Protein AF-0000000087010748 (afdb_homodimer)

Nearest PDB structures (foldseek):
  6ho6-assembly1_A  TM=6.153E-01  e=4.635E-04  Mycobacterium tuberculosis CDC1551
  5f27-assembly1_A-2  TM=6.009E-01  e=4.026E-04  Mycobacterium tuberculosis CDC1551
  6ho0-assembly1_A-2  TM=6.373E-01  e=7.412E-04  Mycobacterium tuberculosis H37Rv
  2w53-assembly1_A  TM=6.566E-01  e=8.141E-04  Stenotrophomonas maltophilia
  2qib-assembly1_A  TM=5.479E-01  e=9.823E-04  Streptomyces coelicolor A3(2)

Structure (mmCIF, N/CA/C/O backbone):
data_AF-0000000087010748-model_v1
#
loop_
_entity.id
_entity.type
_entity.pdbx_description
1 polymer 'TetR/AcrR family transcriptional regulator'
#
loop_
_atom_site.group_PDB
_atom_site.id
_atom_site.type_symbol
_atom_site.label_atom_id
_atom_site.label_alt_id
_atom_site.label_comp_id
_atom_site.label_asym_id
_atom_site.label_entity_id
_atom_site.label_seq_id
_atom_site.pdbx_PDB_ins_code
_atom_site.Cartn_x
_atom_site.Cartn_y
_atom_site.Cartn_z
_atom_site.occupancy
_atom_site.B_iso_or_equiv
_atom_site.auth_seq_id
_atom_site.auth_comp_id
_atom_site.auth_asym_id
_atom_site.auth_atom_id
_atom_site.pdbx_PDB_model_num
ATOM 1 N N . MET A 1 1 ? -28.859 -29 12.57 1 36.16 1 MET A N 1
ATOM 2 C CA . MET A 1 1 ? -28.5 -29.297 11.188 1 36.16 1 MET A CA 1
ATOM 3 C C . MET A 1 1 ? -27.062 -28.922 10.898 1 36.16 1 MET A C 1
ATOM 5 O O . MET A 1 1 ? -26.656 -27.781 11.102 1 36.16 1 MET A O 1
ATOM 9 N N . THR A 1 2 ? -26.094 -29.75 10.945 1 41.53 2 THR A N 1
ATOM 10 C CA . THR A 1 2 ? -24.672 -29.547 10.719 1 41.53 2 THR A CA 1
ATOM 11 C C . THR A 1 2 ? -24.438 -28.781 9.414 1 41.53 2 THR A C 1
ATOM 13 O O . THR A 1 2 ? -25.062 -29.078 8.391 1 41.53 2 THR A O 1
ATOM 16 N N . PRO A 1 3 ? -24.031 -27.594 9.461 1 47.75 3 PRO A N 1
ATOM 17 C CA . PRO A 1 3 ? -23.828 -27 8.141 1 47.75 3 PRO A CA 1
ATOM 18 C C . PRO A 1 3 ? -23.297 -27.984 7.105 1 47.75 3 PRO A C 1
ATOM 20 O O . PRO A 1 3 ? -22.344 -28.719 7.371 1 47.75 3 PRO A O 1
ATOM 23 N N . GLN A 1 4 ? -24.047 -28.766 6.461 1 50.59 4 GLN A N 1
ATOM 24 C CA . GLN A 1 4 ? -23.719 -29.844 5.531 1 50.59 4 GLN A CA 1
ATOM 25 C C . GLN A 1 4 ? -22.5 -29.469 4.68 1 50.59 4 GLN A C 1
ATOM 27 O O . GLN A 1 4 ? -22.453 -28.391 4.09 1 50.59 4 GLN A O 1
ATOM 32 N N . SER A 1 5 ? -21.344 -29.969 4.938 1 60.59 5 SER A N 1
ATOM 33 C CA . SER A 1 5 ? -20.109 -29.891 4.18 1 60.59 5 SER A CA 1
ATOM 34 C C . SER A 1 5 ? -20.375 -29.953 2.678 1 60.59 5 SER A C 1
ATOM 36 O O . SER A 1 5 ? -20.953 -30.922 2.188 1 60.59 5 SER A O 1
ATOM 38 N N . THR A 1 6 ? -20.562 -28.828 2.059 1 71.81 6 THR A N 1
ATOM 39 C CA . THR A 1 6 ? -20.75 -28.781 0.615 1 71.81 6 THR A CA 1
ATOM 40 C C . THR A 1 6 ? -19.719 -29.625 -0.101 1 71.81 6 THR A C 1
ATOM 42 O O . THR A 1 6 ? -18.516 -29.453 0.097 1 71.81 6 THR A O 1
ATOM 45 N N . ASN A 1 7 ? -20.141 -30.797 -0.652 1 77.31 7 ASN A N 1
ATOM 46 C CA . ASN A 1 7 ? -19.281 -31.625 -1.486 1 77.31 7 ASN A CA 1
ATOM 47 C C . ASN A 1 7 ? -18.812 -30.891 -2.732 1 77.31 7 ASN A C 1
ATOM 49 O O . ASN A 1 7 ? -19.547 -30.797 -3.721 1 77.31 7 ASN A O 1
ATOM 53 N N . THR A 1 8 ? -17.594 -30.312 -2.83 1 83.81 8 THR A N 1
ATOM 54 C CA . THR A 1 8 ? -17.062 -29.453 -3.883 1 83.81 8 THR A CA 1
ATOM 55 C C . THR A 1 8 ? -16.75 -30.266 -5.141 1 83.81 8 THR A C 1
ATOM 57 O O . THR A 1 8 ? -16.422 -29.688 -6.184 1 83.81 8 THR A O 1
ATOM 60 N N . GLN A 1 9 ? -17.031 -31.609 -5.078 1 85.19 9 GLN A N 1
ATOM 61 C CA . GLN A 1 9 ? -16.812 -32.469 -6.25 1 85.19 9 GLN A CA 1
ATOM 62 C C . GLN A 1 9 ? -18.141 -32.844 -6.887 1 85.19 9 GLN A C 1
ATOM 64 O O . GLN A 1 9 ? -18.172 -33.469 -7.957 1 85.19 9 GLN A O 1
ATOM 69 N N . ASP A 1 10 ? -19.172 -32.469 -6.285 1 89.12 10 ASP A N 1
ATOM 70 C CA . ASP A 1 10 ? -20.5 -32.719 -6.836 1 89.12 10 ASP A CA 1
ATOM 71 C C . ASP A 1 10 ? -20.672 -32 -8.18 1 89.12 10 ASP A C 1
ATOM 73 O O . ASP A 1 10 ? -20.375 -30.812 -8.297 1 89.12 10 ASP A O 1
ATOM 77 N N . PRO A 1 11 ? -21 -32.781 -9.219 1 90.12 11 PRO A N 1
ATOM 78 C CA . PRO A 1 11 ? -21.188 -32.156 -10.547 1 90.12 11 PRO A CA 1
ATOM 79 C C . PRO A 1 11 ? -22.078 -30.922 -10.508 1 90.12 11 PRO A C 1
ATOM 81 O O . PRO A 1 11 ? -21.875 -29.984 -11.281 1 90.12 11 PRO A O 1
ATOM 84 N N . ARG A 1 12 ? -23.141 -30.906 -9.742 1 89.69 12 ARG A N 1
ATOM 85 C CA . ARG A 1 12 ? -24.016 -29.75 -9.617 1 89.69 12 ARG A CA 1
ATOM 86 C C . ARG A 1 12 ? -23.266 -28.547 -9.062 1 89.69 12 ARG A C 1
ATOM 88 O O . ARG A 1 12 ? -23.484 -27.406 -9.492 1 89.69 12 ARG A O 1
ATOM 95 N N . TYR A 1 13 ? -22.406 -28.844 -8.078 1 92.5 13 TYR A N 1
ATOM 96 C CA . TYR A 1 13 ? -21.578 -27.781 -7.496 1 92.5 13 TYR A CA 1
ATOM 97 C C . TYR A 1 13 ? -20.641 -27.188 -8.539 1 92.5 13 TYR A C 1
ATOM 99 O O . TYR A 1 13 ? -20.531 -25.969 -8.648 1 92.5 13 TYR A O 1
ATOM 107 N N . LEU A 1 14 ? -20.047 -28.047 -9.305 1 93.69 14 LEU A N 1
ATOM 108 C CA . LEU A 1 14 ? -19.094 -27.609 -10.312 1 93.69 14 LEU A CA 1
ATOM 109 C C . LEU A 1 14 ? -19.797 -26.797 -11.406 1 93.69 14 LEU A C 1
ATOM 111 O O . LEU A 1 14 ? -19.25 -25.812 -11.898 1 93.69 14 LEU A O 1
ATOM 115 N N . ARG A 1 15 ? -20.953 -27.219 -11.773 1 94.75 15 ARG A N 1
ATOM 116 C CA . ARG A 1 15 ? -21.719 -26.5 -12.781 1 94.75 15 ARG A CA 1
ATOM 117 C C . ARG A 1 15 ? -22.094 -25.109 -12.289 1 94.75 15 ARG A C 1
ATOM 119 O O . ARG A 1 15 ? -21.953 -24.125 -13.016 1 94.75 15 ARG A O 1
ATOM 126 N N . SER A 1 16 ? -22.594 -25.062 -11.07 1 96.38 16 SER A N 1
ATOM 127 C CA . SER A 1 16 ? -22.984 -23.766 -10.508 1 96.38 16 SER A CA 1
ATOM 128 C C . SER A 1 16 ? -21.766 -22.844 -10.344 1 96.38 16 SER A C 1
ATOM 130 O O . SER A 1 16 ? -21.875 -21.625 -10.523 1 96.38 16 SER A O 1
ATOM 132 N N . ARG A 1 17 ? -20.641 -23.453 -10.023 1 96.19 17 ARG A N 1
ATOM 133 C CA . ARG A 1 17 ? -19.406 -22.672 -9.883 1 96.19 17 ARG A CA 1
ATOM 134 C C . ARG A 1 17 ? -19.047 -22 -11.203 1 96.19 17 ARG A C 1
ATOM 136 O O . ARG A 1 17 ? -18.641 -20.828 -11.211 1 96.19 17 ARG A O 1
ATOM 143 N N . ILE A 1 18 ? -19.188 -22.734 -12.297 1 97.56 18 ILE A N 1
ATOM 144 C CA . ILE A 1 18 ? -18.859 -22.219 -13.617 1 97.56 18 ILE A CA 1
ATOM 145 C C . ILE A 1 18 ? -19.812 -21.078 -13.969 1 97.56 18 ILE A C 1
ATOM 147 O O . ILE A 1 18 ? -19.375 -20.031 -14.469 1 97.56 18 ILE A O 1
ATOM 151 N N . LEU A 1 19 ? -21.078 -21.219 -13.664 1 98.19 19 LEU A N 1
ATOM 152 C CA . LEU A 1 19 ? -22.094 -20.219 -13.961 1 98.19 19 LEU A CA 1
ATOM 153 C C . LEU A 1 19 ? -21.859 -18.953 -13.133 1 98.19 19 LEU A C 1
ATOM 155 O O . LEU A 1 19 ? -21.922 -17.844 -13.664 1 98.19 19 LEU A O 1
ATOM 159 N N . LEU A 1 20 ? -21.562 -19.156 -11.875 1 98.5 20 LEU A N 1
ATOM 160 C CA . LEU A 1 20 ? -21.297 -18.031 -10.977 1 98.5 20 LEU A CA 1
ATOM 161 C C . LEU A 1 20 ? -20.031 -17.281 -11.391 1 98.5 20 LEU A C 1
ATOM 163 O O . LEU A 1 20 ? -20 -16.047 -11.344 1 98.5 20 LEU A O 1
ATOM 167 N N . ARG A 1 21 ? -19.062 -18.078 -11.789 1 98.44 21 ARG A N 1
ATOM 168 C CA . ARG A 1 21 ? -17.797 -17.5 -12.25 1 98.44 21 ARG A CA 1
ATOM 169 C C . ARG A 1 21 ? -18.031 -16.609 -13.469 1 98.44 21 ARG A C 1
ATOM 171 O O . ARG A 1 21 ? -17.625 -15.445 -13.484 1 98.44 21 ARG A O 1
ATOM 178 N N . GLU A 1 22 ? -18.719 -17.094 -14.43 1 98.5 22 GLU A N 1
ATOM 179 C CA . GLU A 1 22 ? -18.969 -16.344 -15.648 1 98.5 22 GLU A CA 1
ATOM 180 C C . GLU A 1 22 ? -19.781 -15.086 -15.359 1 98.5 22 GLU A C 1
ATOM 182 O O . GLU A 1 22 ? -19.484 -14.008 -15.883 1 98.5 22 GLU A O 1
ATOM 187 N N . ALA A 1 23 ? -20.75 -15.227 -14.508 1 98.75 23 ALA A N 1
ATOM 188 C CA . ALA A 1 23 ? -21.641 -14.117 -14.18 1 98.75 23 ALA A CA 1
ATOM 189 C C . ALA A 1 23 ? -20.891 -13.008 -13.445 1 98.75 23 ALA A C 1
ATOM 191 O O . ALA A 1 23 ? -21.016 -11.828 -13.797 1 98.75 23 ALA A O 1
ATOM 192 N N . ILE A 1 24 ? -20.094 -13.359 -12.422 1 98.81 24 ILE A N 1
ATOM 193 C CA . ILE A 1 24 ? -19.438 -12.352 -11.602 1 98.81 24 ILE A CA 1
ATOM 194 C C . ILE A 1 24 ? -18.359 -11.648 -12.422 1 98.81 24 ILE A C 1
ATOM 196 O O . ILE A 1 24 ? -18.156 -10.438 -12.289 1 98.81 24 ILE A O 1
ATOM 200 N N . LEU A 1 25 ? -17.641 -12.391 -13.273 1 98.75 25 LEU A N 1
ATOM 201 C CA . LEU A 1 25 ? -16.641 -11.789 -14.141 1 98.75 25 LEU A CA 1
ATOM 202 C C . LEU A 1 25 ? -17.266 -10.805 -15.117 1 98.75 25 LEU A C 1
ATOM 204 O O . LEU A 1 25 ? -16.766 -9.695 -15.305 1 98.75 25 LEU A O 1
ATOM 208 N N . ASN A 1 26 ? -18.359 -11.188 -15.672 1 98.62 26 ASN A N 1
ATOM 209 C CA . ASN A 1 26 ? -19.062 -10.32 -16.609 1 98.62 26 ASN A CA 1
ATOM 210 C C . ASN A 1 26 ? -19.594 -9.07 -15.922 1 98.62 26 ASN A C 1
ATOM 212 O O . ASN A 1 26 ? -19.438 -7.961 -16.422 1 98.62 26 ASN A O 1
ATOM 216 N N . LEU A 1 27 ? -20.219 -9.234 -14.805 1 98.69 27 LEU A N 1
ATOM 217 C CA . LEU A 1 27 ? -20.828 -8.109 -14.094 1 98.69 27 LEU A CA 1
ATOM 218 C C . LEU A 1 27 ? -19.766 -7.113 -13.648 1 98.69 27 LEU A C 1
ATOM 220 O O . LEU A 1 27 ? -19.984 -5.902 -13.688 1 98.69 27 LEU A O 1
ATOM 224 N N . THR A 1 28 ? -18.578 -7.609 -13.258 1 98.56 28 THR A N 1
ATOM 225 C CA . THR A 1 28 ? -17.547 -6.754 -12.672 1 98.56 28 THR A CA 1
ATOM 226 C C . THR A 1 28 ? -16.797 -5.992 -13.758 1 98.56 28 THR A C 1
ATOM 228 O O . THR A 1 28 ? -15.984 -5.117 -13.461 1 98.56 28 THR A O 1
ATOM 231 N N . THR A 1 29 ? -17.094 -6.277 -14.977 1 97.88 29 THR A N 1
ATOM 232 C CA . THR A 1 29 ? -16.469 -5.504 -16.047 1 97.88 29 THR A CA 1
ATOM 233 C C . THR A 1 29 ? -16.984 -4.066 -16.047 1 97.88 29 THR A C 1
ATOM 235 O O . THR A 1 29 ? -16.297 -3.154 -16.516 1 97.88 29 THR A O 1
ATOM 238 N N . HIS A 1 30 ? -18.188 -3.814 -15.391 1 95.38 30 HIS A N 1
ATOM 239 C CA . HIS A 1 30 ? -18.766 -2.482 -15.484 1 95.38 30 HIS A CA 1
ATOM 240 C C . HIS A 1 30 ? -19.234 -1.988 -14.117 1 95.38 30 HIS A C 1
ATOM 242 O O . HIS A 1 30 ? -19.766 -0.882 -14 1 95.38 30 HIS A O 1
ATOM 248 N N . LYS A 1 31 ? -19.016 -2.883 -13.203 1 96.25 31 LYS A N 1
ATOM 249 C CA . LYS A 1 31 ? -19.484 -2.564 -11.859 1 96.25 31 LYS A CA 1
ATOM 250 C C . LYS A 1 31 ? -18.469 -2.982 -10.805 1 96.25 31 LYS A C 1
ATOM 252 O O . LYS A 1 31 ? -17.859 -4.047 -10.906 1 96.25 31 LYS A O 1
ATOM 257 N N . ARG A 1 32 ? -18.406 -2.188 -9.742 1 97.38 32 ARG A N 1
ATOM 258 C CA . ARG A 1 32 ? -17.578 -2.621 -8.609 1 97.38 32 ARG A CA 1
ATOM 259 C C . ARG A 1 32 ? -18.141 -3.895 -7.988 1 97.38 32 ARG A C 1
ATOM 261 O O . ARG A 1 32 ? -19.359 -4.047 -7.867 1 97.38 32 ARG A O 1
ATOM 268 N N . PRO A 1 33 ? -17.25 -4.73 -7.562 1 98.06 33 PRO A N 1
ATOM 269 C CA . PRO A 1 33 ? -17.75 -5.984 -6.996 1 98.06 33 PRO A CA 1
ATOM 270 C C . PRO A 1 33 ? -18.609 -5.773 -5.754 1 98.06 33 PRO A C 1
ATOM 272 O O . PRO A 1 33 ? -19.547 -6.543 -5.504 1 98.06 33 PRO A O 1
ATOM 275 N N . ASP A 1 34 ? -18.344 -4.715 -5.016 1 96.94 34 ASP A N 1
ATOM 276 C CA . ASP A 1 34 ? -19.078 -4.441 -3.779 1 96.94 34 ASP A CA 1
ATOM 277 C C . ASP A 1 34 ? -20.469 -3.906 -4.074 1 96.94 34 ASP A C 1
ATOM 279 O O . ASP A 1 34 ? -21.328 -3.863 -3.184 1 96.94 34 ASP A O 1
ATOM 283 N N . ASP A 1 35 ? -20.719 -3.531 -5.281 1 97.69 35 ASP A N 1
ATOM 284 C CA . ASP A 1 35 ? -22.016 -2.977 -5.664 1 97.69 35 ASP A CA 1
ATOM 285 C C . ASP A 1 35 ? -22.891 -4.031 -6.344 1 97.69 35 ASP A C 1
ATOM 287 O O . ASP A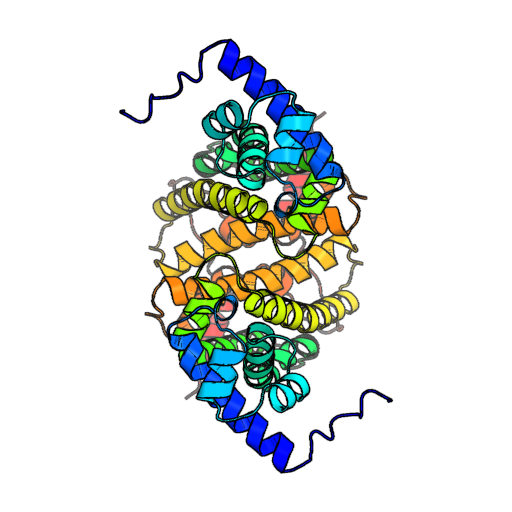 1 35 ? -24.047 -3.758 -6.699 1 97.69 35 ASP A O 1
ATOM 291 N N . ILE A 1 36 ? -22.391 -5.168 -6.539 1 98.38 36 ILE A N 1
ATOM 292 C CA . ILE A 1 36 ? -23.156 -6.27 -7.121 1 98.38 36 ILE A CA 1
ATOM 293 C C . ILE A 1 36 ? -23.922 -7 -6.023 1 98.38 36 ILE A C 1
ATOM 295 O O . ILE A 1 36 ? -23.328 -7.5 -5.066 1 98.38 36 ILE A O 1
ATOM 299 N N . THR A 1 37 ? -25.203 -7.066 -6.191 1 98.19 37 THR A N 1
ATOM 300 C CA . THR A 1 37 ? -26.031 -7.75 -5.195 1 98.19 37 THR A CA 1
ATOM 301 C C . THR A 1 37 ? -26.094 -9.242 -5.488 1 98.19 37 THR A C 1
ATOM 303 O O . THR A 1 37 ? -25.875 -9.672 -6.621 1 98.19 37 THR A O 1
ATOM 306 N N . ILE A 1 38 ? -26.422 -9.977 -4.461 1 98.44 38 ILE A N 1
ATOM 307 C CA . ILE A 1 38 ? -26.594 -11.422 -4.613 1 98.44 38 ILE A CA 1
ATOM 308 C C . ILE A 1 38 ? -27.734 -11.703 -5.582 1 98.44 38 ILE A C 1
ATOM 310 O O . ILE A 1 38 ? -27.641 -12.602 -6.422 1 98.44 38 ILE A O 1
ATOM 314 N N . ALA A 1 39 ? -28.766 -10.883 -5.508 1 98.31 39 ALA A N 1
ATOM 315 C CA . ALA A 1 39 ? -29.906 -11.031 -6.398 1 98.31 39 ALA A CA 1
ATOM 316 C C . ALA A 1 39 ? -29.5 -10.844 -7.855 1 98.31 39 ALA A C 1
ATOM 318 O O . ALA A 1 39 ? -29.859 -11.648 -8.719 1 98.31 39 ALA A O 1
ATOM 319 N N . GLU A 1 40 ? -28.781 -9.805 -8.125 1 98.44 40 GLU A N 1
ATOM 320 C CA . GLU A 1 40 ? -28.297 -9.516 -9.477 1 98.44 40 GLU A CA 1
ATOM 321 C C . GLU A 1 40 ? -27.406 -10.641 -10 1 98.44 40 GLU A C 1
ATOM 323 O O . GLU A 1 40 ? -27.547 -11.07 -11.148 1 98.44 40 GLU A O 1
ATOM 328 N N . LEU A 1 41 ? -26.5 -11.141 -9.141 1 98.75 41 LEU A N 1
ATOM 329 C CA . LEU A 1 41 ? -25.547 -12.172 -9.523 1 98.75 41 LEU A CA 1
ATOM 330 C C . LEU A 1 41 ? -26.234 -13.5 -9.789 1 98.75 41 LEU A C 1
ATOM 332 O O . LEU A 1 41 ? -25.969 -14.156 -10.797 1 98.75 41 LEU A O 1
ATOM 336 N N . THR A 1 42 ? -27.141 -13.914 -8.891 1 98.56 42 THR A N 1
ATOM 337 C CA . THR A 1 42 ? -27.828 -15.195 -9.031 1 98.56 42 THR A CA 1
ATOM 338 C C . THR A 1 42 ? -28.75 -15.18 -10.25 1 98.56 42 THR A C 1
ATOM 340 O O . THR A 1 42 ? -28.875 -16.188 -10.945 1 98.56 42 THR A O 1
ATOM 343 N N . LYS A 1 43 ? -29.375 -14.039 -10.508 1 98.62 43 LYS A N 1
ATOM 344 C CA . LYS A 1 43 ? -30.203 -13.898 -11.703 1 98.62 43 LYS A CA 1
ATOM 345 C C . LYS A 1 43 ? -29.359 -14.062 -12.969 1 98.62 43 LYS A C 1
ATOM 347 O O . LYS A 1 43 ? -29.734 -14.805 -13.875 1 98.62 43 LYS A O 1
ATOM 352 N N . ALA A 1 44 ? -28.25 -13.43 -13.023 1 98.38 44 ALA A N 1
ATOM 353 C CA . ALA A 1 44 ? -27.359 -13.5 -14.18 1 98.38 44 ALA A CA 1
ATOM 354 C C . ALA A 1 44 ? -26.812 -14.906 -14.383 1 98.38 44 ALA A C 1
ATOM 356 O O . ALA A 1 44 ? -26.641 -15.359 -15.516 1 98.38 44 ALA A O 1
ATOM 357 N N . ALA A 1 45 ? -26.531 -15.586 -13.273 1 98.44 45 ALA A N 1
ATOM 358 C CA . ALA A 1 45 ? -25.922 -16.906 -13.312 1 98.44 45 ALA A CA 1
ATOM 359 C C . ALA A 1 45 ? -26.984 -18 -13.531 1 98.44 45 ALA A C 1
ATOM 361 O O . ALA A 1 45 ? -26.641 -19.125 -13.875 1 98.44 45 ALA A O 1
ATOM 362 N N . GLY A 1 46 ? -28.234 -17.656 -13.227 1 98.25 46 GLY A N 1
ATOM 363 C CA . GLY A 1 46 ? -29.297 -18.641 -13.344 1 98.25 46 GLY A CA 1
ATOM 364 C C . GLY A 1 46 ? -29.281 -19.688 -12.234 1 98.25 46 GLY A C 1
ATOM 365 O O . GLY A 1 46 ? -29.5 -20.859 -12.484 1 98.25 46 GLY A O 1
ATOM 366 N N . VAL A 1 47 ? -28.906 -19.25 -11.039 1 98 47 VAL A N 1
ATOM 367 C CA . VAL A 1 47 ? -28.891 -20.156 -9.891 1 98 47 VAL A CA 1
ATOM 368 C C . VAL A 1 47 ? -29.672 -19.531 -8.734 1 98 47 VAL A C 1
ATOM 370 O O . VAL A 1 47 ? -30 -18.344 -8.758 1 98 47 VAL A O 1
ATOM 373 N N . SER A 1 48 ? -30 -20.312 -7.773 1 97.19 48 SER A N 1
ATOM 374 C CA . SER A 1 48 ? -30.719 -19.828 -6.602 1 97.19 48 SER A CA 1
ATOM 375 C C . SER A 1 48 ? -29.781 -19.172 -5.602 1 97.19 48 SER A C 1
ATOM 377 O O . SER A 1 48 ? -28.562 -19.375 -5.656 1 97.19 48 SER A O 1
ATOM 379 N N . ARG A 1 49 ? -30.344 -18.359 -4.688 1 96.88 49 ARG A N 1
ATOM 380 C CA . ARG A 1 49 ? -29.562 -17.781 -3.6 1 96.88 49 ARG A CA 1
ATOM 381 C C . ARG A 1 49 ? -28.938 -18.859 -2.729 1 96.88 49 ARG A C 1
ATOM 383 O O . ARG A 1 49 ? -27.812 -18.703 -2.254 1 96.88 49 ARG A O 1
ATOM 390 N N . GLY A 1 50 ? -29.656 -19.906 -2.471 1 96.56 50 GLY A N 1
ATOM 391 C CA . GLY A 1 50 ? -29.125 -21.016 -1.711 1 96.56 50 GLY A CA 1
ATOM 392 C C . GLY A 1 50 ? -27.875 -21.625 -2.334 1 96.56 50 GLY A C 1
ATOM 393 O O . GLY A 1 50 ? -26.906 -21.922 -1.636 1 96.56 50 GLY A O 1
ATOM 394 N N . THR A 1 51 ? -27.984 -21.828 -3.631 1 96.12 51 THR A N 1
ATOM 395 C CA . THR A 1 51 ? -26.828 -22.328 -4.371 1 96.12 51 THR A CA 1
ATOM 396 C C . THR A 1 51 ? -25.641 -21.391 -4.234 1 96.12 51 THR A C 1
ATOM 398 O O . THR A 1 51 ? -24.516 -21.828 -4.062 1 96.12 51 THR A O 1
ATOM 401 N N . PHE A 1 52 ? -25.891 -20.078 -4.32 1 98.06 52 PHE A N 1
ATOM 402 C CA . PHE A 1 52 ? -24.828 -19.078 -4.184 1 98.06 52 PHE A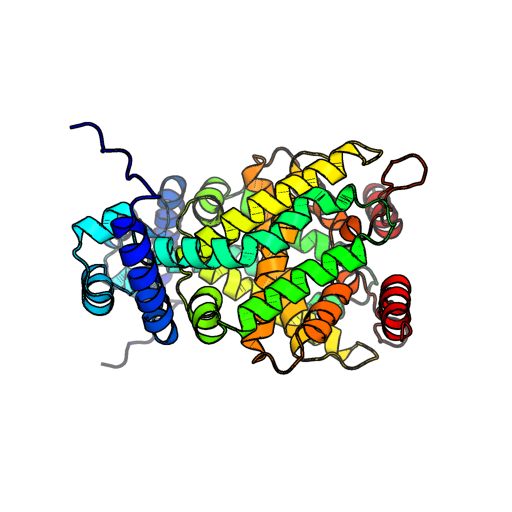 CA 1
ATOM 403 C C . PHE A 1 52 ? -24.109 -19.25 -2.85 1 98.06 52 PHE A C 1
ATOM 405 O O . PHE A 1 52 ? -22.875 -19.219 -2.799 1 98.06 52 PHE A O 1
ATOM 412 N N . TYR A 1 53 ? -24.797 -19.438 -1.771 1 97.12 53 TYR A N 1
ATOM 413 C CA . TYR A 1 53 ? -24.234 -19.469 -0.424 1 97.12 53 TYR A CA 1
ATOM 414 C C . TYR A 1 53 ? -23.344 -20.688 -0.219 1 97.12 53 TYR A C 1
ATOM 416 O O . TYR A 1 53 ? -22.547 -20.719 0.712 1 97.12 53 TYR A O 1
ATOM 424 N N . ALA A 1 54 ? -23.469 -21.656 -1.034 1 95.88 54 ALA A N 1
ATOM 425 C CA . ALA A 1 54 ? -22.562 -22.812 -1.009 1 95.88 54 ALA A CA 1
ATOM 426 C C . ALA A 1 54 ? -21.188 -22.438 -1.525 1 95.88 54 ALA A C 1
ATOM 428 O O . ALA A 1 54 ? -20.203 -23.156 -1.281 1 95.88 54 ALA A O 1
ATOM 429 N N . HIS A 1 55 ? -21.125 -21.281 -2.203 1 96.81 55 HIS A N 1
ATOM 430 C CA . HIS A 1 55 ? -19.875 -20.938 -2.891 1 96.81 55 HIS A CA 1
ATOM 431 C C . HIS A 1 55 ? -19.203 -19.719 -2.244 1 96.81 55 HIS A C 1
ATOM 433 O O . HIS A 1 55 ? -17.984 -19.625 -2.244 1 96.81 55 HIS A O 1
ATOM 439 N N . ALA A 1 56 ? -20 -18.781 -1.742 1 97.62 56 ALA A N 1
ATOM 440 C CA . ALA A 1 56 ? -19.469 -17.547 -1.168 1 97.62 56 ALA A CA 1
ATOM 441 C C . ALA A 1 56 ? -20.5 -16.875 -0.281 1 97.62 56 ALA A C 1
ATOM 443 O O . ALA A 1 56 ? -21.688 -17.188 -0.339 1 97.62 56 ALA A O 1
ATOM 444 N N . THR A 1 57 ? -20.016 -15.875 0.467 1 97.5 57 THR A N 1
ATOM 445 C CA . THR A 1 57 ? -20.906 -15.125 1.343 1 97.5 57 THR A CA 1
ATOM 446 C C . THR A 1 57 ? -21.297 -13.789 0.71 1 97.5 57 THR A C 1
ATOM 448 O O . THR A 1 57 ? -22.344 -13.227 1.019 1 97.5 57 THR A O 1
ATOM 451 N N . THR A 1 58 ? -20.406 -13.227 -0.198 1 98.06 58 THR A N 1
ATOM 452 C CA . THR A 1 58 ? -20.672 -11.984 -0.925 1 98.06 58 THR A CA 1
ATOM 453 C C . THR A 1 58 ? -20.141 -12.078 -2.354 1 98.06 58 THR A C 1
ATOM 455 O O . THR A 1 58 ? -19.219 -12.859 -2.635 1 98.06 58 THR A O 1
ATOM 458 N N . PRO A 1 59 ? -20.641 -11.328 -3.217 1 98.5 59 PRO A N 1
ATOM 459 C CA . PRO A 1 59 ? -20.109 -11.297 -4.582 1 98.5 59 PRO A CA 1
ATOM 460 C C . PRO A 1 59 ? -18.641 -10.906 -4.637 1 98.5 59 PRO A C 1
ATOM 462 O O . PRO A 1 59 ? -17.875 -11.469 -5.418 1 98.5 59 PRO A O 1
ATOM 465 N N . ALA A 1 60 ? -18.203 -9.984 -3.799 1 98.25 60 ALA A N 1
ATOM 466 C CA . ALA A 1 60 ? -16.797 -9.562 -3.746 1 98.25 60 ALA A CA 1
ATOM 467 C C . ALA A 1 60 ? -15.891 -10.727 -3.355 1 98.25 60 ALA A C 1
ATOM 469 O O . ALA A 1 60 ? -14.805 -10.891 -3.912 1 98.25 60 ALA A O 1
ATOM 470 N N . GLU A 1 61 ? -16.328 -11.469 -2.389 1 98.38 61 GLU A N 1
ATOM 471 C CA . GLU A 1 61 ? -15.562 -12.641 -1.971 1 98.38 61 GLU A CA 1
ATOM 472 C C . GLU A 1 61 ? -15.477 -13.672 -3.092 1 98.38 61 GLU A C 1
ATOM 474 O O . GLU A 1 61 ? -14.43 -14.281 -3.307 1 98.38 61 GLU A O 1
ATOM 479 N N . LEU A 1 62 ? -16.625 -13.898 -3.752 1 98.69 62 LEU A N 1
ATOM 480 C CA . LEU A 1 62 ? -16.641 -14.844 -4.863 1 98.69 62 LEU A CA 1
ATOM 481 C C . LEU A 1 62 ? -15.641 -14.445 -5.938 1 98.69 62 LEU A C 1
ATOM 483 O O . LEU A 1 62 ? -14.859 -15.273 -6.406 1 98.69 62 LEU A O 1
ATOM 487 N N . LEU A 1 63 ? -15.648 -13.172 -6.324 1 98.81 63 LEU A N 1
ATOM 488 C CA . LEU A 1 63 ? -14.727 -12.672 -7.336 1 98.81 63 LEU A CA 1
ATOM 489 C C . LEU A 1 63 ? -13.281 -12.906 -6.91 1 98.81 63 LEU A C 1
ATOM 491 O O . LEU A 1 63 ? -12.469 -13.391 -7.703 1 98.81 63 LEU A O 1
ATOM 495 N N . ALA A 1 64 ? -12.984 -12.602 -5.672 1 98.69 64 ALA A N 1
ATOM 496 C CA . ALA A 1 64 ? -11.625 -12.773 -5.164 1 98.69 64 ALA A CA 1
ATOM 497 C C . ALA A 1 64 ? -11.195 -14.234 -5.254 1 98.69 64 ALA A C 1
ATOM 499 O O . ALA A 1 64 ? -10.07 -14.531 -5.664 1 98.69 64 ALA A O 1
ATOM 500 N N . THR A 1 65 ? -12.117 -15.109 -4.836 1 98.25 65 THR A N 1
ATOM 501 C CA . THR A 1 65 ? -11.812 -16.531 -4.852 1 98.25 65 THR A CA 1
ATOM 502 C C . THR A 1 65 ? -11.477 -17 -6.27 1 98.25 65 THR A C 1
ATOM 504 O O . THR A 1 65 ? -10.531 -17.766 -6.469 1 98.25 65 THR A O 1
ATOM 507 N N . ILE A 1 66 ? -12.172 -16.531 -7.18 1 98.38 66 ILE A N 1
ATOM 508 C CA . ILE A 1 66 ? -11.992 -16.906 -8.578 1 98.38 66 ILE A CA 1
ATOM 509 C C . ILE A 1 66 ? -10.664 -16.359 -9.094 1 98.38 66 ILE A C 1
ATOM 511 O O . ILE A 1 66 ? -9.883 -17.078 -9.703 1 98.38 66 ILE A O 1
ATOM 515 N N . LEU A 1 67 ? -10.367 -15.086 -8.891 1 98.75 67 LEU A N 1
ATOM 516 C CA . LEU A 1 67 ? -9.125 -14.469 -9.352 1 98.75 67 LEU A CA 1
ATOM 517 C C . LEU A 1 67 ? -7.914 -15.109 -8.688 1 98.75 67 LEU A C 1
ATOM 519 O O . LEU A 1 67 ? -6.906 -15.367 -9.344 1 98.75 67 LEU A O 1
ATOM 523 N N . ILE A 1 68 ? -8.008 -15.375 -7.391 1 98.69 68 ILE A N 1
ATOM 524 C CA . ILE A 1 68 ? -6.914 -15.984 -6.645 1 98.69 68 ILE A CA 1
ATOM 525 C C . ILE A 1 68 ? -6.625 -17.375 -7.195 1 98.69 68 ILE A C 1
ATOM 527 O O . ILE A 1 68 ? -5.465 -17.766 -7.355 1 98.69 68 ILE A O 1
ATOM 531 N N . ALA A 1 69 ? -7.699 -18.109 -7.512 1 98 69 ALA A N 1
ATOM 532 C CA . ALA A 1 69 ? -7.52 -19.438 -8.086 1 98 69 ALA A CA 1
ATOM 533 C C . ALA A 1 69 ? -6.742 -19.375 -9.398 1 98 69 ALA A C 1
ATOM 535 O O . ALA A 1 69 ? -5.969 -20.281 -9.711 1 98 69 ALA A O 1
ATOM 536 N N . GLU A 1 70 ? -6.91 -18.312 -10.148 1 98.31 70 GLU A N 1
ATOM 537 C CA . GLU A 1 70 ? -6.246 -18.156 -11.445 1 98.31 70 GLU A CA 1
ATOM 538 C C . GLU A 1 70 ? -4.789 -17.75 -11.266 1 98.31 70 GLU A C 1
ATOM 540 O O . GLU A 1 70 ? -3.922 -18.172 -12.039 1 98.31 70 GLU A O 1
ATOM 545 N N . ILE A 1 71 ? -4.48 -16.938 -10.258 1 98.31 71 ILE A N 1
ATOM 546 C CA . ILE A 1 71 ? -3.133 -16.391 -10.148 1 98.31 71 ILE A CA 1
ATOM 547 C C . ILE A 1 71 ? -2.27 -17.297 -9.281 1 98.31 71 ILE A C 1
ATOM 549 O O . ILE A 1 71 ? -1.044 -17.312 -9.414 1 98.31 71 ILE A O 1
ATOM 553 N N . SER A 1 72 ? -2.842 -18.141 -8.414 1 98.06 72 SER A N 1
ATOM 554 C CA . SER A 1 72 ? -2.166 -18.875 -7.348 1 98.06 72 SER A CA 1
ATOM 555 C C . SER A 1 72 ? -1.151 -19.859 -7.914 1 98.06 72 SER A C 1
ATOM 557 O O . SER A 1 72 ? -0.04 -19.984 -7.395 1 98.06 72 SER A O 1
ATOM 559 N N . PRO A 1 73 ? -1.454 -20.578 -9.039 1 97.38 73 PRO A N 1
ATOM 560 C CA . PRO A 1 73 ? -0.51 -21.578 -9.539 1 97.38 73 PRO A CA 1
ATOM 561 C C . PRO A 1 73 ? 0.866 -20.984 -9.844 1 97.38 73 PRO A C 1
ATOM 563 O O . PRO A 1 73 ? 1.884 -21.656 -9.641 1 97.38 73 PRO A O 1
ATOM 566 N N . ASN A 1 74 ? 0.902 -19.75 -10.281 1 97.31 74 ASN A N 1
ATOM 567 C CA . ASN A 1 74 ? 2.178 -19.125 -10.609 1 97.31 74 ASN A CA 1
ATOM 568 C C . ASN A 1 74 ? 2.682 -18.25 -9.461 1 97.31 74 ASN A C 1
ATOM 570 O O . ASN A 1 74 ? 3.854 -18.328 -9.086 1 97.31 74 ASN A O 1
ATOM 574 N N . PHE A 1 75 ? 1.842 -17.5 -8.781 1 97.81 75 PHE A N 1
ATOM 575 C CA . PHE A 1 75 ? 2.275 -16.516 -7.793 1 97.81 75 PHE A CA 1
ATOM 576 C C . PHE A 1 75 ? 2.787 -17.219 -6.535 1 97.81 75 PHE A C 1
ATOM 578 O O . PHE A 1 75 ? 3.697 -16.703 -5.871 1 97.81 75 PHE A O 1
ATOM 585 N N . SER A 1 76 ? 2.229 -18.406 -6.234 1 95.88 76 SER A N 1
ATOM 586 C CA . SER A 1 76 ? 2.605 -19.109 -5.016 1 95.88 76 SER A CA 1
ATOM 587 C C . SER A 1 76 ? 4.062 -19.562 -5.07 1 95.88 76 SER A C 1
ATOM 589 O O . SER A 1 76 ? 4.656 -19.875 -4.035 1 95.88 76 SER A O 1
ATOM 591 N N . ARG A 1 77 ? 4.648 -19.531 -6.262 1 94 77 ARG A N 1
ATOM 592 C CA . ARG A 1 77 ? 6.051 -19.891 -6.426 1 94 77 ARG A CA 1
ATOM 593 C C . ARG A 1 77 ? 6.961 -18.906 -5.711 1 94 77 ARG A C 1
ATOM 595 O O . ARG A 1 77 ? 8.133 -19.203 -5.461 1 94 77 ARG A O 1
ATOM 602 N N . ILE A 1 78 ? 6.434 -17.766 -5.387 1 93.56 78 ILE A N 1
ATOM 603 C CA . ILE A 1 78 ? 7.227 -16.734 -4.727 1 93.56 78 ILE A CA 1
ATOM 604 C C . ILE A 1 78 ? 7.699 -17.25 -3.365 1 93.56 78 ILE A C 1
ATOM 606 O O . ILE A 1 78 ? 8.781 -16.875 -2.902 1 93.56 78 ILE A O 1
ATOM 610 N N . SER A 1 79 ? 6.965 -18.125 -2.748 1 90.19 79 SER A N 1
ATOM 611 C CA . SER A 1 79 ? 7.25 -18.625 -1.407 1 90.19 79 SER A CA 1
ATOM 612 C C . SER A 1 79 ? 8.492 -19.516 -1.399 1 90.19 79 SER A C 1
ATOM 614 O O . SER A 1 79 ? 9.125 -19.703 -0.355 1 90.19 79 SER A O 1
ATOM 616 N N . THR A 1 80 ? 8.93 -19.984 -2.598 1 85.38 80 THR A N 1
ATOM 617 C CA . THR A 1 80 ? 10.047 -20.922 -2.639 1 85.38 80 THR A CA 1
ATOM 618 C C . THR A 1 80 ? 11.234 -20.312 -3.371 1 85.38 80 THR A C 1
ATOM 620 O O . THR A 1 80 ? 12.219 -21.016 -3.654 1 85.38 80 THR A O 1
ATOM 623 N N . LEU A 1 81 ? 11.141 -19.062 -3.668 1 83.94 81 LEU A N 1
ATOM 624 C CA . LEU A 1 81 ? 12.164 -18.391 -4.473 1 83.94 81 LEU A CA 1
ATOM 625 C C . LEU A 1 81 ? 13.531 -18.484 -3.811 1 83.94 81 LEU A C 1
ATOM 627 O O . LEU A 1 81 ? 14.547 -18.656 -4.492 1 83.94 81 LEU A O 1
ATOM 631 N N . ILE A 1 82 ? 13.586 -18.406 -2.555 1 76.31 82 ILE A N 1
ATOM 632 C CA . ILE A 1 82 ? 14.852 -18.344 -1.828 1 76.31 82 ILE A CA 1
ATOM 633 C C . ILE A 1 82 ? 15.609 -19.672 -2.002 1 76.31 82 ILE A C 1
ATOM 635 O O . ILE A 1 82 ? 16.828 -19.703 -1.879 1 76.31 82 ILE A O 1
ATOM 639 N N . HIS A 1 83 ? 14.898 -20.672 -2.283 1 74.69 83 HIS A N 1
ATOM 640 C CA . HIS A 1 83 ? 15.508 -21.984 -2.391 1 74.69 83 HIS A CA 1
ATOM 641 C C . HIS A 1 83 ? 16 -22.25 -3.811 1 74.69 83 HIS A C 1
ATOM 643 O O . HIS A 1 83 ? 16.562 -23.312 -4.09 1 74.69 83 HIS A O 1
ATOM 649 N N . ASP A 1 84 ? 15.703 -21.234 -4.59 1 70.69 84 ASP A N 1
ATOM 650 C CA . ASP A 1 84 ? 16.156 -21.406 -5.965 1 70.69 84 ASP A CA 1
ATOM 651 C C . ASP A 1 84 ? 17.672 -21.406 -6.047 1 70.69 84 ASP A C 1
ATOM 653 O O . ASP A 1 84 ? 18.328 -20.453 -5.625 1 70.69 84 ASP A O 1
ATOM 657 N N . GLU A 1 85 ? 18.156 -22.531 -6.367 1 60.72 85 GLU A N 1
ATOM 658 C CA . GLU A 1 85 ? 19.594 -22.797 -6.355 1 60.72 85 GLU A CA 1
ATOM 659 C C . GLU A 1 85 ? 20.281 -22.125 -7.543 1 60.72 85 GLU A C 1
ATOM 661 O O . GLU A 1 85 ? 21.5 -21.984 -7.555 1 60.72 85 GLU A O 1
ATOM 666 N N . SER A 1 86 ? 19.578 -21.797 -8.523 1 57.66 86 SER A N 1
ATOM 667 C CA . SER A 1 86 ? 20.188 -21.438 -9.805 1 57.66 86 SER A CA 1
ATOM 668 C C . SER A 1 86 ? 20.703 -20 -9.789 1 57.66 86 SER A C 1
ATOM 670 O O . SER A 1 86 ? 21.406 -19.594 -10.711 1 57.66 86 SER A O 1
ATOM 672 N N . ASN A 1 87 ? 20.812 -19.406 -8.625 1 59.91 87 ASN A N 1
ATOM 673 C CA . ASN A 1 87 ? 21.25 -18.016 -8.578 1 59.91 87 ASN A CA 1
ATOM 674 C C . ASN A 1 87 ? 20.422 -17.125 -9.5 1 59.91 87 ASN A C 1
ATOM 676 O O . ASN A 1 87 ? 20.859 -16.062 -9.922 1 59.91 87 ASN A O 1
ATOM 680 N N . GLN A 1 88 ? 19.328 -17.625 -9.93 1 75.38 88 GLN A N 1
ATOM 681 C CA . GLN A 1 88 ? 18.484 -16.844 -10.828 1 75.38 88 GLN A CA 1
ATOM 682 C C . GLN A 1 88 ? 17.203 -16.391 -10.125 1 75.38 88 GLN A C 1
ATOM 684 O O . GLN A 1 88 ? 16.141 -16.312 -10.742 1 75.38 88 GLN A O 1
ATOM 689 N N . TYR A 1 89 ? 17.297 -16.141 -8.859 1 77.06 89 TYR A N 1
ATOM 690 C CA . TYR A 1 89 ? 16.094 -15.852 -8.078 1 77.06 89 TYR A CA 1
ATOM 691 C C . TYR A 1 89 ? 15.445 -14.562 -8.547 1 77.06 89 TYR A C 1
ATOM 693 O O . TYR A 1 89 ? 14.211 -14.469 -8.609 1 77.06 89 TYR A O 1
ATOM 701 N N . LEU A 1 90 ? 16.156 -13.602 -8.938 1 80.56 90 LEU A N 1
ATOM 702 C CA . LEU A 1 90 ? 15.602 -12.32 -9.375 1 80.56 90 LEU A CA 1
ATOM 703 C C . LEU A 1 90 ? 14.82 -12.484 -10.68 1 80.56 90 LEU A C 1
ATOM 705 O O . LEU A 1 90 ? 13.773 -11.859 -10.867 1 80.56 90 LEU A O 1
ATOM 709 N N . LEU A 1 91 ? 15.414 -13.273 -11.562 1 84.56 91 LEU A N 1
ATOM 710 C CA . LEU A 1 91 ? 14.734 -13.523 -12.828 1 84.56 91 LEU A CA 1
ATOM 711 C C . LEU A 1 91 ? 13.43 -14.273 -12.602 1 84.56 91 LEU A C 1
ATOM 713 O O . LEU A 1 91 ? 12.43 -14.008 -13.273 1 84.56 91 LEU A O 1
ATOM 717 N N . ARG A 1 92 ? 13.484 -15.188 -11.688 1 89.19 92 ARG A N 1
ATOM 718 C CA . ARG A 1 92 ? 12.266 -15.938 -11.367 1 89.19 92 ARG A CA 1
ATOM 719 C C . ARG A 1 92 ? 11.227 -15.039 -10.719 1 89.19 92 ARG A C 1
ATOM 721 O O . ARG A 1 92 ? 10.031 -15.148 -11.008 1 89.19 92 ARG A O 1
ATOM 728 N N . TRP A 1 93 ? 11.695 -14.211 -9.766 1 90.62 93 TRP A N 1
ATOM 729 C CA . TRP A 1 93 ? 10.812 -13.211 -9.164 1 90.62 93 TRP A CA 1
ATOM 730 C C . TRP A 1 93 ? 10.148 -12.352 -10.234 1 90.62 93 TRP A C 1
ATOM 732 O O . TRP A 1 93 ? 8.93 -12.172 -10.227 1 90.62 93 TRP A O 1
ATOM 742 N N . ARG A 1 94 ? 10.961 -11.867 -11.164 1 91.94 94 ARG A N 1
ATOM 743 C CA . ARG A 1 94 ? 10.477 -11.078 -12.289 1 91.94 94 ARG A CA 1
ATOM 744 C C . ARG A 1 94 ? 9.422 -11.836 -13.086 1 91.94 94 ARG A C 1
ATOM 746 O O . ARG A 1 94 ? 8.367 -11.289 -13.414 1 91.94 94 ARG A O 1
ATOM 753 N N . ASP A 1 95 ? 9.68 -13.086 -13.375 1 94 95 ASP A N 1
ATOM 754 C CA . ASP A 1 95 ? 8.789 -13.898 -14.203 1 94 95 ASP A CA 1
ATOM 755 C C . ASP A 1 95 ? 7.445 -14.109 -13.516 1 94 95 ASP A C 1
ATOM 757 O O . ASP A 1 95 ? 6.406 -14.156 -14.172 1 94 95 ASP A O 1
ATOM 761 N N . ILE A 1 96 ? 7.5 -14.289 -12.234 1 96.62 96 ILE A N 1
ATOM 762 C CA . ILE A 1 96 ? 6.273 -14.453 -11.461 1 96.62 96 ILE A CA 1
ATOM 763 C C . ILE A 1 96 ? 5.387 -13.227 -11.633 1 96.62 96 ILE A C 1
ATOM 765 O O . ILE A 1 96 ? 4.188 -13.352 -11.891 1 96.62 96 ILE A O 1
ATOM 769 N N . TYR A 1 97 ? 5.926 -12.055 -11.578 1 97.75 97 TYR A N 1
ATOM 770 C CA . TYR A 1 97 ? 5.145 -10.828 -11.68 1 97.75 97 TYR A CA 1
ATOM 771 C C . TYR A 1 97 ? 4.734 -10.57 -13.125 1 97.75 97 TYR A C 1
ATOM 773 O O . TYR A 1 97 ? 3.672 -10 -13.383 1 97.75 97 TYR A O 1
ATOM 781 N N . ILE A 1 98 ? 5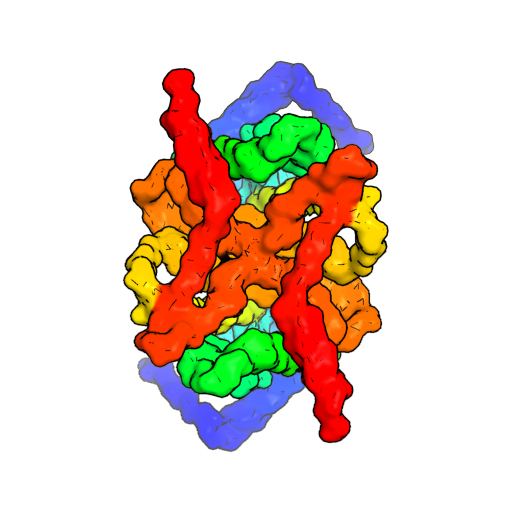.574 -10.969 -14.078 1 97.88 98 ILE A N 1
ATOM 782 C CA . ILE A 1 98 ? 5.172 -10.859 -15.477 1 97.88 98 ILE A CA 1
ATOM 783 C C . ILE A 1 98 ? 3.924 -11.703 -15.719 1 97.88 98 ILE A C 1
ATOM 785 O O . ILE A 1 98 ? 2.973 -11.242 -16.359 1 97.88 98 ILE A O 1
ATOM 789 N N . ASP A 1 99 ? 3.92 -12.883 -15.172 1 98.5 99 ASP A N 1
ATOM 790 C CA . ASP A 1 99 ? 2.75 -13.75 -15.305 1 98.5 99 ASP A CA 1
ATOM 791 C C . ASP A 1 99 ? 1.526 -13.125 -14.641 1 98.5 99 ASP A C 1
ATOM 793 O O . ASP A 1 99 ? 0.409 -13.234 -15.148 1 98.5 99 ASP A O 1
ATOM 797 N N . LEU A 1 100 ? 1.771 -12.5 -13.484 1 98.75 100 LEU A N 1
ATOM 798 C CA . LEU A 1 100 ? 0.692 -11.797 -12.805 1 98.75 100 LEU A CA 1
ATOM 799 C C . LEU A 1 100 ? 0.135 -10.68 -13.68 1 98.75 100 LEU A C 1
ATOM 801 O O . LEU A 1 100 ? -1.082 -10.555 -13.836 1 98.75 100 LEU A O 1
ATOM 805 N N . LEU A 1 101 ? 0.98 -9.906 -14.336 1 98.81 101 LEU A N 1
ATOM 806 C CA . LEU A 1 101 ? 0.546 -8.789 -15.172 1 98.81 101 LEU A CA 1
ATOM 807 C C . LEU A 1 101 ? -0.159 -9.297 -16.422 1 98.81 101 LEU A C 1
ATOM 809 O O . LEU A 1 101 ? -1.096 -8.656 -16.922 1 98.81 101 LEU A O 1
ATOM 813 N N . LYS A 1 102 ? 0.288 -10.438 -16.969 1 98.75 102 LYS A N 1
ATOM 814 C CA . LYS A 1 102 ? -0.425 -11.055 -18.078 1 98.75 102 LYS A CA 1
ATOM 815 C C . LYS A 1 102 ? -1.854 -11.422 -17.688 1 98.75 102 LYS A C 1
ATOM 817 O O . LYS A 1 102 ? -2.791 -11.195 -18.453 1 98.75 102 LYS A O 1
ATOM 822 N N . HIS A 1 103 ? -1.965 -11.953 -16.547 1 98.75 103 HIS A N 1
ATOM 823 C CA . HIS A 1 103 ? -3.291 -12.258 -16.016 1 98.75 103 HIS A CA 1
ATOM 824 C C . HIS A 1 103 ? -4.129 -10.992 -15.859 1 98.75 103 HIS A C 1
ATOM 826 O O . HIS A 1 103 ? -5.301 -10.969 -16.234 1 98.75 103 HIS A O 1
ATOM 832 N N . VAL A 1 104 ? -3.57 -9.953 -15.281 1 98.75 104 VAL A N 1
ATOM 833 C CA . VAL A 1 104 ? -4.242 -8.672 -15.086 1 98.75 104 VAL A CA 1
ATOM 834 C C . VAL A 1 104 ? -4.711 -8.125 -16.438 1 98.75 104 VAL A C 1
ATOM 836 O O . VAL A 1 104 ? -5.824 -7.605 -16.547 1 98.75 104 VAL A O 1
ATOM 839 N N . ARG A 1 105 ? -3.859 -8.258 -17.438 1 98.44 105 ARG A N 1
ATOM 840 C CA . ARG A 1 105 ? -4.219 -7.797 -18.766 1 98.44 105 ARG A CA 1
ATOM 841 C C . ARG A 1 105 ? -5.445 -8.531 -19.297 1 98.44 105 ARG A C 1
ATOM 843 O O . ARG A 1 105 ? -6.324 -7.926 -19.906 1 98.44 105 ARG A O 1
ATOM 850 N N . THR A 1 106 ? -5.508 -9.844 -19.078 1 97.81 106 THR A N 1
ATOM 851 C CA . THR A 1 106 ? -6.617 -10.672 -19.547 1 97.81 106 THR A CA 1
ATOM 852 C C . THR A 1 106 ? -7.93 -10.219 -18.906 1 97.81 106 THR A C 1
ATOM 854 O O . THR A 1 106 ? -8.984 -10.281 -19.547 1 97.81 106 THR A O 1
ATOM 857 N N . HIS A 1 107 ? -7.848 -9.688 -17.656 1 98.19 107 HIS A N 1
ATOM 858 C CA . HIS A 1 107 ? -9.023 -9.25 -16.906 1 98.19 107 HIS A CA 1
ATOM 859 C C . HIS A 1 107 ? -8.953 -7.758 -16.594 1 98.19 107 HIS A C 1
ATOM 861 O O . HIS A 1 107 ? -9.336 -7.328 -15.5 1 98.19 107 HIS A O 1
ATOM 867 N N . ASN A 1 108 ? -8.445 -6.992 -17.516 1 98 108 ASN A N 1
ATOM 868 C CA . ASN A 1 108 ? -8.094 -5.613 -17.203 1 98 108 ASN A CA 1
ATOM 869 C C . ASN A 1 108 ? -9.305 -4.812 -16.734 1 98 108 ASN A C 1
ATOM 871 O O . ASN A 1 108 ? -9.211 -4.012 -15.812 1 98 108 ASN A O 1
ATOM 875 N N . ALA A 1 109 ? -10.477 -5.012 -17.344 1 98.25 109 ALA A N 1
ATOM 876 C CA . ALA A 1 109 ? -11.68 -4.285 -16.969 1 98.25 109 ALA A CA 1
ATOM 877 C C . ALA A 1 109 ? -12.055 -4.57 -15.508 1 98.25 109 ALA A C 1
ATOM 879 O 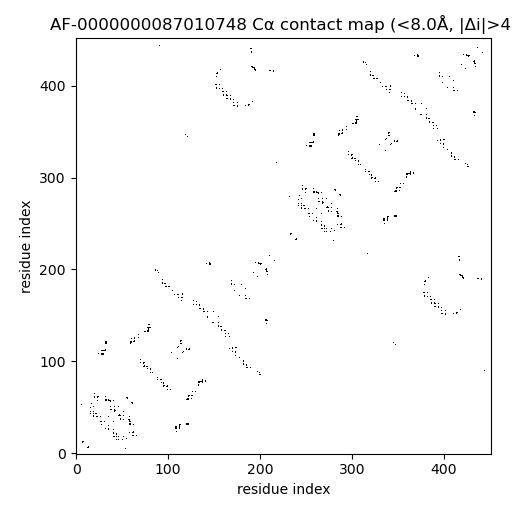O . ALA A 1 109 ? -12.461 -3.668 -14.773 1 98.25 109 ALA A O 1
ATOM 880 N N . ILE A 1 110 ? -11.875 -5.809 -15.117 1 98.69 110 ILE A N 1
ATOM 881 C CA . ILE A 1 110 ? -12.203 -6.242 -13.758 1 98.69 110 ILE A CA 1
ATOM 882 C C . ILE A 1 110 ? -11.211 -5.641 -12.773 1 98.69 110 ILE A C 1
ATOM 884 O O . ILE A 1 110 ? -11.602 -5.078 -11.75 1 98.69 110 ILE A O 1
ATOM 888 N N . TYR A 1 111 ? -9.938 -5.688 -13.086 1 98.62 111 TYR A N 1
ATOM 889 C CA . TYR A 1 111 ? -8.906 -5.195 -12.18 1 98.62 111 TYR A CA 1
ATOM 890 C C . TYR A 1 111 ? -8.969 -3.678 -12.062 1 98.62 111 TYR A C 1
ATOM 892 O O . TYR A 1 111 ? -8.617 -3.117 -11.016 1 98.62 111 TYR A O 1
ATOM 900 N N . ARG A 1 112 ? -9.477 -2.98 -13.055 1 98.38 112 ARG A N 1
ATOM 901 C CA . ARG A 1 112 ? -9.703 -1.544 -12.945 1 98.38 112 ARG A CA 1
ATOM 902 C C . ARG A 1 112 ? -10.773 -1.24 -11.898 1 98.38 112 ARG A C 1
ATOM 904 O O . ARG A 1 112 ? -10.617 -0.319 -11.094 1 98.38 112 ARG A O 1
ATOM 911 N N . GLN A 1 113 ? -11.836 -2.041 -11.891 1 98.06 113 GLN A N 1
ATOM 912 C CA . GLN A 1 113 ? -12.898 -1.872 -10.898 1 98.06 113 GLN A CA 1
ATOM 913 C C . GLN A 1 113 ? -12.383 -2.158 -9.492 1 98.06 113 GLN A C 1
ATOM 915 O O . GLN A 1 113 ? -12.773 -1.49 -8.531 1 98.06 113 GLN A O 1
ATOM 920 N N . VAL A 1 114 ? -11.484 -3.113 -9.383 1 98.06 114 VAL A N 1
ATOM 921 C CA . VAL A 1 114 ? -11.031 -3.604 -8.086 1 98.06 114 VAL A CA 1
ATOM 922 C C . VAL A 1 114 ? -9.938 -2.689 -7.543 1 98.06 114 VAL A C 1
ATOM 924 O O . VAL A 1 114 ? -9.922 -2.365 -6.352 1 98.06 114 VAL A O 1
ATOM 927 N N . PHE A 1 115 ? -9.055 -2.195 -8.445 1 97.56 115 PHE A N 1
ATOM 928 C CA . PHE A 1 115 ? -7.836 -1.55 -7.973 1 97.56 115 PHE A CA 1
ATOM 929 C C . PHE A 1 115 ? -7.938 -0.035 -8.109 1 97.56 115 PHE A C 1
ATOM 931 O O . PHE A 1 115 ? -7.262 0.705 -7.391 1 97.56 115 PHE A O 1
ATOM 938 N N . LEU A 1 116 ? -8.82 0.522 -9.031 1 96.25 116 LEU A N 1
ATOM 939 C CA . LEU A 1 116 ? -8.789 1.952 -9.32 1 96.25 116 LEU A CA 1
ATOM 940 C C . LEU A 1 116 ? -10.039 2.641 -8.789 1 96.25 116 LEU A C 1
ATOM 942 O O . LEU A 1 116 ? -9.992 3.811 -8.406 1 96.25 116 LEU A O 1
ATOM 946 N N . GLU A 1 117 ? -11.125 1.892 -8.719 1 93.94 117 GLU A N 1
ATOM 947 C CA . GLU A 1 117 ? -12.367 2.516 -8.281 1 93.94 117 GLU A CA 1
ATOM 948 C C . GLU A 1 117 ? -12.438 2.611 -6.762 1 93.94 117 GLU A C 1
ATOM 950 O O . GLU A 1 117 ? -11.961 1.716 -6.059 1 93.94 117 GLU A O 1
ATOM 955 N N . LYS A 1 118 ? -13.039 3.674 -6.293 1 87.44 118 LYS A N 1
ATOM 956 C CA . LYS A 1 118 ? -13.211 3.928 -4.863 1 87.44 118 LYS A CA 1
ATOM 957 C C . LYS A 1 118 ? -14.688 3.881 -4.477 1 87.44 118 LYS A C 1
ATOM 959 O O . LYS A 1 118 ? -15.562 4.148 -5.305 1 87.44 118 LYS A O 1
ATOM 964 N N . PRO A 1 119 ? -15.008 3.572 -3.201 1 87 119 PRO A N 1
ATOM 965 C CA . PRO A 1 119 ? -14.062 3.154 -2.158 1 87 119 PRO A CA 1
ATOM 966 C C . PRO A 1 119 ? -13.438 1.789 -2.439 1 87 119 PRO A C 1
ATOM 968 O O . PRO A 1 119 ? -13.938 1.039 -3.281 1 87 119 PRO A O 1
ATOM 971 N N . GLU A 1 120 ? -12.352 1.474 -1.758 1 88.81 120 GLU A N 1
ATOM 972 C CA . GLU A 1 120 ? -11.648 0.21 -1.96 1 88.81 120 GLU A CA 1
ATOM 973 C C . GLU A 1 120 ? -12.602 -0.978 -1.804 1 88.81 120 GLU A C 1
ATOM 975 O O . GLU A 1 120 ? -13.422 -1.006 -0.887 1 88.81 120 GLU A O 1
ATOM 980 N N . SER A 1 121 ? -12.484 -1.893 -2.66 1 92.19 121 SER A N 1
ATOM 981 C CA . SER A 1 121 ? -13.352 -3.07 -2.658 1 92.19 121 SER A CA 1
ATOM 982 C C . SER A 1 121 ? -12.875 -4.105 -1.645 1 92.19 121 SER A C 1
ATOM 984 O O . SER A 1 121 ? -11.68 -4.168 -1.328 1 92.19 121 SER A O 1
ATOM 986 N N . ALA A 1 122 ? -13.859 -4.855 -1.182 1 95.25 122 ALA A N 1
ATOM 987 C CA . ALA A 1 122 ? -13.523 -6.008 -0.35 1 95.25 122 ALA A CA 1
ATOM 988 C C . ALA A 1 122 ? -12.672 -7.012 -1.123 1 95.25 122 ALA A C 1
ATOM 990 O O . ALA A 1 122 ? -11.836 -7.707 -0.541 1 95.25 122 ALA A O 1
ATOM 991 N N . THR A 1 123 ? -12.859 -7.086 -2.455 1 98.06 123 THR A N 1
ATOM 992 C CA . THR A 1 123 ? -12.078 -7.977 -3.309 1 98.06 123 THR A CA 1
ATOM 993 C C . THR A 1 123 ? -10.586 -7.668 -3.189 1 98.06 123 THR A C 1
ATOM 995 O O . THR A 1 123 ? -9.766 -8.578 -3.074 1 98.06 123 THR A O 1
ATOM 998 N N . LEU A 1 124 ? -10.258 -6.387 -3.162 1 97.44 124 LEU A N 1
ATOM 999 C CA . LEU A 1 124 ? -8.859 -5.984 -3.004 1 97.44 124 LEU A CA 1
ATOM 1000 C C . LEU A 1 124 ? -8.305 -6.477 -1.671 1 97.44 124 LEU A C 1
ATOM 1002 O O . LEU A 1 124 ? -7.16 -6.93 -1.602 1 97.44 124 LEU A O 1
ATOM 1006 N N . GLY A 1 125 ? -9.148 -6.387 -0.637 1 96.31 125 GLY A N 1
ATOM 1007 C CA . GLY A 1 125 ? -8.75 -6.895 0.664 1 96.31 125 GLY A CA 1
ATOM 1008 C C . GLY A 1 125 ? -8.406 -8.375 0.645 1 96.31 125 GLY A C 1
ATOM 1009 O O . GLY A 1 125 ? -7.391 -8.789 1.211 1 96.31 125 GLY A O 1
ATOM 1010 N N . TYR A 1 126 ? -9.211 -9.156 -0.018 1 97.38 126 TYR A N 1
ATOM 1011 C CA . TYR A 1 126 ? -8.969 -10.594 -0.138 1 97.38 126 TYR A CA 1
ATOM 1012 C C . TYR A 1 126 ? -7.699 -10.867 -0.931 1 97.38 126 TYR A C 1
ATOM 1014 O O . TYR A 1 126 ? -6.895 -11.719 -0.553 1 97.38 126 TYR A O 1
ATOM 1022 N N . LEU A 1 127 ? -7.523 -10.133 -2.004 1 98.25 127 LEU A N 1
ATOM 1023 C CA . LEU A 1 127 ? -6.324 -10.297 -2.82 1 98.25 127 LEU A CA 1
ATOM 1024 C C . LEU A 1 127 ? -5.07 -9.961 -2.023 1 98.25 127 LEU A C 1
ATOM 1026 O O . LEU A 1 127 ? -4.086 -10.703 -2.061 1 98.25 127 LEU A O 1
ATOM 1030 N N . THR A 1 128 ? -5.121 -8.875 -1.303 1 97.69 128 THR A N 1
ATOM 1031 C CA . THR A 1 128 ? -3.977 -8.438 -0.511 1 97.69 128 THR A CA 1
ATOM 1032 C C . THR A 1 128 ? -3.664 -9.438 0.593 1 97.69 128 THR A C 1
ATOM 1034 O O . THR A 1 128 ? -2.496 -9.703 0.889 1 97.69 128 THR A O 1
ATOM 1037 N N . THR A 1 129 ? -4.703 -9.992 1.219 1 97.31 129 THR A N 1
ATOM 1038 C CA . THR A 1 129 ? -4.512 -11.039 2.221 1 97.31 129 THR A CA 1
ATOM 1039 C C . THR A 1 129 ? -3.805 -12.25 1.614 1 97.31 129 THR A C 1
ATOM 1041 O O . THR A 1 129 ? -2.895 -12.812 2.225 1 97.31 129 THR A O 1
ATOM 1044 N N . TYR A 1 130 ? -4.18 -12.633 0.437 1 98.25 130 TYR A N 1
ATOM 1045 C CA . TYR A 1 130 ? -3.529 -13.734 -0.268 1 98.25 130 TYR A CA 1
ATOM 1046 C C . TYR A 1 130 ? -2.068 -13.406 -0.553 1 98.25 130 TYR A C 1
ATOM 1048 O O . TYR A 1 130 ? -1.184 -14.227 -0.295 1 98.25 130 TYR A O 1
ATOM 1056 N N . PHE A 1 131 ? -1.768 -12.172 -1.132 1 98.44 131 PHE A N 1
ATOM 1057 C CA . PHE A 1 131 ? -0.393 -11.758 -1.388 1 98.44 131 PHE A CA 1
ATOM 1058 C C . PHE A 1 131 ? 0.431 -11.797 -0.106 1 98.44 131 PHE A C 1
ATOM 1060 O O . PHE A 1 131 ? 1.57 -12.266 -0.109 1 98.44 131 PHE A O 1
ATOM 1067 N N . ARG A 1 132 ? -0.152 -11.328 0.938 1 98.12 132 ARG A N 1
ATOM 1068 C CA . ARG A 1 1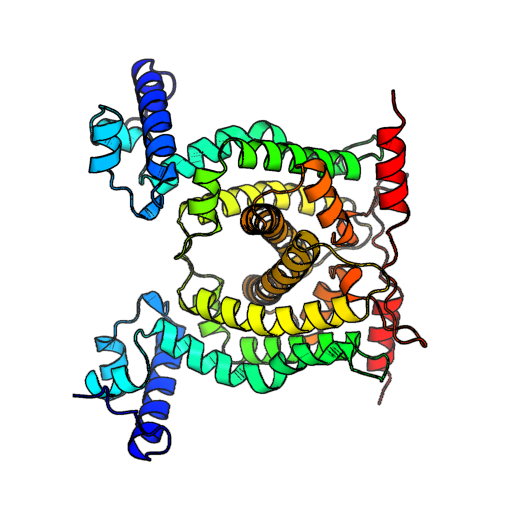32 ? 0.541 -11.266 2.221 1 98.12 132 ARG A CA 1
ATOM 1069 C C . ARG A 1 132 ? 0.951 -12.656 2.689 1 98.12 132 ARG A C 1
ATOM 1071 O O . ARG A 1 132 ? 2.074 -12.852 3.162 1 98.12 132 ARG A O 1
ATOM 1078 N N . GLN A 1 133 ? 0.088 -13.609 2.574 1 97.44 133 GLN A N 1
ATOM 1079 C CA . GLN A 1 133 ? 0.386 -14.977 2.986 1 97.44 133 GLN A CA 1
ATOM 1080 C C . GLN A 1 133 ? 1.549 -15.547 2.182 1 97.44 133 GLN A C 1
ATOM 1082 O O . GLN A 1 133 ? 2.486 -16.109 2.752 1 97.44 133 GLN A O 1
ATOM 1087 N N . ALA A 1 134 ? 1.496 -15.422 0.88 1 96.75 134 ALA A N 1
ATOM 1088 C CA . ALA A 1 134 ? 2.543 -15.945 0.01 1 96.75 134 ALA A CA 1
ATOM 1089 C C . ALA A 1 134 ? 3.871 -15.234 0.254 1 96.75 134 ALA A C 1
ATOM 1091 O O . ALA A 1 134 ? 4.918 -15.875 0.369 1 96.75 134 ALA A O 1
ATOM 1092 N N . ILE A 1 135 ? 3.844 -13.93 0.416 1 96.81 135 ILE A N 1
ATOM 1093 C CA . ILE A 1 135 ? 5.035 -13.102 0.552 1 96.81 135 ILE A CA 1
ATOM 1094 C C . ILE A 1 135 ? 5.652 -13.305 1.935 1 96.81 135 ILE A C 1
ATOM 1096 O O . ILE A 1 135 ? 6.875 -13.312 2.082 1 96.81 135 ILE A O 1
ATOM 1100 N N . SER A 1 136 ? 4.77 -13.469 2.936 1 96.75 136 SER A N 1
ATOM 1101 C CA . SER A 1 136 ? 5.266 -13.734 4.281 1 96.75 136 SER A CA 1
ATOM 1102 C C . SER A 1 136 ? 6.125 -14.992 4.312 1 96.75 136 SER A C 1
ATOM 1104 O O . SER A 1 136 ? 7.16 -15.023 4.984 1 96.75 136 SER A O 1
ATOM 1106 N N . SER A 1 137 ? 5.727 -15.992 3.598 1 92.81 137 SER A N 1
ATOM 1107 C CA . SER A 1 137 ? 6.504 -17.219 3.514 1 92.81 137 SER A CA 1
ATOM 1108 C C . SER A 1 137 ? 7.863 -16.969 2.871 1 92.81 137 SER A C 1
ATOM 1110 O O . SER A 1 137 ? 8.883 -17.5 3.328 1 92.81 137 SER A O 1
ATOM 1112 N N . TYR A 1 138 ? 7.891 -16.172 1.868 1 90.25 138 TYR A N 1
ATOM 1113 C CA . TYR A 1 138 ? 9.125 -15.781 1.2 1 90.25 138 TYR A CA 1
ATOM 1114 C C . TYR A 1 138 ? 10.047 -15.023 2.15 1 90.25 138 TYR A C 1
ATOM 1116 O O . TYR A 1 138 ? 11.234 -15.344 2.27 1 90.25 138 TYR A O 1
ATOM 1124 N N . VAL A 1 139 ? 9.523 -14.07 2.869 1 93 139 VAL A N 1
ATOM 1125 C CA . VAL A 1 139 ? 10.305 -13.219 3.764 1 93 139 VAL A CA 1
ATOM 1126 C C . VAL A 1 139 ? 10.844 -14.055 4.926 1 93 139 VAL A C 1
ATOM 1128 O O . VAL A 1 139 ? 12 -13.891 5.336 1 93 139 VAL A O 1
ATOM 1131 N N . LEU A 1 140 ? 10.062 -14.938 5.434 1 91.06 140 LEU A N 1
ATOM 1132 C CA . LEU A 1 140 ? 10.5 -15.789 6.539 1 91.06 140 LEU A CA 1
ATOM 1133 C C . LEU A 1 140 ? 11.609 -16.734 6.09 1 91.06 140 LEU A C 1
ATOM 1135 O O . LEU A 1 140 ? 12.531 -17.016 6.859 1 91.06 140 LEU A O 1
ATOM 1139 N N . GLY A 1 141 ? 11.516 -17.234 4.832 1 85.44 141 GLY A N 1
ATOM 1140 C CA . GLY A 1 141 ? 12.633 -17.984 4.273 1 85.44 141 GLY A CA 1
ATOM 1141 C C . GLY A 1 141 ? 13.914 -17.172 4.211 1 85.44 141 GLY A C 1
ATOM 1142 O O . GLY A 1 141 ? 14.992 -17.688 4.543 1 85.44 141 GLY A O 1
ATOM 1143 N N . PHE A 1 142 ? 13.766 -15.945 3.797 1 84.12 142 PHE A N 1
ATOM 1144 C CA . PHE A 1 142 ? 14.891 -15.023 3.75 1 84.12 142 PHE A CA 1
ATOM 1145 C C . PHE A 1 142 ? 15.5 -14.844 5.133 1 84.12 142 PHE A C 1
ATOM 1147 O O . PHE A 1 142 ? 16.719 -14.906 5.293 1 84.12 142 PHE A O 1
ATOM 1154 N N . VAL A 1 143 ? 14.727 -14.664 6.125 1 87.06 143 VAL A N 1
ATOM 1155 C CA . VAL A 1 143 ? 15.141 -14.422 7.504 1 87.06 143 VAL A CA 1
ATOM 1156 C C . VAL A 1 143 ? 15.945 -15.609 8.023 1 87.06 143 VAL A C 1
ATOM 1158 O O . VAL A 1 143 ? 16.953 -15.43 8.711 1 87.06 143 VAL A O 1
ATOM 1161 N N . THR A 1 144 ? 15.547 -16.766 7.668 1 86.88 144 THR A N 1
ATOM 1162 C CA . THR A 1 144 ? 16.203 -17.969 8.141 1 86.88 144 THR A CA 1
ATOM 1163 C C . THR A 1 144 ? 17.625 -18.078 7.59 1 86.88 144 THR A C 1
ATOM 1165 O O . THR A 1 144 ? 18.5 -18.641 8.234 1 86.88 144 THR A O 1
ATOM 1168 N N . HIS A 1 145 ? 17.875 -17.438 6.461 1 83.12 145 HIS A N 1
ATOM 1169 C CA . HIS A 1 145 ? 19.172 -17.562 5.801 1 83.12 145 HIS A CA 1
ATOM 1170 C C . HIS A 1 145 ? 20.031 -16.328 6.039 1 83.12 145 HIS A C 1
ATOM 1172 O O . HIS A 1 145 ? 21.234 -16.328 5.723 1 83.12 145 HIS A O 1
ATOM 1178 N N . ASN A 1 146 ? 19.391 -15.352 6.645 1 84.94 146 ASN A N 1
ATOM 1179 C CA . ASN A 1 146 ? 20.156 -14.133 6.879 1 84.94 146 ASN A CA 1
ATOM 1180 C C . ASN A 1 146 ? 21.172 -14.32 7.996 1 84.94 146 ASN A C 1
ATOM 1182 O O . ASN A 1 146 ? 20.875 -14.945 9.016 1 84.94 146 ASN A O 1
ATOM 1186 N N . GLU A 1 147 ? 22.297 -13.781 7.785 1 80.38 147 GLU A N 1
ATOM 1187 C CA . GLU A 1 147 ? 23.391 -13.945 8.727 1 80.38 147 GLU A CA 1
ATOM 1188 C C . GLU A 1 147 ? 23.031 -13.383 10.102 1 80.38 147 GLU A C 1
ATOM 1190 O O . GLU A 1 147 ? 23.234 -14.047 11.125 1 80.38 147 GLU A O 1
ATOM 1195 N N . GLU A 1 148 ? 22.5 -12.211 10.094 1 83.44 148 GLU A N 1
ATOM 1196 C CA . GLU A 1 148 ? 22.141 -11.547 11.344 1 83.44 148 GLU A CA 1
ATOM 1197 C C . GLU A 1 148 ? 20.641 -11.656 11.609 1 83.44 148 GLU A C 1
ATOM 1199 O O . GLU A 1 148 ? 19.828 -11.656 10.68 1 83.44 148 GLU A O 1
ATOM 1204 N N . PRO A 1 149 ? 20.359 -11.781 12.852 1 87.5 149 PRO A N 1
ATOM 1205 C CA . PRO A 1 149 ? 18.938 -11.797 13.172 1 87.5 149 PRO A CA 1
ATOM 1206 C C . PRO A 1 149 ? 18.219 -10.5 12.773 1 87.5 149 PRO A C 1
ATOM 1208 O O . PRO A 1 149 ? 18.797 -9.414 12.891 1 87.5 149 PRO A O 1
ATOM 1211 N N . LEU A 1 150 ? 17.062 -10.695 12.242 1 91.56 150 LEU A N 1
ATOM 1212 C CA . LEU A 1 150 ? 16.203 -9.562 11.883 1 91.56 150 LEU A CA 1
ATOM 1213 C C . LEU A 1 150 ? 15.062 -9.398 12.883 1 91.56 150 LEU A C 1
ATOM 1215 O O . LEU A 1 150 ? 14.531 -10.391 13.391 1 91.56 150 LEU A O 1
ATOM 1219 N N . THR A 1 151 ? 14.734 -8.203 13.203 1 94.25 151 THR A N 1
ATOM 1220 C CA . THR A 1 151 ? 13.727 -7.906 14.227 1 94.25 151 THR A CA 1
ATOM 1221 C C . THR A 1 151 ? 12.32 -8.172 13.695 1 94.25 151 THR A C 1
ATOM 1223 O O . THR A 1 151 ? 12.102 -8.188 12.477 1 94.25 151 THR A O 1
ATOM 1226 N N . PRO A 1 152 ? 11.359 -8.336 14.617 1 96.56 152 PRO A N 1
ATOM 1227 C CA . PRO A 1 152 ? 9.961 -8.461 14.188 1 96.56 152 PRO A CA 1
ATOM 1228 C C . PRO A 1 152 ? 9.492 -7.266 13.367 1 96.56 152 PRO A C 1
ATOM 1230 O O . PRO A 1 152 ? 8.734 -7.434 12.406 1 96.56 152 PRO A O 1
ATOM 1233 N N . LEU A 1 153 ? 9.961 -6.074 13.688 1 97.62 153 LEU A N 1
ATOM 1234 C CA . LEU A 1 153 ? 9.586 -4.875 12.945 1 97.62 153 LEU A CA 1
ATOM 1235 C C . LEU A 1 153 ? 10.117 -4.934 11.516 1 97.62 153 LEU A C 1
ATOM 1237 O O . LEU A 1 153 ? 9.391 -4.645 10.562 1 97.62 153 LEU A O 1
ATOM 1241 N N . TRP A 1 154 ? 11.359 -5.355 11.359 1 96 154 TRP A N 1
ATOM 1242 C CA . TRP A 1 154 ? 11.945 -5.488 10.023 1 96 154 TRP A CA 1
ATOM 1243 C C . TRP A 1 154 ? 11.148 -6.477 9.18 1 96 154 TRP A C 1
ATOM 1245 O O . TRP A 1 154 ? 10.82 -6.191 8.023 1 96 154 TRP A O 1
ATOM 1255 N N . ILE A 1 155 ? 10.836 -7.609 9.773 1 96.88 155 ILE A N 1
ATOM 1256 C CA . ILE A 1 155 ? 10.133 -8.68 9.078 1 96.88 155 ILE A CA 1
ATOM 1257 C C . ILE A 1 155 ? 8.75 -8.188 8.633 1 96.88 155 ILE A C 1
ATOM 1259 O O . ILE A 1 155 ? 8.352 -8.398 7.484 1 96.88 155 ILE A O 1
ATOM 1263 N N . THR A 1 156 ? 8.094 -7.496 9.555 1 98.12 156 THR A N 1
ATOM 1264 C CA . THR A 1 156 ? 6.773 -6.953 9.25 1 98.12 156 THR A CA 1
ATOM 1265 C C . THR A 1 156 ? 6.863 -5.891 8.164 1 98.12 156 THR A C 1
ATOM 1267 O O . THR A 1 156 ? 6.082 -5.906 7.207 1 98.12 156 THR A O 1
ATOM 1270 N N . MET A 1 157 ? 7.832 -4.98 8.211 1 98.06 157 MET A N 1
ATOM 1271 C CA . MET A 1 157 ? 8.016 -3.922 7.219 1 98.06 157 MET A CA 1
ATOM 1272 C C . MET A 1 157 ? 8.352 -4.508 5.852 1 98.06 157 MET A C 1
ATOM 1274 O O . MET A 1 157 ? 7.781 -4.098 4.84 1 98.06 157 MET A O 1
ATOM 1278 N N . ALA A 1 158 ? 9.25 -5.488 5.816 1 96.81 158 ALA A N 1
ATOM 1279 C CA . ALA A 1 158 ? 9.656 -6.098 4.551 1 96.81 158 ALA A CA 1
ATOM 1280 C C . ALA A 1 158 ? 8.484 -6.809 3.883 1 96.81 158 ALA A C 1
ATOM 1282 O O . ALA A 1 158 ? 8.281 -6.684 2.672 1 96.81 158 ALA A O 1
ATOM 1283 N N . THR A 1 159 ? 7.715 -7.527 4.695 1 97.94 159 THR A N 1
ATOM 1284 C CA . THR A 1 159 ? 6.555 -8.242 4.18 1 97.94 159 THR A CA 1
ATOM 1285 C C . THR A 1 159 ? 5.523 -7.273 3.613 1 97.94 159 THR A C 1
ATOM 1287 O O . THR A 1 159 ? 5.117 -7.398 2.457 1 97.94 159 THR A O 1
ATOM 1290 N N . GLU A 1 160 ? 5.156 -6.281 4.395 1 98.19 160 GLU A N 1
ATOM 1291 C CA . GLU A 1 160 ? 4.129 -5.332 3.973 1 98.19 160 GLU A CA 1
ATOM 1292 C C . GLU A 1 160 ? 4.617 -4.48 2.801 1 98.19 160 GLU A C 1
ATOM 1294 O O . GLU A 1 160 ? 3.834 -4.133 1.914 1 98.19 160 GLU A O 1
ATOM 1299 N N . GLN A 1 161 ? 5.895 -4.105 2.814 1 97.88 161 GLN A N 1
ATOM 1300 C CA . GLN A 1 161 ? 6.441 -3.377 1.675 1 97.88 161 GLN A CA 1
ATOM 1301 C C . GLN A 1 161 ? 6.25 -4.16 0.379 1 97.88 161 GLN A C 1
ATOM 1303 O O . GLN A 1 161 ? 5.801 -3.604 -0.626 1 97.88 161 GLN A O 1
ATOM 1308 N N . GLN A 1 162 ? 6.578 -5.445 0.391 1 96.94 162 GLN A N 1
ATOM 1309 C CA . GLN A 1 162 ? 6.445 -6.238 -0.826 1 96.94 162 GLN A CA 1
ATOM 1310 C C . GLN A 1 162 ? 4.98 -6.43 -1.201 1 96.94 162 GLN A C 1
ATOM 1312 O O . GLN A 1 162 ? 4.633 -6.445 -2.385 1 96.94 162 GLN A O 1
ATOM 1317 N N . VAL A 1 163 ? 4.094 -6.609 -0.21 1 98.25 163 VAL A N 1
ATOM 1318 C CA . VAL A 1 163 ? 2.664 -6.711 -0.473 1 98.25 163 VAL A CA 1
ATOM 1319 C C . VAL A 1 163 ? 2.168 -5.426 -1.135 1 98.25 163 VAL A C 1
ATOM 1321 O O . VAL A 1 163 ? 1.51 -5.473 -2.176 1 98.25 163 VAL A O 1
ATOM 1324 N N . HIS A 1 164 ? 2.508 -4.277 -0.587 1 97.94 164 HIS A N 1
ATOM 1325 C CA . HIS A 1 164 ? 2.088 -2.99 -1.126 1 97.94 164 HIS A CA 1
ATOM 1326 C C . HIS A 1 164 ? 2.709 -2.738 -2.496 1 97.94 164 HIS A C 1
ATOM 1328 O O . HIS A 1 164 ? 2.066 -2.156 -3.375 1 97.94 164 HIS A O 1
ATOM 1334 N N . ASN A 1 165 ? 3.934 -3.184 -2.674 1 97.94 165 ASN A N 1
ATOM 1335 C CA . ASN A 1 165 ? 4.559 -3.045 -3.984 1 97.94 165 ASN A CA 1
ATOM 1336 C C . ASN A 1 165 ? 3.814 -3.848 -5.047 1 97.94 165 ASN A C 1
ATOM 1338 O O . ASN A 1 165 ? 3.746 -3.436 -6.207 1 97.94 165 ASN A O 1
ATOM 1342 N N . THR A 1 166 ? 3.291 -4.988 -4.664 1 98.31 166 THR A N 1
ATOM 1343 C CA . THR A 1 166 ? 2.479 -5.762 -5.594 1 98.31 166 THR A CA 1
ATOM 1344 C C . THR A 1 166 ? 1.263 -4.957 -6.047 1 98.31 166 THR A C 1
ATOM 1346 O O . THR A 1 166 ? 0.969 -4.887 -7.242 1 98.31 166 THR A O 1
ATOM 1349 N N . VAL A 1 167 ? 0.613 -4.301 -5.152 1 98.44 167 VAL A N 1
ATOM 1350 C CA . VAL A 1 167 ? -0.529 -3.445 -5.461 1 98.44 167 VAL A CA 1
ATOM 1351 C C . VAL A 1 167 ? -0.083 -2.287 -6.352 1 98.44 167 VAL A C 1
ATOM 1353 O O . VAL A 1 167 ? -0.758 -1.95 -7.328 1 98.44 167 VAL A O 1
ATOM 1356 N N . VAL A 1 168 ? 1.055 -1.723 -6.043 1 98.56 168 VAL A N 1
ATOM 1357 C CA . VAL A 1 168 ? 1.595 -0.595 -6.797 1 98.56 168 VAL A CA 1
ATOM 1358 C C . VAL A 1 168 ? 1.869 -1.019 -8.234 1 98.56 168 VAL A C 1
ATOM 1360 O O . VAL A 1 168 ? 1.525 -0.299 -9.18 1 98.56 168 VAL A O 1
ATOM 1363 N N . ILE A 1 169 ? 2.467 -2.186 -8.398 1 98.69 169 ILE A N 1
ATOM 1364 C CA . ILE A 1 169 ? 2.787 -2.697 -9.727 1 98.69 169 ILE A CA 1
ATOM 1365 C C . ILE A 1 169 ? 1.509 -2.812 -10.555 1 98.69 169 ILE A C 1
ATOM 1367 O O . ILE A 1 169 ? 1.433 -2.283 -11.672 1 98.69 169 ILE A O 1
ATOM 1371 N N . ILE A 1 170 ? 0.506 -3.373 -10.016 1 98.81 170 ILE A N 1
ATOM 1372 C CA . ILE A 1 170 ? -0.745 -3.617 -10.719 1 98.81 170 ILE A CA 1
ATOM 1373 C C . ILE A 1 170 ? -1.46 -2.293 -10.977 1 98.81 170 ILE A C 1
ATOM 1375 O O . ILE A 1 170 ? -1.805 -1.979 -12.117 1 98.81 170 ILE A O 1
ATOM 1379 N N . SER A 1 171 ? -1.656 -1.473 -9.984 1 98.44 171 SER A N 1
ATOM 1380 C CA . SER A 1 171 ? -2.477 -0.27 -10.086 1 98.44 171 SER A CA 1
ATOM 1381 C C . SER A 1 171 ? -1.812 0.778 -10.977 1 98.44 171 SER A C 1
ATOM 1383 O O . SER A 1 171 ? -2.488 1.464 -11.742 1 98.44 171 SER A O 1
ATOM 1385 N N . SER A 1 172 ? -0.441 0.885 -10.867 1 98.62 172 SER A N 1
ATOM 1386 C CA . SER A 1 172 ? 0.25 1.877 -11.688 1 98.62 172 SER A CA 1
ATOM 1387 C C . SER A 1 172 ? 0.187 1.513 -13.164 1 98.62 172 SER A C 1
ATOM 1389 O O . SER A 1 172 ? 0.054 2.391 -14.023 1 98.62 172 SER A O 1
ATOM 1391 N N . TRP A 1 173 ? 0.312 0.2 -13.398 1 98.81 173 TRP A N 1
ATOM 1392 C CA . TRP A 1 173 ? 0.214 -0.262 -14.781 1 98.81 173 TRP A CA 1
ATOM 1393 C C . TRP A 1 173 ? -1.182 -0.01 -15.344 1 98.81 173 TRP A C 1
ATOM 1395 O O . TRP A 1 173 ? -1.328 0.478 -16.469 1 98.81 173 TRP A O 1
ATOM 1405 N N . LEU A 1 174 ? -2.199 -0.239 -14.594 1 98.69 174 LEU A N 1
ATOM 1406 C CA . LEU A 1 174 ? -3.578 0.026 -14.984 1 98.69 174 LEU A CA 1
ATOM 1407 C C . LEU A 1 174 ? -3.811 1.521 -15.18 1 98.69 174 LEU A C 1
ATOM 1409 O O . LEU A 1 174 ? -4.441 1.932 -16.156 1 98.69 174 LEU A O 1
ATOM 1413 N N . GLU A 1 175 ? -3.268 2.322 -14.273 1 97.88 175 GLU A N 1
ATOM 1414 C CA . GLU A 1 175 ? -3.482 3.766 -14.281 1 97.88 175 GLU A CA 1
ATOM 1415 C C . GLU A 1 175 ? -2.842 4.414 -15.508 1 97.88 175 GLU A C 1
ATOM 1417 O O . GLU A 1 175 ? -3.299 5.457 -15.977 1 97.88 175 GLU A O 1
ATOM 1422 N N . THR A 1 176 ? -1.758 3.801 -15.969 1 97.75 176 THR A N 1
ATOM 1423 C CA . THR A 1 176 ? -1.09 4.324 -17.156 1 97.75 176 THR A CA 1
ATOM 1424 C C . THR A 1 176 ? -1.563 3.592 -18.406 1 97.75 176 THR A C 1
ATOM 1426 O O . THR A 1 176 ? -0.835 3.51 -19.406 1 97.75 176 THR A O 1
ATOM 1429 N N . ASP A 1 177 ? -2.688 2.951 -18.344 1 97.12 177 ASP A N 1
ATOM 1430 C CA . ASP A 1 177 ? -3.475 2.367 -19.438 1 97.12 177 ASP A CA 1
ATOM 1431 C C . ASP A 1 177 ? -2.75 1.178 -20.062 1 97.12 177 ASP A C 1
ATOM 1433 O O . ASP A 1 177 ? -2.938 0.883 -21.234 1 97.12 177 ASP A O 1
ATOM 1437 N N . MET A 1 178 ? -1.806 0.618 -19.359 1 97.81 178 MET A N 1
ATOM 1438 C CA . MET A 1 178 ? -1.117 -0.594 -19.797 1 97.81 178 MET A CA 1
ATOM 1439 C C . MET A 1 178 ? -0.516 -0.411 -21.188 1 97.81 178 MET A C 1
ATOM 1441 O O . MET A 1 178 ? -0.643 -1.288 -22.047 1 97.81 178 MET A O 1
ATOM 1445 N N . THR A 1 179 ? 0.079 0.768 -21.406 1 97.06 179 THR A N 1
ATOM 1446 C CA . THR A 1 179 ? 0.687 1.088 -22.688 1 97.06 179 THR A CA 1
ATOM 1447 C C . THR A 1 179 ? 1.97 0.288 -22.906 1 97.06 179 THR A C 1
ATOM 1449 O O . THR A 1 179 ? 2.439 0.138 -24.031 1 97.06 179 THR A O 1
ATOM 1452 N N . THR A 1 180 ? 2.568 -0.244 -21.875 1 96.56 180 THR A N 1
ATOM 1453 C CA . THR A 1 180 ? 3.762 -1.082 -21.938 1 96.56 180 THR A CA 1
ATOM 1454 C C . THR A 1 180 ? 3.389 -2.559 -21.859 1 96.56 180 THR A C 1
ATOM 1456 O O . THR A 1 180 ? 2.318 -2.906 -21.344 1 96.56 180 THR A O 1
ATOM 1459 N N . SER A 1 181 ? 4.328 -3.404 -22.375 1 97.5 181 SER A N 1
ATOM 1460 C CA . SER A 1 181 ? 4.168 -4.84 -22.172 1 97.5 181 SER A CA 1
ATOM 1461 C C . SER A 1 181 ? 4.367 -5.207 -20.703 1 97.5 181 SER A C 1
ATOM 1463 O O . SER A 1 181 ? 4.957 -4.438 -19.938 1 97.5 181 SER A O 1
ATOM 1465 N N . PRO A 1 182 ? 3.818 -6.359 -20.297 1 98.19 182 PRO A N 1
ATOM 1466 C CA . PRO A 1 182 ? 4.094 -6.832 -18.938 1 98.19 182 PRO A CA 1
ATOM 1467 C C . PRO A 1 182 ? 5.586 -6.871 -18.609 1 98.19 182 PRO A C 1
ATOM 1469 O O . PRO A 1 182 ? 5.992 -6.516 -17.5 1 98.19 182 PRO A O 1
ATOM 1472 N N . GLU A 1 183 ? 6.418 -7.262 -19.578 1 96.5 183 GLU A N 1
ATOM 1473 C CA . GLU A 1 183 ? 7.863 -7.344 -19.406 1 96.5 183 GLU A CA 1
ATOM 1474 C C . GLU A 1 183 ? 8.469 -5.965 -19.141 1 96.5 183 GLU A C 1
ATOM 1476 O O . GLU A 1 183 ? 9.242 -5.789 -18.203 1 96.5 183 GLU A O 1
ATOM 1481 N N . LEU A 1 184 ? 8.062 -5.004 -19.922 1 96 184 LEU A N 1
ATOM 1482 C CA . LEU A 1 184 ? 8.602 -3.66 -19.75 1 96 184 LEU A CA 1
ATOM 1483 C C . LEU A 1 184 ? 8.086 -3.027 -18.453 1 96 184 LEU A C 1
ATOM 1485 O O . LEU A 1 184 ? 8.82 -2.303 -17.781 1 96 184 LEU A O 1
ATOM 1489 N N . ALA A 1 185 ? 6.832 -3.293 -18.109 1 97.56 185 ALA A N 1
ATOM 1490 C CA . ALA A 1 185 ? 6.281 -2.789 -16.844 1 97.56 185 ALA A CA 1
ATOM 1491 C C . ALA A 1 185 ? 7.059 -3.33 -15.656 1 97.56 185 ALA A C 1
ATOM 1493 O O . ALA A 1 185 ? 7.438 -2.572 -14.758 1 97.56 185 ALA A O 1
ATOM 1494 N N . MET A 1 186 ? 7.301 -4.637 -15.688 1 96.31 186 MET A N 1
ATOM 1495 C CA . MET A 1 186 ? 8.023 -5.238 -14.57 1 96.31 186 MET A CA 1
ATOM 1496 C C . MET A 1 186 ? 9.477 -4.77 -14.547 1 96.31 186 MET A C 1
ATOM 1498 O O . MET A 1 186 ? 10.039 -4.555 -13.477 1 96.31 186 MET A O 1
ATOM 1502 N N . ASN A 1 187 ? 10.117 -4.562 -15.734 1 93.06 187 ASN A N 1
ATOM 1503 C CA . ASN A 1 187 ? 11.469 -4.016 -15.789 1 93.06 187 ASN A CA 1
ATOM 1504 C C . ASN A 1 187 ? 11.523 -2.609 -15.203 1 93.06 187 ASN A C 1
ATOM 1506 O O . ASN A 1 187 ? 12.508 -2.244 -14.555 1 93.06 187 ASN A O 1
ATOM 1510 N N . THR A 1 188 ? 10.516 -1.863 -15.492 1 93.56 188 THR A N 1
ATOM 1511 C CA . THR A 1 188 ? 10.422 -0.535 -14.898 1 93.56 188 THR A CA 1
ATOM 1512 C C . THR A 1 188 ? 10.398 -0.627 -13.375 1 93.56 188 THR A C 1
ATOM 1514 O O . THR A 1 188 ? 11.164 0.059 -12.695 1 93.56 188 THR A O 1
ATOM 1517 N N . PHE A 1 189 ? 9.641 -1.552 -12.812 1 96.06 189 PHE A N 1
ATOM 1518 C CA . PHE A 1 189 ? 9.562 -1.661 -11.359 1 96.06 189 PHE A CA 1
ATOM 1519 C C . PHE A 1 189 ? 10.867 -2.215 -10.789 1 96.06 189 PHE A C 1
ATOM 1521 O O . PHE A 1 189 ? 11.258 -1.872 -9.672 1 96.06 189 PHE A O 1
ATOM 1528 N N . MET A 1 190 ? 11.516 -3.051 -11.523 1 91.31 190 MET A N 1
ATOM 1529 C CA . MET A 1 190 ? 12.781 -3.613 -11.055 1 91.31 190 MET A CA 1
ATOM 1530 C C . MET A 1 190 ? 13.789 -2.512 -10.773 1 91.31 190 MET A C 1
ATOM 1532 O O . MET A 1 190 ? 14.648 -2.662 -9.898 1 91.31 190 MET A O 1
ATOM 1536 N N . SER A 1 191 ? 13.648 -1.402 -11.422 1 87.88 191 SER A N 1
ATOM 1537 C CA . SER A 1 191 ? 14.539 -0.278 -11.148 1 87.88 191 SER A CA 1
ATOM 1538 C C . SER A 1 191 ? 14.195 0.392 -9.82 1 87.88 191 SER A C 1
ATOM 1540 O O . SER A 1 191 ? 14.945 1.24 -9.336 1 87.88 191 SER A O 1
ATOM 1542 N N . LEU A 1 192 ? 13.078 -0.013 -9.195 1 92.88 192 LEU A N 1
ATOM 1543 C CA . LEU A 1 192 ? 12.586 0.596 -7.969 1 92.88 192 LEU A CA 1
ATOM 1544 C C . LEU A 1 192 ? 12.68 -0.384 -6.801 1 92.88 192 LEU A C 1
ATOM 1546 O O . LEU A 1 192 ? 12.359 -0.033 -5.664 1 92.88 192 LEU A O 1
ATOM 1550 N N . ILE A 1 193 ? 13.094 -1.593 -7.035 1 90.56 193 ILE A N 1
ATOM 1551 C CA . ILE A 1 193 ? 13.031 -2.664 -6.047 1 90.56 193 ILE A CA 1
ATOM 1552 C C . ILE A 1 193 ? 13.969 -2.354 -4.887 1 90.56 193 ILE A C 1
ATOM 1554 O O . ILE A 1 193 ? 15.086 -1.864 -5.094 1 90.56 193 ILE A O 1
ATOM 1558 N N . PRO A 1 194 ? 13.516 -2.594 -3.639 1 87.38 194 PRO A N 1
ATOM 1559 C CA . PRO A 1 194 ? 14.422 -2.408 -2.502 1 87.38 194 PRO A CA 1
ATOM 1560 C C . PRO A 1 194 ? 15.594 -3.389 -2.512 1 87.38 194 PRO A C 1
ATOM 1562 O O . PRO A 1 194 ? 15.438 -4.535 -2.939 1 87.38 194 PRO A O 1
ATOM 1565 N N . PRO A 1 195 ? 16.688 -3.018 -1.906 1 78.12 195 PRO A N 1
ATOM 1566 C CA . PRO A 1 195 ? 17.938 -3.789 -2.029 1 78.12 195 PRO A CA 1
ATOM 1567 C C . PRO A 1 195 ? 17.844 -5.164 -1.371 1 78.12 195 PRO A C 1
ATOM 1569 O O . PRO A 1 195 ? 18.453 -6.121 -1.841 1 78.12 195 PRO A O 1
ATOM 1572 N N . TRP A 1 196 ? 17.078 -5.27 -0.334 1 80.75 196 TRP A N 1
ATOM 1573 C CA . TRP A 1 196 ? 17.031 -6.555 0.352 1 80.75 196 TRP A CA 1
ATOM 1574 C C . TRP A 1 196 ? 16.469 -7.641 -0.562 1 80.75 196 TRP A C 1
ATOM 1576 O O . TRP A 1 196 ? 16.797 -8.82 -0.403 1 80.75 196 TRP A O 1
ATOM 1586 N N . GLN A 1 197 ? 15.68 -7.23 -1.518 1 78.5 197 GLN A N 1
ATOM 1587 C CA . GLN A 1 197 ? 15.094 -8.195 -2.441 1 78.5 197 GLN A CA 1
ATOM 1588 C C . GLN A 1 197 ? 16.109 -8.641 -3.49 1 78.5 197 GLN A C 1
ATOM 1590 O O . GLN A 1 197 ? 15.875 -9.617 -4.211 1 78.5 197 GLN A O 1
ATOM 1595 N N . LEU A 1 198 ? 17.25 -7.934 -3.492 1 73.25 198 LEU A N 1
ATOM 1596 C CA . LEU A 1 198 ? 18.312 -8.266 -4.438 1 73.25 198 LEU A CA 1
ATOM 1597 C C . LEU A 1 198 ? 19.328 -9.203 -3.803 1 73.25 198 LEU A C 1
ATOM 1599 O O . LEU A 1 198 ? 20.203 -9.734 -4.492 1 73.25 198 LEU A O 1
ATOM 1603 N N . ALA A 1 199 ? 19.219 -9.414 -2.541 1 70.5 199 ALA A N 1
ATOM 1604 C CA . ALA A 1 199 ? 20.203 -10.211 -1.819 1 70.5 199 ALA A CA 1
ATOM 1605 C C . ALA A 1 199 ? 20.156 -11.672 -2.256 1 70.5 199 ALA A C 1
ATOM 1607 O O . ALA A 1 199 ? 19.078 -12.234 -2.432 1 70.5 199 ALA A O 1
ATOM 1608 N N . LYS A 1 200 ? 21.359 -12.172 -2.504 1 69.31 200 LYS A N 1
ATOM 1609 C CA . LYS A 1 200 ? 21.5 -13.547 -2.973 1 69.31 200 LYS A CA 1
ATOM 1610 C C . LYS A 1 200 ? 22.062 -14.445 -1.87 1 69.31 200 LYS A C 1
ATOM 1612 O O . LYS A 1 200 ? 22.781 -13.977 -0.984 1 69.31 200 LYS A O 1
ATOM 1617 N N . LEU A 1 201 ? 21.641 -15.633 -2.002 1 71.62 201 LEU A N 1
ATOM 1618 C CA . LEU A 1 201 ? 22.281 -16.625 -1.136 1 71.62 201 LEU A CA 1
ATOM 1619 C C . LEU A 1 201 ? 23.75 -16.812 -1.504 1 71.62 201 LEU A C 1
ATOM 1621 O O . LEU A 1 201 ? 24.078 -16.984 -2.68 1 71.62 201 LEU A O 1
ATOM 1625 N N . SER A 1 202 ? 24.578 -16.672 -0.496 1 71.44 202 SER A N 1
ATOM 1626 C CA . SER A 1 202 ? 26 -16.969 -0.682 1 71.44 202 SER A CA 1
ATOM 1627 C C . SER A 1 202 ? 26.25 -18.469 -0.739 1 71.44 202 SER A C 1
ATOM 1629 O O . SER A 1 202 ? 25.328 -19.266 -0.56 1 71.44 202 SER A O 1
ATOM 1631 N N . ASP A 1 203 ? 27.469 -18.766 -1.183 1 72.81 203 ASP A N 1
ATOM 1632 C CA . ASP A 1 203 ? 27.875 -20.156 -1.332 1 72.81 203 ASP A CA 1
ATOM 1633 C C . ASP A 1 203 ? 27.703 -20.922 -0.021 1 72.81 203 ASP A C 1
ATOM 1635 O O . ASP A 1 203 ? 27.453 -22.125 -0.026 1 72.81 203 ASP A O 1
ATOM 1639 N N . ASP A 1 204 ? 27.766 -20.203 1.02 1 75 204 ASP A N 1
ATOM 1640 C CA . ASP A 1 204 ? 27.641 -20.859 2.32 1 75 204 ASP A CA 1
ATOM 1641 C C . ASP A 1 204 ? 26.188 -20.953 2.758 1 75 204 ASP A C 1
ATOM 1643 O O . ASP A 1 204 ? 25.891 -21.375 3.881 1 75 204 ASP A O 1
ATOM 1647 N N . GLY A 1 205 ? 25.375 -20.516 1.908 1 71.38 205 GLY A N 1
ATOM 1648 C CA . GLY A 1 205 ? 23.953 -20.641 2.166 1 71.38 205 GLY A CA 1
ATOM 1649 C C . GLY A 1 205 ? 23.391 -19.516 3.008 1 71.38 205 GLY A C 1
ATOM 1650 O O . GLY A 1 205 ? 22.312 -19.641 3.592 1 71.38 205 GLY A O 1
ATOM 1651 N N . ARG A 1 206 ? 24.219 -18.469 3.119 1 77.38 206 ARG A N 1
ATOM 1652 C CA . ARG A 1 206 ? 23.766 -17.344 3.93 1 77.38 206 ARG A CA 1
ATOM 1653 C C . ARG A 1 206 ? 23.531 -16.109 3.064 1 77.38 206 ARG A C 1
ATOM 1655 O O . ARG A 1 206 ? 24 -16.047 1.928 1 77.38 206 ARG A O 1
ATOM 1662 N N . ILE A 1 207 ? 22.656 -15.297 3.551 1 75.19 207 ILE A N 1
ATOM 1663 C CA . ILE A 1 207 ? 22.391 -14.016 2.908 1 75.19 207 ILE A CA 1
ATOM 1664 C C . ILE A 1 207 ? 23.047 -12.891 3.711 1 75.19 207 ILE A C 1
ATOM 1666 O O . ILE A 1 207 ? 22.906 -12.836 4.938 1 75.19 207 ILE A O 1
ATOM 1670 N N . TYR A 1 208 ? 23.797 -12.148 2.977 1 68.81 208 TYR A N 1
ATOM 1671 C CA . TYR A 1 208 ? 24.438 -10.984 3.574 1 68.81 208 TYR A CA 1
ATOM 1672 C C . TYR A 1 208 ? 23.812 -9.695 3.064 1 68.81 208 TYR A C 1
ATOM 1674 O O . TYR A 1 208 ? 23.938 -9.359 1.885 1 68.81 208 TYR A O 1
ATOM 1682 N N . LEU A 1 209 ? 23 -9.133 3.891 1 68.38 209 LEU A N 1
ATOM 1683 C CA . LEU A 1 209 ? 22.422 -7.844 3.523 1 68.38 209 LEU A CA 1
ATOM 1684 C C . LEU A 1 209 ? 23.469 -6.738 3.594 1 68.38 209 LEU A C 1
ATOM 1686 O O . LEU A 1 209 ? 24.25 -6.676 4.543 1 68.38 209 LEU A O 1
ATOM 1690 N N . ARG A 1 210 ? 23.781 -6.211 2.416 1 57.47 210 ARG A N 1
ATOM 1691 C CA . ARG A 1 210 ? 24.703 -5.082 2.424 1 57.47 210 ARG A CA 1
ATOM 1692 C C . ARG A 1 210 ? 24.156 -3.941 3.281 1 57.47 210 ARG A C 1
ATOM 1694 O O . ARG A 1 210 ? 23 -3.566 3.162 1 57.47 210 ARG A O 1
ATOM 1701 N N . ARG A 1 211 ? 24.688 -3.902 4.48 1 52.75 211 ARG A N 1
ATOM 1702 C CA . ARG A 1 211 ? 24.359 -2.703 5.242 1 52.75 211 ARG A CA 1
ATOM 1703 C C . ARG A 1 211 ? 24.672 -1.442 4.445 1 52.75 211 ARG A C 1
ATOM 1705 O O . ARG A 1 211 ? 25.75 -1.321 3.869 1 52.75 211 ARG A O 1
ATOM 1712 N N . THR A 1 212 ? 23.719 -0.904 3.748 1 50.94 212 THR A N 1
ATOM 1713 C CA . THR A 1 212 ? 24.078 0.309 3.018 1 50.94 212 THR A CA 1
ATOM 1714 C C . THR A 1 212 ? 25.078 1.145 3.811 1 50.94 212 THR A C 1
ATOM 1716 O O . THR A 1 212 ? 24.734 1.72 4.844 1 50.94 212 THR A O 1
ATOM 1719 N N . ARG A 1 213 ? 26.406 0.875 3.682 1 48.97 213 ARG A N 1
ATOM 1720 C CA . ARG A 1 213 ? 27.453 1.647 4.328 1 48.97 213 ARG A CA 1
ATOM 1721 C C . ARG A 1 213 ? 27.047 3.111 4.469 1 48.97 213 ARG A C 1
ATOM 1723 O O . ARG A 1 213 ? 27.359 3.75 5.477 1 48.97 213 ARG A O 1
ATOM 1730 N N . ALA A 1 214 ? 26.438 3.527 3.461 1 50.19 214 ALA A N 1
ATOM 1731 C CA . ALA A 1 214 ? 26.062 4.938 3.469 1 50.19 214 ALA A CA 1
ATOM 1732 C C . ALA A 1 214 ? 25.078 5.238 4.594 1 50.19 214 ALA A C 1
ATOM 1734 O O . ALA A 1 214 ? 25.219 6.242 5.297 1 50.19 214 ALA A O 1
ATOM 1735 N N . LEU A 1 215 ? 24.125 4.285 4.785 1 58.69 215 LEU A N 1
ATOM 1736 C CA . LEU A 1 215 ? 23.156 4.496 5.844 1 58.69 215 LEU A CA 1
ATOM 1737 C C . LEU A 1 215 ? 23.797 4.379 7.219 1 58.69 215 LEU A C 1
ATOM 1739 O O . LEU A 1 215 ? 23.5 5.16 8.125 1 58.69 215 LEU A O 1
ATOM 1743 N N . HIS A 1 216 ? 24.703 3.395 7.336 1 56.16 216 HIS A N 1
ATOM 1744 C CA . HIS A 1 216 ? 25.406 3.199 8.602 1 56.16 216 HIS A CA 1
ATOM 1745 C C . HIS A 1 216 ? 26.234 4.426 8.961 1 56.16 216 HIS A C 1
ATOM 1747 O O . HIS A 1 216 ? 26.188 4.895 10.102 1 56.16 216 HIS A O 1
ATOM 1753 N N . ASP A 1 217 ? 26.953 4.887 7.957 1 55.19 217 ASP A N 1
ATOM 1754 C CA . ASP A 1 217 ? 27.812 6.043 8.188 1 55.19 217 ASP A CA 1
ATOM 1755 C C . ASP A 1 217 ? 26.984 7.281 8.516 1 55.19 217 ASP A C 1
ATOM 1757 O O . ASP A 1 217 ? 27.359 8.07 9.391 1 55.19 217 ASP A O 1
ATOM 1761 N N . MET A 1 218 ? 25.938 7.371 7.852 1 55.22 218 MET A N 1
ATOM 1762 C CA . MET A 1 218 ? 25.062 8.523 8.055 1 55.22 218 MET A CA 1
ATOM 1763 C C . MET A 1 218 ? 24.422 8.484 9.445 1 55.22 218 MET A C 1
ATOM 1765 O O . MET A 1 218 ? 24.328 9.516 10.117 1 55.22 218 MET A O 1
ATOM 1769 N N . LEU A 1 219 ? 24.109 7.344 9.844 1 60.44 219 LEU A N 1
ATOM 1770 C CA . LEU A 1 219 ? 23.406 7.191 11.109 1 60.44 219 LEU A CA 1
ATOM 1771 C C . LEU A 1 219 ? 24.375 7.246 12.281 1 60.44 219 LEU A C 1
ATOM 1773 O O . LEU A 1 219 ? 24.016 7.711 13.367 1 60.44 219 LEU A O 1
ATOM 1777 N N . THR A 1 220 ? 25.531 6.758 12.125 1 56.97 220 THR A N 1
ATOM 1778 C CA . THR A 1 220 ? 26.547 6.781 13.172 1 56.97 220 THR A CA 1
ATOM 1779 C C . THR A 1 220 ? 27.156 8.18 13.305 1 56.97 220 THR A C 1
ATOM 1781 O O . THR A 1 220 ? 27.578 8.578 14.391 1 56.97 220 THR A O 1
ATOM 1784 N N . SER A 1 221 ? 27.266 8.844 12.266 1 51.88 221 SER A N 1
ATOM 1785 C CA . SER A 1 221 ? 27.844 10.188 12.328 1 51.88 221 SER A CA 1
ATOM 1786 C C . SER A 1 221 ? 26.906 11.164 13.031 1 51.88 221 SER A C 1
ATOM 1788 O O . SER A 1 221 ? 27.359 12.102 13.688 1 51.88 221 SER A O 1
ATOM 1790 N N . SER A 1 222 ? 25.688 11.016 12.891 1 49.06 222 SER A N 1
ATOM 1791 C CA . SER A 1 222 ? 24.75 11.922 13.539 1 49.06 222 SER A CA 1
ATOM 1792 C C . SER A 1 222 ? 24.703 11.688 15.047 1 49.06 222 SER A C 1
ATOM 1794 O O . SER A 1 222 ? 24.156 12.508 15.789 1 49.06 222 SER A O 1
ATOM 1796 N N . SER A 1 223 ? 25.047 10.539 15.492 1 44.31 223 SER A N 1
ATOM 1797 C CA . SER A 1 223 ? 25.109 10.297 16.938 1 44.31 223 SER A CA 1
ATOM 1798 C C . SER A 1 223 ? 26.344 10.945 17.547 1 44.31 223 SER A C 1
ATOM 1800 O O . SER A 1 223 ? 26.469 11.008 18.766 1 44.31 223 SER A O 1
ATOM 1802 N N . LYS A 1 224 ? 27.359 11.242 16.75 1 41.34 224 LYS A N 1
ATOM 1803 C CA . LYS A 1 224 ? 28.594 11.766 17.344 1 41.34 224 LYS A CA 1
ATOM 1804 C C . LYS A 1 224 ? 28.516 13.281 17.516 1 41.34 224 LYS A C 1
ATOM 1806 O O . LYS A 1 224 ? 29.5 13.922 17.875 1 41.34 224 LYS A O 1
ATOM 1811 N N . THR A 1 225 ? 27.406 13.867 16.984 1 33.5 225 THR A N 1
ATOM 1812 C CA . THR A 1 225 ? 27.484 15.289 17.312 1 33.5 225 THR A CA 1
ATOM 1813 C C . THR A 1 225 ? 27.016 15.539 18.75 1 33.5 225 THR A C 1
ATOM 1815 O O . THR A 1 225 ? 25.875 15.234 19.094 1 33.5 225 THR A O 1
ATOM 1818 N N . PRO A 1 226 ? 27.891 15.906 19.609 1 36.16 226 PRO A N 1
ATOM 1819 C CA . PRO A 1 226 ? 27.578 16.266 21 1 36.16 226 PRO A CA 1
ATOM 1820 C C . PRO A 1 226 ? 26.516 17.344 21.094 1 36.16 226 PRO A C 1
ATOM 1822 O O . PRO A 1 226 ? 26.375 18.172 20.188 1 36.16 226 PRO A O 1
ATOM 1825 N N . MET B 1 1 ? -30.234 30.328 -2.355 1 35.84 1 MET B N 1
ATOM 1826 C CA . MET B 1 1 ? -29.422 30.562 -1.166 1 35.84 1 MET B CA 1
ATOM 1827 C C . MET B 1 1 ? -27.984 30.109 -1.393 1 35.84 1 MET B C 1
ATOM 1829 O O . MET B 1 1 ? -27.734 28.953 -1.738 1 35.84 1 MET B O 1
ATOM 1833 N N . THR B 1 2 ? -27.062 30.906 -1.768 1 40.97 2 THR B N 1
ATOM 1834 C CA . THR B 1 2 ? -25.656 30.641 -2.049 1 40.97 2 THR B CA 1
ATOM 1835 C C . THR B 1 2 ? -25.016 29.828 -0.919 1 40.97 2 THR B C 1
ATOM 1837 O O . THR B 1 2 ? -25.234 30.125 0.258 1 40.97 2 THR B O 1
ATOM 1840 N N . PRO B 1 3 ? -24.688 28.641 -1.128 1 47.25 3 PRO B N 1
ATOM 1841 C CA . PRO B 1 3 ? -24.078 27.984 0.037 1 47.25 3 PRO B CA 1
ATOM 1842 C C . PRO B 1 3 ? -23.188 28.938 0.844 1 47.25 3 PRO B C 1
ATOM 1844 O O . PRO B 1 3 ? -22.328 29.625 0.278 1 47.25 3 PRO B O 1
ATOM 1847 N N . GLN B 1 4 ? -23.641 29.734 1.726 1 50.19 4 GLN B N 1
ATOM 1848 C CA . GLN B 1 4 ? -22.969 30.766 2.496 1 50.19 4 GLN B CA 1
ATOM 1849 C C . GLN B 1 4 ? -21.562 30.344 2.875 1 50.19 4 GLN B C 1
ATOM 1851 O O . GLN B 1 4 ? -21.359 29.25 3.412 1 50.19 4 GLN B O 1
ATOM 1856 N N . SER B 1 5 ? -20.547 30.812 2.225 1 60.38 5 SER B N 1
ATOM 1857 C CA . SER B 1 5 ? -19.125 30.688 2.512 1 60.38 5 SER B CA 1
ATOM 1858 C C . SER B 1 5 ? -18.859 30.75 4.012 1 60.38 5 SER B C 1
ATOM 1860 O O . SER B 1 5 ? -19.188 31.734 4.668 1 60.38 5 SER B O 1
ATOM 1862 N N . THR B 1 6 ? -18.875 29.609 4.668 1 72 6 THR B N 1
ATOM 1863 C CA . THR B 1 6 ? -18.562 29.562 6.094 1 72 6 THR B CA 1
ATOM 1864 C C . THR B 1 6 ? -17.312 30.375 6.406 1 72 6 THR B C 1
ATOM 1866 O O . THR B 1 6 ? -16.25 30.141 5.82 1 72 6 THR B O 1
ATOM 1869 N N . ASN B 1 7 ? -17.469 31.547 7.043 1 77.5 7 ASN B N 1
ATOM 1870 C CA . ASN B 1 7 ? -16.344 32.344 7.531 1 77.5 7 ASN B CA 1
ATOM 1871 C C . ASN B 1 7 ? -15.523 31.562 8.555 1 77.5 7 ASN B C 1
ATOM 1873 O O . ASN B 1 7 ? -15.883 31.5 9.734 1 77.5 7 ASN B O 1
ATOM 1877 N N . THR B 1 8 ? -14.359 30.938 8.242 1 83.81 8 THR B N 1
ATOM 1878 C CA . THR B 1 8 ? -13.555 30.047 9.062 1 83.81 8 THR B CA 1
ATOM 1879 C C . THR B 1 8 ? -12.812 30.844 10.148 1 83.81 8 THR B C 1
ATOM 1881 O O . THR B 1 8 ? -12.188 30.25 11.031 1 83.81 8 THR B O 1
ATOM 1884 N N . GLN B 1 9 ? -13.023 32.188 10.164 1 85.19 9 GLN B N 1
ATOM 1885 C CA . GLN B 1 9 ? -12.398 33.031 11.188 1 85.19 9 GLN B CA 1
ATOM 1886 C C . GLN B 1 9 ? -13.414 33.469 12.234 1 85.19 9 GLN B C 1
ATOM 1888 O O . GLN B 1 9 ? -13.047 34.062 13.25 1 85.19 9 GLN B O 1
ATOM 1893 N N . ASP B 1 10 ? -14.602 33.125 12.016 1 89.06 10 ASP B N 1
ATOM 1894 C CA . ASP B 1 10 ? -15.656 33.438 12.977 1 89.06 10 ASP B CA 1
ATOM 1895 C C . ASP B 1 10 ? -15.398 32.719 14.305 1 89.06 10 ASP B C 1
ATOM 1897 O O . ASP B 1 10 ? -15.125 31.516 14.328 1 89.06 10 ASP B O 1
ATOM 1901 N N . PRO B 1 11 ? -15.328 33.5 15.398 1 90.06 11 PRO B N 1
ATOM 1902 C CA . PRO B 1 11 ? -15.086 32.906 16.703 1 90.06 11 PRO B CA 1
ATOM 1903 C C . PRO B 1 11 ? -15.992 31.688 16.984 1 90.06 11 PRO B C 1
ATOM 1905 O O . PRO B 1 11 ? -15.578 30.75 17.656 1 90.06 11 PRO B O 1
ATOM 1908 N N . ARG B 1 12 ? -17.219 31.719 16.609 1 89.69 12 ARG B N 1
ATOM 1909 C CA . ARG B 1 12 ? -18.141 30.609 16.797 1 89.69 12 ARG B CA 1
ATOM 1910 C C . ARG B 1 12 ? -17.672 29.375 16.031 1 89.69 12 ARG B C 1
ATOM 1912 O O . ARG B 1 12 ? -17.797 28.25 16.516 1 89.69 12 ARG B O 1
ATOM 1919 N N . TYR B 1 13 ? -17.188 29.625 14.82 1 92.31 13 TYR B N 1
ATOM 1920 C CA . TYR B 1 13 ? -16.656 28.547 14 1 92.31 13 TYR B CA 1
ATOM 1921 C C . TYR B 1 13 ? -15.445 27.906 14.672 1 92.31 13 TYR B C 1
ATOM 1923 O O . TYR B 1 13 ? -15.344 26.672 14.742 1 92.31 13 TYR B O 1
ATOM 1931 N N . LEU B 1 14 ? -14.602 28.734 15.195 1 93.56 14 LEU B N 1
ATOM 1932 C CA . LEU B 1 14 ? -13.383 28.25 15.836 1 93.56 14 LEU B CA 1
ATOM 1933 C C . LEU B 1 14 ? -13.703 27.469 17.094 1 93.56 14 LEU B C 1
ATOM 1935 O O . LEU B 1 14 ? -13.062 26.453 17.375 1 93.56 14 LEU B O 1
ATOM 1939 N N . ARG B 1 15 ? -14.656 27.922 17.828 1 94.69 15 ARG B N 1
ATOM 1940 C CA . ARG B 1 15 ? -15.07 27.219 19.047 1 94.69 15 ARG B CA 1
ATOM 1941 C C . ARG B 1 15 ? -15.656 25.844 18.703 1 94.69 15 ARG B C 1
ATOM 1943 O O . ARG B 1 15 ? -15.32 24.859 19.359 1 94.69 15 ARG B O 1
ATOM 1950 N N . SER B 1 16 ? -16.531 25.844 17.734 1 96.31 16 SER B N 1
ATOM 1951 C CA . SER B 1 16 ? -17.141 24.562 17.344 1 96.31 16 SER B CA 1
ATOM 1952 C C . SER B 1 16 ? -16.094 23.609 16.781 1 96.31 16 SER B C 1
ATOM 1954 O O . SER B 1 16 ? -16.188 22.391 16.984 1 96.31 16 SER B O 1
ATOM 1956 N N . ARG B 1 17 ? -15.109 24.156 16.094 1 96.19 17 ARG B N 1
ATOM 1957 C CA . ARG B 1 17 ? -14.031 23.328 15.555 1 96.19 17 ARG B CA 1
ATOM 1958 C C . ARG B 1 17 ? -13.273 22.625 16.672 1 96.19 17 ARG B C 1
ATOM 1960 O O . ARG B 1 17 ? -12.938 21.453 16.562 1 96.19 17 ARG B O 1
ATOM 1967 N N . ILE B 1 18 ? -13 23.375 17.75 1 97.56 18 ILE B N 1
ATOM 1968 C CA . ILE B 1 18 ? -12.273 22.828 18.891 1 97.56 18 ILE B CA 1
ATOM 1969 C C . ILE B 1 18 ? -13.094 21.719 19.547 1 97.56 18 ILE B C 1
ATOM 1971 O O . ILE B 1 18 ? -12.57 20.656 19.875 1 97.56 18 ILE B O 1
ATOM 1975 N N . LEU B 1 19 ? -14.375 21.922 19.688 1 98.19 19 LEU B N 1
ATOM 1976 C CA . LEU B 1 19 ? -15.273 20.953 20.312 1 98.19 19 LEU B CA 1
ATOM 1977 C C . LEU B 1 19 ? -15.383 19.703 19.469 1 98.19 19 LEU B C 1
ATOM 1979 O O . LEU B 1 19 ? -15.32 18.578 19.984 1 98.19 19 LEU B O 1
ATOM 1983 N N . LEU B 1 20 ? -15.523 19.875 18.172 1 98.5 20 LEU B N 1
ATOM 1984 C CA . LEU B 1 20 ? -15.625 18.766 17.25 1 98.5 20 LEU B CA 1
ATOM 1985 C C . LEU B 1 20 ? -14.328 17.953 17.219 1 98.5 20 LEU B C 1
ATOM 1987 O O . LEU B 1 20 ? -14.352 16.734 17.156 1 98.5 20 LEU B O 1
ATOM 1991 N N . ARG B 1 21 ? -13.242 18.719 17.25 1 98.44 21 ARG B N 1
ATOM 1992 C CA . ARG B 1 21 ? -11.93 18.078 17.266 1 98.44 21 ARG B CA 1
ATOM 1993 C C . ARG B 1 21 ? -11.773 17.188 18.5 1 98.44 21 ARG B C 1
ATOM 1995 O O . ARG B 1 21 ? -11.43 16.016 18.375 1 98.44 21 ARG B O 1
ATOM 2002 N N . GLU B 1 22 ? -12.07 17.703 19.625 1 98.5 22 GLU B N 1
ATOM 2003 C CA . GLU B 1 22 ? -11.93 16.938 20.875 1 98.5 22 GLU B CA 1
ATOM 2004 C C . GLU B 1 22 ? -12.844 15.719 20.875 1 98.5 22 GLU B C 1
ATOM 2006 O O . GLU B 1 22 ? -12.422 14.633 21.266 1 98.5 22 GLU B O 1
ATOM 2011 N N . ALA B 1 23 ? -14.039 15.906 20.406 1 98.75 23 ALA B N 1
ATOM 2012 C CA . ALA B 1 23 ? -15.031 14.836 20.406 1 98.75 23 ALA B CA 1
ATOM 2013 C C . ALA B 1 23 ? -14.617 13.703 19.469 1 98.75 23 ALA B C 1
ATOM 2015 O O . ALA B 1 23 ? -14.664 12.531 19.844 1 98.75 23 ALA B O 1
ATOM 2016 N N . ILE B 1 24 ? -14.203 14.039 18.234 1 98.81 24 ILE B N 1
ATOM 2017 C CA . ILE B 1 24 ? -13.898 13.008 17.25 1 98.81 24 ILE B CA 1
ATOM 2018 C C . ILE B 1 24 ? -12.633 12.25 17.656 1 98.81 24 ILE B C 1
ATOM 2020 O O . ILE B 1 24 ? -12.547 11.039 17.469 1 98.81 24 ILE B O 1
ATOM 2024 N N . LEU B 1 25 ? -11.656 12.969 18.219 1 98.75 25 LEU B N 1
ATOM 2025 C CA . LEU B 1 25 ? -10.438 12.312 18.688 1 98.75 25 LEU B CA 1
ATOM 2026 C C . LEU B 1 25 ? -10.75 11.352 19.828 1 98.75 25 LEU B C 1
ATOM 2028 O O . LEU B 1 25 ? -10.258 10.219 19.844 1 98.75 25 LEU B O 1
ATOM 2032 N N . ASN B 1 26 ? -11.57 11.773 20.719 1 98.62 26 ASN B N 1
ATOM 2033 C CA . ASN B 1 26 ? -11.945 10.93 21.844 1 98.62 26 ASN B CA 1
ATOM 2034 C C . ASN B 1 26 ? -12.742 9.711 21.391 1 98.62 26 ASN B C 1
ATOM 2036 O O . ASN B 1 26 ? -12.461 8.586 21.812 1 98.62 26 ASN B O 1
ATOM 2040 N N . LEU B 1 27 ? -13.695 9.898 20.547 1 98.69 27 LEU B N 1
ATOM 2041 C CA . LEU B 1 27 ? -14.547 8.812 20.078 1 98.69 27 LEU B CA 1
ATOM 2042 C C . LEU B 1 27 ? -13.734 7.773 19.312 1 98.69 27 LEU B C 1
ATOM 2044 O O . LEU B 1 27 ? -13.992 6.574 19.438 1 98.69 27 LEU B O 1
ATOM 2048 N N . THR B 1 28 ? -12.742 8.219 18.547 1 98.56 28 THR B N 1
ATOM 2049 C CA . THR B 1 28 ? -12.008 7.328 17.641 1 98.56 28 THR B CA 1
ATOM 2050 C C . THR B 1 28 ? -10.969 6.523 18.422 1 98.56 28 THR B C 1
ATOM 2052 O O . THR B 1 28 ? -10.344 5.617 17.875 1 98.56 28 THR B O 1
ATOM 2055 N N . THR B 1 29 ? -10.82 6.812 19.656 1 97.88 29 THR B N 1
ATOM 2056 C CA . THR B 1 29 ? -9.914 6.004 20.469 1 97.88 29 THR B CA 1
ATOM 2057 C C . THR B 1 29 ? -10.461 4.59 20.641 1 97.88 29 THR B C 1
ATOM 2059 O O . THR B 1 29 ? -9.695 3.648 20.875 1 97.88 29 THR B O 1
ATOM 2062 N N . HIS B 1 30 ? -11.82 4.387 20.438 1 95.44 30 HIS B N 1
ATOM 2063 C CA . HIS B 1 30 ? -12.398 3.082 20.734 1 95.44 30 HIS B CA 1
ATOM 2064 C C . HIS B 1 30 ? -13.32 2.621 19.609 1 95.44 30 HIS B C 1
ATOM 2066 O O . HIS B 1 30 ? -13.914 1.545 19.688 1 95.44 30 HIS B O 1
ATOM 2072 N N . LYS B 1 31 ? -13.375 3.527 18.672 1 96.38 31 LYS B N 1
ATOM 2073 C CA . LYS B 1 31 ? -14.289 3.24 17.562 1 96.38 31 LYS B CA 1
ATOM 2074 C C . LYS B 1 31 ? -13.672 3.623 16.219 1 96.38 31 LYS B C 1
ATOM 2076 O O . LYS B 1 31 ? -13.016 4.66 16.109 1 96.38 31 LYS B O 1
ATOM 2081 N N . ARG B 1 32 ? -14 2.828 15.195 1 97.44 32 ARG B N 1
ATOM 2082 C CA . ARG B 1 32 ? -13.586 3.234 13.859 1 97.44 32 ARG B CA 1
ATOM 2083 C C . ARG B 1 32 ? -14.266 4.535 13.445 1 97.44 32 ARG B C 1
ATOM 2085 O O . ARG B 1 32 ? -15.445 4.742 13.734 1 97.44 32 ARG B O 1
ATOM 2092 N N . PRO B 1 33 ? -13.531 5.344 12.742 1 98.12 33 PRO B N 1
ATOM 2093 C CA . PRO B 1 33 ? -14.133 6.625 12.367 1 98.12 33 PRO B CA 1
ATOM 2094 C C . PRO B 1 33 ? -15.367 6.457 11.484 1 98.12 33 PRO B C 1
ATOM 2096 O O . PRO B 1 33 ? -16.297 7.266 11.555 1 98.12 33 PRO B O 1
ATOM 2099 N N . ASP B 1 34 ? -15.406 5.387 10.703 1 96.94 34 ASP B N 1
ATOM 2100 C CA . ASP B 1 34 ? -16.516 5.156 9.789 1 96.94 34 ASP B CA 1
ATOM 2101 C C . ASP B 1 34 ? -17.766 4.68 10.531 1 96.94 34 ASP B C 1
ATOM 2103 O O . ASP B 1 34 ? -18.859 4.68 9.984 1 96.94 34 ASP B O 1
ATOM 2107 N N . ASP B 1 35 ? -17.609 4.32 11.758 1 97.69 35 ASP B N 1
ATOM 2108 C CA . ASP B 1 35 ? -18.734 3.818 12.555 1 97.69 35 ASP B CA 1
ATOM 2109 C C . ASP B 1 35 ? -19.281 4.902 13.477 1 97.69 35 ASP B C 1
ATOM 2111 O O . ASP B 1 35 ? -20.25 4.676 14.195 1 97.69 35 ASP B O 1
ATOM 2115 N N . ILE B 1 36 ? -18.688 6 13.5 1 98.38 36 ILE B N 1
ATOM 2116 C CA . ILE B 1 36 ? -19.156 7.129 14.297 1 98.38 36 ILE B CA 1
ATOM 2117 C C . ILE B 1 36 ? -20.219 7.898 13.523 1 98.38 36 ILE B C 1
ATOM 2119 O O . ILE B 1 36 ? -19.969 8.383 12.414 1 98.38 36 ILE B O 1
ATOM 2123 N N . THR B 1 37 ? -21.375 8.016 14.125 1 98.19 37 THR B N 1
ATOM 2124 C CA . THR B 1 37 ? -22.453 8.742 13.461 1 98.19 37 THR B CA 1
ATOM 2125 C C . THR B 1 37 ? -22.359 10.234 13.75 1 98.19 37 THR B C 1
ATOM 2127 O O . THR B 1 37 ? -21.75 10.641 14.742 1 98.19 37 THR B O 1
ATOM 2130 N N . ILE B 1 38 ? -22.969 10.992 12.883 1 98.38 38 ILE B N 1
ATOM 2131 C CA . ILE B 1 38 ? -23.031 12.43 13.078 1 98.38 38 ILE B CA 1
ATOM 2132 C C . ILE B 1 38 ? -23.766 12.75 14.375 1 98.38 38 ILE B C 1
ATOM 2134 O O . ILE B 1 38 ? -23.359 13.641 15.133 1 98.38 38 ILE B O 1
ATOM 2138 N N . ALA B 1 39 ? -24.781 11.977 14.656 1 98.31 39 ALA B N 1
ATOM 2139 C CA . ALA B 1 39 ? -25.547 12.172 15.875 1 98.31 39 ALA B CA 1
ATOM 2140 C C . ALA B 1 39 ? -24.688 11.953 17.109 1 98.31 39 ALA B C 1
ATOM 2142 O O . ALA B 1 39 ? -24.703 12.758 18.047 1 98.31 39 ALA B O 1
ATOM 2143 N N . GLU B 1 40 ? -23.953 10.883 17.141 1 98.44 40 GLU B N 1
ATOM 2144 C CA . GLU B 1 40 ? -23.062 10.562 18.25 1 98.44 40 GLU B CA 1
ATOM 2145 C C . GLU B 1 40 ? -22 11.641 18.422 1 98.44 40 GLU B C 1
ATOM 2147 O O . GLU B 1 40 ? -21.734 12.07 19.547 1 98.44 40 GLU B O 1
ATOM 2152 N N . LEU B 1 41 ? -21.422 12.117 17.312 1 98.75 41 LEU B N 1
ATOM 2153 C CA . LEU B 1 41 ? -20.344 13.102 17.328 1 98.75 41 LEU B CA 1
ATOM 2154 C C . LEU B 1 41 ? -20.859 14.453 17.812 1 98.75 41 LEU B C 1
ATOM 2156 O O . LEU B 1 41 ? -20.234 15.094 18.656 1 98.75 41 LEU B O 1
ATOM 2160 N N . THR B 1 42 ? -22 14.914 17.281 1 98.56 42 THR B N 1
ATOM 2161 C CA . THR B 1 42 ? -22.531 16.219 17.625 1 98.56 42 THR B CA 1
ATOM 2162 C C . THR B 1 42 ? -23 16.234 19.094 1 98.56 42 THR B C 1
ATOM 2164 O O . THR B 1 42 ? -22.844 17.234 19.781 1 98.56 42 THR B O 1
ATOM 2167 N N . LYS B 1 43 ? -23.547 15.117 19.547 1 98.62 43 LYS B N 1
ATOM 2168 C CA . LYS B 1 43 ? -23.922 15 20.953 1 98.62 43 LYS B CA 1
ATOM 2169 C C . LYS B 1 43 ? -22.703 15.117 21.859 1 98.62 43 LYS B C 1
ATOM 2171 O O . LYS B 1 43 ? -22.719 15.867 22.844 1 98.62 43 LYS B O 1
ATOM 2176 N N . ALA B 1 44 ? -21.656 14.445 21.531 1 98.38 44 ALA B N 1
ATOM 2177 C CA . ALA B 1 44 ? -20.422 14.461 22.328 1 98.38 44 ALA B CA 1
ATOM 2178 C C . ALA B 1 44 ? -19.797 15.844 22.328 1 98.38 44 ALA B C 1
ATOM 2180 O O . ALA B 1 44 ? -19.219 16.281 23.328 1 98.38 44 ALA B O 1
ATOM 2181 N N . ALA B 1 45 ? -19.875 16.531 21.188 1 98.44 45 ALA B N 1
ATOM 2182 C CA . ALA B 1 45 ? -19.234 17.828 21 1 98.44 45 ALA B CA 1
ATOM 2183 C C . ALA B 1 45 ? -20.094 18.953 21.562 1 98.44 45 ALA B C 1
ATOM 2185 O O . ALA B 1 45 ? -19.625 20.078 21.766 1 98.44 45 ALA B O 1
ATOM 2186 N N . GLY B 1 46 ? -21.391 18.688 21.703 1 98.25 46 GLY B N 1
ATOM 2187 C CA . GLY B 1 46 ? -22.328 19.703 22.172 1 98.25 46 GLY B CA 1
ATOM 2188 C C . GLY B 1 46 ? -22.641 20.75 21.109 1 98.25 46 GLY B C 1
ATOM 2189 O O . GLY B 1 46 ? -22.703 21.938 21.422 1 98.25 46 GLY B O 1
ATOM 2190 N N . VAL B 1 47 ? -22.703 20.312 19.875 1 98 47 VAL B N 1
ATOM 2191 C CA . VAL B 1 47 ? -23.031 21.219 18.781 1 98 47 VAL B CA 1
ATOM 2192 C C . VAL B 1 47 ? -24.188 20.641 17.953 1 98 47 VAL B C 1
ATOM 2194 O O . VAL B 1 47 ? -24.531 19.469 18.094 1 98 47 VAL B O 1
ATOM 2197 N N . SER B 1 48 ? -24.797 21.453 17.172 1 97.12 48 SER B N 1
ATOM 2198 C CA . SER B 1 48 ? -25.891 21 16.312 1 97.12 48 SER B CA 1
ATOM 2199 C C . SER B 1 48 ? -25.375 20.312 15.055 1 97.12 48 SER B C 1
ATOM 2201 O O . SER B 1 48 ? -24.203 20.484 14.695 1 97.12 48 SER B O 1
ATOM 2203 N N . ARG B 1 49 ? -26.25 19.531 14.391 1 96.81 49 ARG B N 1
ATOM 2204 C CA . ARG B 1 49 ? -25.906 18.906 13.109 1 96.81 49 ARG B CA 1
ATOM 2205 C C . ARG B 1 49 ? -25.562 19.969 12.07 1 96.81 49 ARG B C 1
ATOM 2207 O O . ARG B 1 49 ? -24.672 19.766 11.25 1 96.81 49 ARG B O 1
ATOM 2214 N N . GLY B 1 50 ? -26.281 21.062 12.062 1 96.5 50 GLY B N 1
ATOM 2215 C CA . GLY B 1 50 ? -26 22.156 11.156 1 96.5 50 GLY B CA 1
ATOM 2216 C C . GLY B 1 50 ? -24.594 22.719 11.312 1 96.5 50 GLY B C 1
ATOM 2217 O O . GLY B 1 50 ? -23.906 22.984 10.328 1 96.5 50 GLY B O 1
ATOM 2218 N N . THR B 1 51 ? -24.234 22.906 12.57 1 96 51 THR B N 1
ATOM 2219 C CA . THR B 1 51 ? -22.891 23.359 12.875 1 96 51 THR B CA 1
ATOM 2220 C C . THR B 1 51 ? -21.859 22.375 12.352 1 96 51 THR B C 1
ATOM 2222 O O . THR B 1 51 ? -20.828 22.766 11.797 1 96 51 THR B O 1
ATOM 2225 N N . PHE B 1 52 ? -22.109 21.062 12.516 1 98.06 52 PHE B N 1
ATOM 2226 C CA . PHE B 1 52 ? -21.203 20.031 12.039 1 98.06 52 PHE B CA 1
ATOM 2227 C C . PHE B 1 52 ? -20.953 20.172 10.539 1 98.06 52 PHE B C 1
ATOM 2229 O O . PHE B 1 52 ? -19.812 20.094 10.078 1 98.06 52 PHE B O 1
ATOM 2236 N N . TYR B 1 53 ? -21.953 20.422 9.734 1 97.06 53 TYR B N 1
ATOM 2237 C CA . TYR B 1 53 ? -21.875 20.422 8.281 1 97.06 53 TYR B CA 1
ATOM 2238 C C . TYR B 1 53 ? -21.062 21.609 7.781 1 97.06 53 TYR B C 1
ATOM 2240 O O . TYR B 1 53 ? -20.609 21.625 6.629 1 97.06 53 TYR B O 1
ATOM 2248 N N . ALA B 1 54 ? -20.859 22.578 8.586 1 95.81 54 ALA B N 1
ATOM 2249 C CA . ALA B 1 54 ? -19.969 23.688 8.258 1 95.81 54 ALA B CA 1
ATOM 2250 C C . ALA B 1 54 ? -18.5 23.25 8.281 1 95.81 54 ALA B C 1
ATOM 2252 O O . ALA B 1 54 ? -17.641 23.922 7.715 1 95.81 54 ALA B O 1
ATOM 2253 N N . HIS B 1 55 ? -18.266 22.078 8.898 1 96.75 55 HIS B N 1
ATOM 2254 C CA . HIS B 1 55 ? -16.891 21.672 9.133 1 96.75 55 HIS B CA 1
ATOM 2255 C C . HIS B 1 55 ? -16.531 20.438 8.305 1 96.75 55 HIS B C 1
ATOM 2257 O O . HIS B 1 55 ? -15.375 20.281 7.883 1 96.75 55 HIS B O 1
ATOM 2263 N N . ALA B 1 56 ? -17.484 19.531 8.109 1 97.62 56 ALA B N 1
ATOM 2264 C CA . ALA B 1 56 ? -17.234 18.281 7.395 1 97.62 56 ALA B CA 1
ATOM 2265 C C . ALA B 1 56 ? -18.531 17.656 6.914 1 97.62 56 ALA B C 1
ATOM 2267 O O . ALA B 1 56 ? -19.609 18.016 7.367 1 97.62 56 ALA B O 1
ATOM 2268 N N . THR B 1 57 ? -18.375 16.656 6.047 1 97.5 57 THR B N 1
ATOM 2269 C CA . THR B 1 57 ? -19.547 15.945 5.527 1 97.5 57 THR B CA 1
ATOM 2270 C C . THR B 1 57 ? -19.734 14.625 6.258 1 97.5 57 THR B C 1
ATOM 2272 O O . THR B 1 57 ? -20.859 14.102 6.324 1 97.5 57 THR B O 1
ATOM 2275 N N . THR B 1 58 ? -18.625 14.023 6.816 1 98.06 58 THR B N 1
ATOM 2276 C CA . THR B 1 58 ? -18.672 12.789 7.594 1 98.06 58 THR B CA 1
ATOM 2277 C C . THR B 1 58 ? -17.688 12.844 8.758 1 98.06 58 THR B C 1
ATOM 2279 O O . THR B 1 58 ? -16.703 13.586 8.711 1 98.06 58 THR B O 1
ATOM 2282 N N . PRO B 1 59 ? -17.891 12.102 9.742 1 98.5 59 PRO B N 1
ATOM 2283 C CA . PRO B 1 59 ? -16.938 12.039 10.852 1 98.5 59 PRO B CA 1
ATOM 2284 C C . PRO B 1 59 ? -15.555 11.586 10.406 1 98.5 59 PRO B C 1
ATOM 2286 O O . PRO B 1 59 ? -14.547 12.117 10.883 1 98.5 59 PRO B O 1
ATOM 2289 N N . ALA B 1 60 ? -15.461 10.664 9.484 1 98.25 60 ALA B N 1
ATOM 2290 C CA . ALA B 1 60 ? -14.18 10.188 8.969 1 98.25 60 ALA B CA 1
ATOM 2291 C C . ALA B 1 60 ? -13.406 11.312 8.289 1 98.25 60 ALA B C 1
ATOM 2293 O O . ALA B 1 60 ? -12.188 11.422 8.445 1 98.25 60 ALA B O 1
ATOM 2294 N N . GLU B 1 61 ? -14.125 12.078 7.516 1 98.38 61 GLU B N 1
ATOM 2295 C CA . GLU B 1 61 ? -13.5 13.219 6.855 1 98.38 61 GLU B CA 1
ATOM 2296 C C . GLU B 1 61 ? -13 14.234 7.875 1 98.38 61 GLU B C 1
ATOM 2298 O O . GLU B 1 61 ? -11.906 14.797 7.723 1 98.38 61 GLU B O 1
ATOM 2303 N N . LEU B 1 62 ? -13.844 14.508 8.891 1 98.69 62 LEU B N 1
ATOM 2304 C CA . LEU B 1 62 ? -13.445 15.445 9.938 1 98.69 62 LEU B CA 1
ATOM 2305 C C . LEU B 1 62 ? -12.156 14.992 10.617 1 98.69 62 LEU B C 1
ATOM 2307 O O . LEU B 1 62 ? -11.227 15.789 10.789 1 98.69 62 LEU B O 1
ATOM 2311 N N . LEU B 1 63 ? -12.086 13.719 10.984 1 98.81 63 LEU B N 1
ATOM 2312 C CA . LEU B 1 63 ? -10.898 13.172 11.633 1 98.81 63 LEU B CA 1
ATOM 2313 C C . LEU B 1 63 ? -9.672 13.352 10.742 1 98.81 63 LEU B C 1
ATOM 2315 O O . LEU B 1 63 ? -8.617 13.789 11.211 1 98.81 63 LEU B O 1
ATOM 2319 N N . ALA B 1 64 ? -9.82 13.039 9.477 1 98.69 64 ALA B N 1
ATOM 2320 C CA . ALA B 1 64 ? -8.703 13.164 8.539 1 98.69 64 ALA B CA 1
ATOM 2321 C C . ALA B 1 64 ? -8.203 14.602 8.469 1 98.69 64 ALA B C 1
ATOM 2323 O O . ALA B 1 64 ? -6.996 14.844 8.477 1 98.69 64 ALA B O 1
ATOM 2324 N N . THR B 1 65 ? -9.18 15.516 8.375 1 98.25 65 THR B N 1
ATOM 2325 C CA . THR B 1 65 ? -8.82 16.922 8.281 1 98.25 65 THR B CA 1
ATOM 2326 C C . THR B 1 65 ? -8.016 17.359 9.5 1 98.25 65 THR B C 1
ATOM 2328 O O . THR B 1 65 ? -7.027 18.094 9.367 1 98.25 65 THR B O 1
ATOM 2331 N N . ILE B 1 66 ? -8.383 16.922 10.602 1 98.44 66 ILE B N 1
ATOM 2332 C CA . ILE B 1 66 ? -7.73 17.266 11.859 1 98.44 66 ILE B CA 1
ATOM 2333 C C . ILE B 1 66 ? -6.332 16.656 11.898 1 98.44 66 ILE B C 1
ATOM 2335 O O . ILE B 1 66 ? -5.359 17.359 12.211 1 98.44 66 ILE B O 1
ATOM 2339 N N . LEU B 1 67 ? -6.172 15.383 11.609 1 98.75 67 LEU B N 1
ATOM 2340 C CA . LEU B 1 67 ? -4.879 14.703 11.641 1 98.75 67 LEU B CA 1
ATOM 2341 C C . LEU B 1 67 ? -3.932 15.305 10.602 1 98.75 67 LEU B C 1
ATOM 2343 O O . LEU B 1 67 ? -2.75 15.516 10.883 1 98.75 67 LEU B O 1
ATOM 2347 N N . ILE B 1 68 ? -4.449 15.586 9.406 1 98.69 68 ILE B N 1
ATOM 2348 C CA . ILE B 1 68 ? -3.643 16.156 8.336 1 98.69 68 ILE B CA 1
ATOM 2349 C C . ILE B 1 68 ? -3.127 17.531 8.75 1 98.69 68 ILE B C 1
ATOM 2351 O O . ILE B 1 68 ? -1.966 17.859 8.5 1 98.69 68 ILE B O 1
ATOM 2355 N N . ALA B 1 69 ? -3.998 18.297 9.398 1 98 69 ALA B N 1
ATOM 2356 C CA . ALA B 1 69 ? -3.582 19.625 9.867 1 98 69 ALA B CA 1
ATOM 2357 C C . ALA B 1 69 ? -2.414 19.516 10.844 1 98 69 ALA B C 1
ATOM 2359 O O . ALA B 1 69 ? -1.541 20.375 10.875 1 98 69 ALA B O 1
ATOM 2360 N N . GLU B 1 70 ? -2.354 18.453 11.617 1 98.31 70 GLU B N 1
ATOM 2361 C CA . GLU B 1 70 ? -1.303 18.266 12.609 1 98.31 70 GLU B CA 1
ATOM 2362 C C . GLU B 1 70 ? -0.007 17.781 11.961 1 98.31 70 GLU B C 1
ATOM 2364 O O . GLU B 1 70 ? 1.085 18.156 12.391 1 98.31 70 GLU B O 1
ATOM 2369 N N . ILE B 1 71 ? -0.095 16.969 10.906 1 98.31 71 ILE B N 1
ATOM 2370 C CA . ILE B 1 71 ? 1.115 16.375 10.367 1 98.31 71 ILE B CA 1
ATOM 2371 C C . ILE B 1 71 ? 1.667 17.25 9.242 1 98.31 71 ILE B C 1
ATOM 2373 O O . ILE B 1 71 ? 2.867 17.234 8.961 1 98.31 71 ILE B O 1
ATOM 2377 N N . SER B 1 72 ? 0.878 18.109 8.609 1 98.06 72 SER B N 1
ATOM 2378 C CA . SER B 1 72 ? 1.185 18.828 7.371 1 98.06 72 SER B CA 1
ATOM 2379 C C . SER B 1 72 ? 2.369 19.766 7.555 1 98.06 72 SER B C 1
ATOM 2381 O O . SER B 1 72 ? 3.248 19.844 6.695 1 98.06 72 SER B O 1
ATOM 2383 N N . PRO B 1 73 ? 2.482 20.484 8.711 1 97.44 73 PRO B N 1
ATOM 2384 C CA . PRO B 1 73 ? 3.576 21.453 8.859 1 97.44 73 PRO B CA 1
ATOM 2385 C C . PRO B 1 73 ? 4.953 20.812 8.695 1 97.44 73 PRO B C 1
ATOM 2387 O O . PRO B 1 73 ? 5.867 21.438 8.156 1 97.44 73 PRO B O 1
ATOM 2390 N N . ASN B 1 74 ? 5.082 19.562 9.109 1 97.31 74 ASN B N 1
ATOM 2391 C CA . ASN B 1 74 ? 6.367 18.891 8.992 1 97.31 74 ASN B CA 1
ATOM 2392 C C . ASN B 1 74 ? 6.426 18 7.754 1 97.31 74 ASN B C 1
ATOM 2394 O O . ASN B 1 74 ? 7.406 18.047 7.004 1 97.31 74 ASN B O 1
ATOM 2398 N N . PHE B 1 75 ? 5.379 17.281 7.402 1 97.81 75 PHE B N 1
ATOM 2399 C CA . PHE B 1 75 ? 5.414 16.297 6.328 1 97.81 75 PHE B CA 1
ATOM 2400 C C . PHE B 1 75 ? 5.5 16.969 4.969 1 97.81 75 PHE B C 1
ATOM 2402 O O . PHE B 1 75 ? 6.117 16.438 4.043 1 97.81 75 PHE B O 1
ATOM 2409 N N . SER B 1 76 ? 4.918 18.188 4.863 1 95.88 76 SER B N 1
ATOM 2410 C CA . SER B 1 76 ? 4.895 18.891 3.584 1 95.88 76 SER B CA 1
ATOM 2411 C C . SER B 1 76 ? 6.301 19.281 3.139 1 95.88 76 SER B C 1
ATOM 2413 O O . SER B 1 76 ? 6.523 19.578 1.965 1 95.88 76 SER B O 1
ATOM 2415 N N . ARG B 1 77 ? 7.238 19.203 4.066 1 94 77 ARG B N 1
ATOM 2416 C CA . ARG B 1 77 ? 8.633 19.516 3.748 1 94 77 ARG B CA 1
ATOM 2417 C C . ARG B 1 77 ? 9.211 18.5 2.773 1 94 77 ARG B C 1
ATOM 2419 O O . ARG B 1 77 ? 10.234 18.75 2.139 1 94 77 ARG B O 1
ATOM 2426 N N . ILE B 1 78 ? 8.57 17.391 2.646 1 93.69 78 ILE B N 1
ATOM 2427 C CA . ILE B 1 78 ? 9.047 16.328 1.763 1 93.69 78 ILE B CA 1
ATOM 2428 C C . ILE B 1 78 ? 9.055 16.828 0.319 1 93.69 78 ILE B C 1
ATOM 2430 O O . ILE B 1 78 ? 9.906 16.422 -0.479 1 93.69 78 ILE B O 1
ATOM 2434 N N . SER B 1 79 ? 8.195 17.75 -0.016 1 90.12 79 SER B N 1
ATOM 2435 C CA . SER B 1 79 ? 8.031 18.25 -1.378 1 90.12 79 SER B CA 1
ATOM 2436 C C . SER B 1 79 ? 9.234 19.078 -1.808 1 90.12 79 SER B C 1
ATOM 2438 O O . SER B 1 79 ? 9.492 19.234 -3.002 1 90.12 79 SER B O 1
ATOM 2440 N N . THR B 1 80 ? 10.055 19.531 -0.833 1 85.44 80 THR B N 1
ATOM 2441 C CA . THR B 1 80 ? 11.156 20.422 -1.172 1 85.44 80 THR B CA 1
ATOM 2442 C C . THR B 1 80 ? 12.5 19.766 -0.872 1 85.44 80 THR B C 1
ATOM 2444 O O . THR B 1 80 ? 13.547 20.422 -0.938 1 85.44 80 THR B O 1
ATOM 2447 N N . LEU B 1 81 ? 12.453 18.516 -0.556 1 83.94 81 LEU B N 1
ATOM 2448 C CA . LEU B 1 81 ? 13.656 17.797 -0.13 1 83.94 81 LEU B CA 1
ATOM 2449 C C . LEU B 1 81 ? 14.734 17.844 -1.21 1 83.94 81 LEU B C 1
ATOM 2451 O O . LEU B 1 81 ? 15.922 17.969 -0.904 1 83.94 81 LEU B O 1
ATOM 2455 N N . ILE B 1 82 ? 14.367 17.766 -2.408 1 76.38 82 ILE B N 1
ATOM 2456 C CA . ILE B 1 82 ? 15.312 17.656 -3.516 1 76.38 82 ILE B CA 1
ATOM 2457 C C . ILE B 1 82 ? 16.141 18.938 -3.615 1 76.38 82 ILE B C 1
ATOM 2459 O O . ILE B 1 82 ? 17.25 18.938 -4.145 1 76.38 82 ILE B O 1
ATOM 2463 N N . HIS B 1 83 ? 15.594 19.969 -3.115 1 74.88 83 HIS B N 1
ATOM 2464 C CA . HIS B 1 83 ? 16.266 21.266 -3.225 1 74.88 83 HIS B CA 1
ATOM 2465 C C . HIS B 1 83 ? 17.203 21.5 -2.049 1 74.88 83 HIS B C 1
ATOM 2467 O O . HIS B 1 83 ? 17.859 22.547 -1.979 1 74.88 83 HIS B O 1
ATOM 2473 N N . ASP B 1 84 ? 17.125 20.5 -1.203 1 70.81 84 ASP B N 1
ATOM 2474 C CA . ASP B 1 84 ? 18 20.656 -0.048 1 70.81 84 ASP B CA 1
ATOM 2475 C C . ASP B 1 84 ? 19.469 20.625 -0.468 1 70.81 84 ASP B C 1
ATOM 2477 O O . ASP B 1 84 ? 19.922 19.656 -1.095 1 70.81 84 ASP B O 1
ATOM 2481 N N . GLU B 1 85 ? 20.047 21.719 -0.319 1 61.09 85 GLU B N 1
ATOM 2482 C CA . GLU B 1 85 ? 21.406 21.953 -0.79 1 61.09 85 GLU B CA 1
ATOM 2483 C C . GLU B 1 85 ? 22.422 21.219 0.075 1 61.09 85 GLU B C 1
ATOM 2485 O O . GLU B 1 85 ? 23.562 21.016 -0.333 1 61.09 85 GLU B O 1
ATOM 2490 N N . SER B 1 86 ? 22.094 20.875 1.26 1 58.06 86 SER B N 1
ATOM 2491 C CA . SER B 1 86 ? 23.078 20.453 2.26 1 58.06 86 SER B CA 1
ATOM 2492 C C . SER B 1 86 ? 23.469 19 2.074 1 58.06 86 SER B C 1
ATOM 2494 O O . SER B 1 86 ? 24.406 18.516 2.709 1 58.06 86 SER B O 1
ATOM 2496 N N . ASN B 1 87 ? 23.297 18.438 0.897 1 59.94 87 ASN B N 1
ATOM 2497 C CA . ASN B 1 87 ? 23.625 17.031 0.699 1 59.94 87 ASN B CA 1
ATOM 2498 C C . ASN B 1 87 ? 23.094 16.156 1.842 1 59.94 87 ASN B C 1
ATOM 2500 O O . ASN B 1 87 ? 23.594 15.055 2.07 1 59.94 87 ASN B O 1
ATOM 2504 N N . GLN B 1 88 ? 22.25 16.688 2.611 1 75.25 88 GLN B N 1
ATOM 2505 C CA . GLN B 1 88 ? 21.719 15.922 3.738 1 75.25 88 GLN B CA 1
ATOM 2506 C C . GLN B 1 88 ? 20.266 15.539 3.51 1 75.25 88 GLN B C 1
ATOM 2508 O O . GLN B 1 88 ? 19.469 15.5 4.453 1 75.25 88 GLN B O 1
ATOM 2513 N N . TYR B 1 89 ? 19.891 15.312 2.293 1 76.88 89 TYR B N 1
ATOM 2514 C CA . TYR B 1 89 ? 18.484 15.086 1.974 1 76.88 89 TYR B CA 1
ATOM 2515 C C . TYR B 1 89 ? 17.984 13.812 2.639 1 76.88 89 TYR B C 1
ATOM 2517 O O . TYR B 1 89 ? 16.844 13.766 3.113 1 76.88 89 TYR B O 1
ATOM 2525 N N . LEU B 1 90 ? 18.734 12.82 2.771 1 80.38 90 LEU B N 1
ATOM 2526 C CA . LEU B 1 90 ? 18.312 11.562 3.377 1 80.38 90 LEU B CA 1
ATOM 2527 C C . LEU B 1 90 ? 18.031 11.75 4.863 1 80.38 90 LEU B C 1
ATOM 2529 O O . LEU B 1 90 ? 17.078 11.164 5.395 1 80.38 90 LEU B O 1
ATOM 2533 N N . LEU B 1 91 ? 18.906 12.5 5.496 1 84.62 91 LEU B N 1
ATOM 2534 C CA . LEU B 1 91 ? 18.703 12.773 6.918 1 84.62 91 LEU B CA 1
ATOM 2535 C C . LEU B 1 91 ? 17.422 13.578 7.133 1 84.62 91 LEU B C 1
ATOM 2537 O O . LEU B 1 91 ? 16.688 13.352 8.102 1 84.62 91 LEU B O 1
ATOM 2541 N N . ARG B 1 92 ? 17.203 14.492 6.25 1 89.06 92 ARG B N 1
ATOM 2542 C CA . ARG B 1 92 ? 15.977 15.289 6.348 1 89.06 92 ARG B CA 1
ATOM 2543 C C . ARG B 1 92 ? 14.742 14.438 6.086 1 89.06 92 ARG B C 1
ATOM 2545 O O . ARG B 1 92 ? 13.719 14.594 6.754 1 89.06 92 ARG B O 1
ATOM 2552 N N . TRP B 1 93 ? 14.836 13.586 5.043 1 90.56 93 TRP B N 1
ATOM 2553 C CA . TRP B 1 93 ? 13.773 12.625 4.777 1 90.56 93 TRP B CA 1
ATOM 2554 C C . TRP B 1 93 ? 13.477 11.789 6.016 1 90.56 93 TRP B C 1
ATOM 2556 O O . TRP B 1 93 ? 12.312 11.656 6.418 1 90.56 93 TRP B O 1
ATOM 2566 N N . ARG B 1 94 ? 14.523 11.273 6.617 1 91.88 94 ARG B N 1
ATOM 2567 C CA . ARG B 1 94 ? 14.414 10.492 7.844 1 91.88 94 ARG B CA 1
ATOM 2568 C C . ARG B 1 94 ? 13.719 11.289 8.938 1 91.88 94 ARG B C 1
ATOM 2570 O O . ARG B 1 94 ? 12.812 10.781 9.609 1 91.88 94 ARG B O 1
ATOM 2577 N N . ASP B 1 95 ? 14.102 12.539 9.117 1 94.06 95 ASP B N 1
ATOM 2578 C CA . ASP B 1 95 ? 13.57 13.375 10.188 1 94.06 95 ASP B CA 1
ATOM 2579 C C . ASP B 1 95 ? 12.086 13.648 9.992 1 94.06 95 ASP B C 1
ATOM 2581 O O . ASP B 1 95 ? 11.328 13.734 10.961 1 94.06 95 ASP B O 1
ATOM 2585 N N . ILE B 1 96 ? 11.719 13.82 8.766 1 96.62 96 ILE B N 1
ATOM 2586 C CA . ILE B 1 96 ? 10.312 14.039 8.445 1 96.62 96 ILE B CA 1
ATOM 2587 C C . ILE B 1 96 ? 9.484 12.844 8.914 1 96.62 96 ILE B C 1
ATOM 2589 O O . ILE B 1 96 ? 8.445 13.016 9.555 1 96.62 96 ILE B O 1
ATOM 2593 N N . TYR B 1 97 ? 9.93 11.664 8.695 1 97.75 97 TYR B N 1
ATOM 2594 C CA . TYR B 1 97 ? 9.18 10.469 9.062 1 97.75 97 TYR B CA 1
ATOM 2595 C C . TYR B 1 97 ? 9.266 10.211 10.562 1 97.75 97 TYR B C 1
ATOM 2597 O O . TYR B 1 97 ? 8.328 9.688 11.164 1 97.75 97 TYR B O 1
ATOM 2605 N N . ILE B 1 98 ? 10.391 10.57 11.172 1 97.94 98 ILE B N 1
ATOM 2606 C CA . ILE B 1 98 ? 10.477 10.477 12.625 1 97.94 98 ILE B CA 1
ATOM 2607 C C . ILE B 1 98 ? 9.422 11.367 13.273 1 97.94 98 ILE B C 1
ATOM 2609 O O . ILE B 1 98 ? 8.719 10.945 14.195 1 97.94 98 ILE B O 1
ATOM 2613 N N . ASP B 1 99 ? 9.281 12.547 12.75 1 98.5 99 ASP B N 1
ATOM 2614 C CA . ASP B 1 99 ? 8.258 13.453 13.266 1 98.5 99 ASP B CA 1
ATOM 2615 C C . ASP B 1 99 ? 6.855 12.883 13.047 1 98.5 99 ASP B C 1
ATOM 2617 O O . ASP B 1 99 ? 5.98 13.039 13.898 1 98.5 99 ASP B O 1
ATOM 2621 N N . LEU B 1 100 ? 6.68 12.266 11.883 1 98.75 100 LEU B N 1
ATOM 2622 C CA . LEU B 1 100 ? 5.406 11.609 11.609 1 98.75 100 LEU B CA 1
ATOM 2623 C C . LEU B 1 100 ? 5.129 10.508 12.625 1 98.75 100 LEU B C 1
ATOM 2625 O O . LEU B 1 100 ? 4.031 10.43 13.18 1 98.75 100 LEU B O 1
ATOM 2629 N N . LEU B 1 101 ? 6.117 9.695 12.961 1 98.81 101 LEU B N 1
ATOM 2630 C CA . LEU B 1 101 ? 5.945 8.602 13.898 1 98.81 101 LEU B CA 1
ATOM 2631 C C . LEU B 1 101 ? 5.727 9.125 15.32 1 98.81 101 LEU B C 1
ATOM 2633 O O . LEU B 1 101 ? 4.98 8.523 16.094 1 98.81 101 LEU B O 1
ATOM 2637 N N . LYS B 1 102 ? 6.375 10.242 15.672 1 98.75 102 LYS B N 1
ATOM 2638 C CA . LYS B 1 102 ? 6.105 10.875 16.953 1 98.75 102 LYS B CA 1
ATOM 2639 C C . LYS B 1 102 ? 4.645 11.297 17.062 1 98.75 102 LYS B C 1
ATOM 2641 O O . LYS B 1 102 ? 4.012 11.109 18.109 1 98.75 102 LYS B O 1
ATOM 2646 N N . HIS B 1 103 ? 4.176 11.836 16.016 1 98.75 103 HIS B N 1
ATOM 2647 C CA . HIS B 1 103 ? 2.764 12.203 15.969 1 98.75 103 HIS B CA 1
ATOM 2648 C C . HIS B 1 103 ? 1.872 10.977 16.109 1 98.75 103 HIS B C 1
ATOM 2650 O O . HIS B 1 103 ? 0.893 11 16.859 1 98.75 103 HIS B O 1
ATOM 2656 N N . VAL B 1 104 ? 2.158 9.922 15.383 1 98.75 104 VAL B N 1
ATOM 2657 C CA . VAL B 1 104 ? 1.407 8.672 15.438 1 98.75 104 VAL B CA 1
ATOM 2658 C C . VAL B 1 104 ? 1.398 8.133 16.859 1 98.75 104 VAL B C 1
ATOM 2660 O O . VAL B 1 104 ? 0.37 7.652 17.344 1 98.75 104 VAL B O 1
ATOM 2663 N N . ARG B 1 105 ? 2.539 8.227 17.516 1 98.44 105 ARG B N 1
ATOM 2664 C CA . ARG B 1 105 ? 2.633 7.77 18.891 1 98.44 105 ARG B CA 1
ATOM 2665 C C . ARG B 1 105 ? 1.687 8.555 19.797 1 98.44 105 ARG B C 1
ATOM 2667 O O . ARG B 1 105 ? 1.042 7.98 20.672 1 98.44 105 ARG B O 1
ATOM 2674 N N . THR B 1 106 ? 1.611 9.867 19.625 1 97.81 106 THR B N 1
ATOM 2675 C CA . THR B 1 106 ? 0.757 10.734 20.422 1 97.81 106 THR B CA 1
ATOM 2676 C C . THR B 1 106 ? -0.71 10.344 20.266 1 97.81 106 THR B C 1
ATOM 2678 O O . THR B 1 106 ? -1.487 10.438 21.219 1 97.81 106 THR B O 1
ATOM 2681 N N . HIS B 1 107 ? -1.077 9.82 19.047 1 98.19 107 HIS B N 1
ATOM 2682 C CA . HIS B 1 107 ? -2.451 9.438 18.734 1 98.19 107 HIS B CA 1
ATOM 2683 C C . HIS B 1 107 ? -2.555 7.945 18.438 1 98.19 107 HIS B C 1
ATOM 2685 O O . HIS B 1 107 ? -3.299 7.543 17.547 1 98.19 107 HIS B O 1
ATOM 2691 N N . ASN B 1 108 ? -1.807 7.152 19.141 1 98 108 ASN B N 1
ATOM 2692 C CA . ASN B 1 108 ? -1.636 5.758 18.734 1 98 108 ASN B CA 1
ATOM 2693 C C . ASN B 1 108 ? -2.969 5.016 18.719 1 98 108 ASN B C 1
ATOM 2695 O O . ASN B 1 108 ? -3.225 4.219 17.812 1 98 108 ASN B O 1
ATOM 2699 N N . ALA B 1 109 ? -3.855 5.266 19.688 1 98.25 109 ALA B N 1
ATOM 2700 C CA . ALA B 1 109 ? -5.152 4.598 19.719 1 98.25 109 ALA B CA 1
ATOM 2701 C C . ALA B 1 109 ? -5.973 4.91 18.484 1 98.25 109 ALA B C 1
ATOM 2703 O O . ALA B 1 109 ? -6.645 4.031 17.938 1 98.25 109 ALA B O 1
ATOM 2704 N N . ILE B 1 110 ? -5.887 6.137 18.047 1 98.69 110 ILE B N 1
ATOM 2705 C CA . ILE B 1 110 ? -6.629 6.594 16.875 1 98.69 110 ILE B CA 1
ATOM 2706 C C . ILE B 1 110 ? -6.055 5.953 15.609 1 98.69 110 ILE B C 1
ATOM 2708 O O . ILE B 1 110 ? -6.793 5.418 14.781 1 98.69 110 ILE B O 1
ATOM 2712 N N . TYR B 1 111 ? -4.75 5.941 15.484 1 98.62 111 TYR B N 1
ATOM 2713 C CA . TYR B 1 111 ? -4.109 5.414 14.281 1 98.62 111 TYR B CA 1
ATOM 2714 C C . TYR B 1 111 ? -4.27 3.898 14.203 1 98.62 111 TYR B C 1
ATOM 2716 O O . TYR B 1 111 ? -4.312 3.332 13.109 1 98.62 111 TYR B O 1
ATOM 2724 N N . ARG B 1 112 ? -4.441 3.223 15.312 1 98.38 112 ARG B N 1
ATOM 2725 C CA . ARG B 1 112 ? -4.754 1.798 15.297 1 98.38 112 ARG B CA 1
ATOM 2726 C C . ARG B 1 112 ? -6.125 1.549 14.672 1 98.38 112 ARG B C 1
ATOM 2728 O O . ARG B 1 112 ? -6.285 0.629 13.867 1 98.38 112 ARG B O 1
ATOM 2735 N N . GLN B 1 113 ? -7.09 2.395 15.016 1 98.12 113 GLN B N 1
ATOM 2736 C CA . GLN B 1 113 ? -8.43 2.277 14.445 1 98.12 113 GLN B CA 1
ATOM 2737 C C . GLN B 1 113 ? -8.406 2.551 12.945 1 98.12 113 GLN B C 1
ATOM 2739 O O . GLN B 1 113 ? -9.125 1.908 12.18 1 98.12 113 GLN B O 1
ATOM 2744 N N . VAL B 1 114 ? -7.562 3.469 12.531 1 98.06 114 VAL B N 1
ATOM 2745 C CA . VAL B 1 114 ? -7.555 3.947 11.148 1 98.06 114 VAL B CA 1
ATOM 2746 C C . VAL B 1 114 ? -6.746 2.99 10.273 1 98.06 114 VAL B C 1
ATOM 2748 O O . VAL B 1 114 ? -7.152 2.672 9.156 1 98.06 114 VAL B O 1
ATOM 2751 N N . PHE B 1 115 ? -5.633 2.457 10.836 1 97.56 115 PHE B N 1
ATOM 2752 C CA . PHE B 1 115 ? -4.676 1.764 9.984 1 97.56 115 PHE B CA 1
ATOM 2753 C C . PHE B 1 115 ? -4.789 0.254 10.164 1 97.56 115 PHE B C 1
ATOM 2755 O O . PHE B 1 115 ? -4.434 -0.51 9.258 1 97.56 115 PHE B O 1
ATOM 2762 N N . LEU B 1 116 ? -5.328 -0.276 11.328 1 96.38 116 LEU B N 1
ATOM 2763 C CA . LEU B 1 116 ? -5.262 -1.708 11.602 1 96.38 116 LEU B CA 1
ATOM 2764 C C . LEU B 1 116 ? -6.648 -2.34 11.531 1 96.38 116 LEU B C 1
ATOM 2766 O O . LEU B 1 116 ? -6.785 -3.51 11.164 1 96.38 116 LEU B O 1
ATOM 2770 N N . GLU B 1 117 ? -7.652 -1.541 11.828 1 94.06 117 GLU B N 1
ATOM 2771 C CA . GLU B 1 117 ? -8.992 -2.111 11.844 1 94.06 117 GLU B CA 1
ATOM 2772 C C . GLU B 1 117 ? -9.578 -2.188 10.43 1 94.06 117 GLU B C 1
ATOM 2774 O O . GLU B 1 117 ? -9.328 -1.308 9.602 1 94.06 117 GLU B O 1
ATOM 2779 N N . LYS B 1 118 ? -10.344 -3.223 10.188 1 87.62 118 LYS B N 1
ATOM 2780 C CA . LYS B 1 118 ? -11 -3.455 8.906 1 87.62 118 LYS B CA 1
ATOM 2781 C C . LYS B 1 118 ? -12.516 -3.344 9.039 1 87.62 118 LYS B C 1
ATOM 2783 O O . LYS B 1 118 ? -13.07 -3.584 10.109 1 87.62 118 LYS B O 1
ATOM 2788 N N . PRO B 1 119 ? -13.219 -3.006 7.941 1 87 119 PRO B N 1
ATOM 2789 C CA . PRO B 1 119 ? -12.664 -2.619 6.641 1 87 119 PRO B CA 1
ATOM 2790 C C . PRO B 1 119 ? -11.93 -1.282 6.688 1 87 119 PRO B C 1
ATOM 2792 O O . PRO B 1 119 ? -12.094 -0.519 7.641 1 87 119 PRO B O 1
ATOM 2795 N N . GLU B 1 120 ? -11.117 -1.019 5.676 1 88.75 120 GLU B N 1
ATOM 2796 C CA . GLU B 1 120 ? -10.344 0.219 5.621 1 88.75 120 GLU B CA 1
ATOM 2797 C C . GLU B 1 120 ? -11.242 1.44 5.777 1 88.75 120 GLU B C 1
ATOM 2799 O O . GLU B 1 120 ? -12.328 1.501 5.188 1 88.75 120 GLU B O 1
ATOM 2804 N N . SER B 1 121 ? -10.82 2.355 6.539 1 92.25 121 SER B N 1
ATOM 2805 C CA . SER B 1 121 ? -11.602 3.557 6.809 1 92.25 121 SER B CA 1
ATOM 2806 C C . SER B 1 121 ? -11.445 4.582 5.691 1 92.25 121 SER B C 1
ATOM 2808 O O . SER B 1 121 ? -10.438 4.594 4.988 1 92.25 121 SER B O 1
ATOM 2810 N N . ALA B 1 122 ? -12.484 5.371 5.59 1 95.25 122 ALA B N 1
ATOM 2811 C CA . ALA B 1 122 ? -12.391 6.516 4.688 1 95.25 122 ALA B CA 1
ATOM 2812 C C . ALA B 1 122 ? -11.289 7.473 5.129 1 95.25 122 ALA B C 1
ATOM 2814 O O . ALA B 1 122 ? -10.664 8.141 4.297 1 95.25 122 ALA B O 1
ATOM 2815 N N . THR B 1 123 ? -11.016 7.551 6.445 1 98.06 123 THR B N 1
ATOM 2816 C CA . THR B 1 123 ? -9.953 8.398 6.977 1 98.06 123 THR B CA 1
ATOM 2817 C C . THR B 1 123 ? -8.602 8.023 6.371 1 98.06 123 THR B C 1
ATOM 2819 O O . THR B 1 123 ? -7.828 8.898 5.977 1 98.06 123 THR B O 1
ATOM 2822 N N . LEU B 1 124 ? -8.359 6.727 6.25 1 97.44 124 LEU B N 1
ATOM 2823 C CA . LEU B 1 124 ? -7.117 6.27 5.633 1 97.44 124 LEU B CA 1
ATOM 2824 C C . LEU B 1 124 ? -7.02 6.746 4.188 1 97.44 124 LEU B C 1
ATOM 2826 O O . LEU B 1 124 ? -5.945 7.148 3.734 1 97.44 124 LEU B O 1
ATOM 2830 N N . GLY B 1 125 ? -8.172 6.691 3.488 1 96.38 125 GLY B N 1
ATOM 2831 C CA . GLY B 1 125 ? -8.203 7.191 2.125 1 96.38 125 GLY B CA 1
ATOM 2832 C C . GLY B 1 125 ? -7.812 8.656 2.016 1 96.38 125 GLY B C 1
ATOM 2833 O O . GLY B 1 125 ? -7.031 9.031 1.139 1 96.38 125 GLY B O 1
ATOM 2834 N N . TYR B 1 126 ? -8.312 9.477 2.908 1 97.38 126 TYR B N 1
ATOM 2835 C CA . TYR B 1 126 ? -7.984 10.898 2.928 1 97.38 126 TYR B CA 1
ATOM 2836 C C . TYR B 1 126 ? -6.508 11.109 3.244 1 97.38 126 TYR B C 1
ATOM 2838 O O . TYR B 1 126 ? -5.844 11.938 2.611 1 97.38 126 TYR B O 1
ATOM 2846 N N . LEU B 1 127 ? -6.016 10.359 4.207 1 98.31 127 LEU B N 1
ATOM 2847 C CA . LEU B 1 127 ? -4.609 10.477 4.574 1 98.31 127 LEU B CA 1
ATOM 2848 C C . LEU B 1 127 ? -3.709 10.086 3.404 1 98.31 127 LEU B C 1
ATOM 2850 O O . LEU B 1 127 ? -2.738 10.781 3.102 1 98.31 127 LEU B O 1
ATOM 2854 N N . THR B 1 128 ? -4.047 9.008 2.756 1 97.69 128 THR B N 1
ATOM 2855 C CA . THR B 1 128 ? -3.26 8.516 1.628 1 97.69 128 THR B CA 1
ATOM 2856 C C . THR B 1 128 ? -3.291 9.516 0.475 1 97.69 128 THR B C 1
ATOM 2858 O O . THR B 1 128 ? -2.279 9.734 -0.193 1 97.69 128 THR B O 1
ATOM 2861 N N . THR B 1 129 ? -4.457 10.125 0.224 1 97.31 129 THR B N 1
ATOM 2862 C CA . THR B 1 129 ? -4.574 11.164 -0.792 1 97.31 129 THR B CA 1
ATOM 2863 C C . THR B 1 129 ? -3.656 12.336 -0.468 1 97.31 129 THR B C 1
ATOM 2865 O O . THR B 1 129 ? -2.982 12.867 -1.354 1 97.31 129 THR B O 1
ATOM 2868 N N . TYR B 1 130 ? -3.596 12.734 0.768 1 98.25 130 TYR B N 1
ATOM 2869 C CA . TYR B 1 130 ? -2.703 13.797 1.204 1 98.25 130 TYR B CA 1
ATOM 2870 C C . TYR B 1 130 ? -1.245 13.414 0.985 1 98.25 130 TYR B C 1
ATOM 2872 O O . TYR B 1 130 ? -0.466 14.203 0.439 1 98.25 130 TYR B O 1
ATOM 2880 N N . PHE B 1 131 ? -0.818 12.172 1.439 1 98.44 131 PHE B N 1
ATOM 2881 C CA . PHE B 1 131 ? 0.543 11.703 1.222 1 98.44 131 PHE B CA 1
ATOM 2882 C C . PHE B 1 131 ? 0.891 11.711 -0.262 1 98.44 131 PHE B C 1
ATOM 2884 O O . PHE B 1 131 ? 1.982 12.141 -0.646 1 98.44 131 PHE B O 1
ATOM 2891 N N . ARG B 1 132 ? -0.031 11.273 -1.043 1 98.12 132 ARG B N 1
ATOM 2892 C CA . ARG B 1 132 ? 0.187 11.188 -2.484 1 98.12 132 ARG B CA 1
ATOM 2893 C C . ARG B 1 132 ? 0.473 12.57 -3.072 1 98.12 132 ARG B C 1
ATOM 2895 O O . ARG B 1 132 ? 1.38 12.719 -3.895 1 98.12 132 ARG B O 1
ATOM 2902 N N . GLN B 1 133 ? -0.26 13.539 -2.678 1 97.38 133 GLN B N 1
ATOM 2903 C CA . GLN B 1 133 ? -0.063 14.898 -3.176 1 97.38 133 GLN B CA 1
ATOM 2904 C C . GLN B 1 133 ? 1.324 15.422 -2.812 1 97.38 133 GLN B C 1
ATOM 2906 O O . GLN B 1 133 ? 2.039 15.953 -3.668 1 97.38 133 GLN B O 1
ATOM 2911 N N . ALA B 1 134 ? 1.71 15.289 -1.573 1 96.75 134 ALA B N 1
ATOM 2912 C CA . ALA B 1 134 ? 3.008 15.766 -1.108 1 96.75 134 ALA B CA 1
ATOM 2913 C C . ALA B 1 134 ? 4.148 15 -1.777 1 96.75 134 ALA B C 1
ATOM 2915 O O . ALA B 1 134 ? 5.121 15.602 -2.238 1 96.75 134 ALA B O 1
ATOM 2916 N N . ILE B 1 135 ? 4.016 13.711 -1.913 1 96.88 135 ILE B N 1
A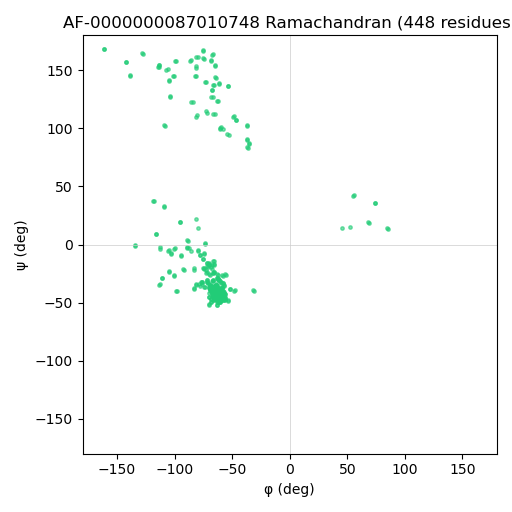TOM 2917 C CA . ILE B 1 135 ? 5.062 12.836 -2.434 1 96.88 135 ILE B CA 1
ATOM 2918 C C . ILE B 1 135 ? 5.184 13.016 -3.945 1 96.88 135 ILE B C 1
ATOM 2920 O O . ILE B 1 135 ? 6.289 12.977 -4.492 1 96.88 135 ILE B O 1
ATOM 2924 N N . SER B 1 136 ? 4.023 13.219 -4.594 1 96.81 136 SER B N 1
ATOM 2925 C CA . SER B 1 136 ? 4.051 13.469 -6.031 1 96.81 136 SER B CA 1
ATOM 2926 C C . SER B 1 136 ? 4.902 14.695 -6.359 1 96.81 136 SER B C 1
ATOM 2928 O O . SER B 1 136 ? 5.656 14.688 -7.336 1 96.81 136 SER B O 1
ATOM 2930 N N . SER B 1 137 ? 4.801 15.711 -5.555 1 92.88 137 SER B N 1
ATOM 2931 C CA . SER B 1 137 ? 5.613 16.906 -5.75 1 92.88 137 SER B CA 1
ATOM 2932 C C . SER B 1 137 ? 7.098 16.594 -5.598 1 92.88 137 SER B C 1
ATOM 2934 O O . SER B 1 137 ? 7.922 17.094 -6.375 1 92.88 137 SER B O 1
ATOM 2936 N N . TYR B 1 138 ? 7.438 15.789 -4.656 1 90.44 138 TYR B N 1
ATOM 2937 C CA . TYR B 1 138 ? 8.812 15.344 -4.441 1 90.44 138 TYR B CA 1
ATOM 2938 C C . TYR B 1 138 ? 9.32 14.555 -5.641 1 90.44 138 TYR B C 1
ATOM 2940 O O . TYR B 1 138 ? 10.414 14.828 -6.152 1 90.44 138 TYR B O 1
ATOM 2948 N N . VAL B 1 139 ? 8.539 13.625 -6.145 1 93.19 139 VAL B N 1
ATOM 2949 C CA . VAL B 1 139 ? 8.945 12.7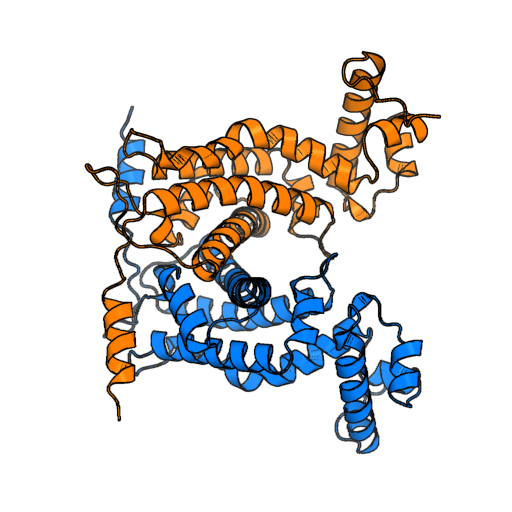58 -7.242 1 93.19 139 VAL B CA 1
ATOM 2950 C C . VAL B 1 139 ? 9.094 13.57 -8.523 1 93.19 139 VAL B C 1
ATOM 2952 O O . VAL B 1 139 ? 10.039 13.359 -9.289 1 93.19 139 VAL B O 1
ATOM 2955 N N . LEU B 1 140 ? 8.219 14.484 -8.742 1 91.25 140 LEU B N 1
ATOM 2956 C CA . LEU B 1 140 ? 8.297 15.328 -9.93 1 91.25 140 LEU B CA 1
ATOM 2957 C C . LEU B 1 140 ? 9.531 16.219 -9.891 1 91.25 140 LEU B C 1
ATOM 2959 O O . LEU B 1 140 ? 10.156 16.484 -10.922 1 91.25 140 LEU B O 1
ATOM 2963 N N . GLY B 1 141 ? 9.891 16.703 -8.68 1 85.62 141 GLY B N 1
ATOM 2964 C CA . GLY B 1 141 ? 11.164 17.406 -8.531 1 85.62 141 GLY B CA 1
ATOM 2965 C C . GLY B 1 141 ? 12.359 16.547 -8.898 1 85.62 141 GLY B C 1
ATOM 2966 O O . GLY B 1 141 ? 13.273 17.016 -9.578 1 85.62 141 GLY B O 1
ATOM 2967 N N . PHE B 1 142 ? 12.305 15.328 -8.445 1 84.5 142 PHE B N 1
ATOM 2968 C CA . PHE B 1 142 ? 13.336 14.359 -8.766 1 84.5 142 PHE B CA 1
ATOM 2969 C C . PHE B 1 142 ? 13.445 14.164 -10.273 1 84.5 142 PHE B C 1
ATOM 2971 O O . PHE B 1 142 ? 14.547 14.18 -10.828 1 84.5 142 PHE B O 1
ATOM 2978 N N . VAL B 1 143 ? 12.359 14.039 -10.945 1 87.19 143 VAL B N 1
ATOM 2979 C CA . VAL B 1 143 ? 12.281 13.789 -12.383 1 87.19 143 VAL B CA 1
ATOM 2980 C C . VAL B 1 143 ? 12.914 14.945 -13.148 1 87.19 143 VAL B C 1
ATOM 2982 O O . VAL B 1 143 ? 13.625 14.734 -14.133 1 87.19 143 VAL B O 1
ATOM 2985 N N . THR B 1 144 ? 12.711 16.109 -12.688 1 87.12 144 THR B N 1
ATOM 2986 C CA . THR B 1 144 ? 13.219 17.297 -13.367 1 87.12 144 THR B CA 1
ATOM 2987 C C . THR B 1 144 ? 14.742 17.328 -13.32 1 87.12 144 THR B C 1
ATOM 2989 O O . THR B 1 144 ? 15.383 17.875 -14.227 1 87.12 144 THR B O 1
ATOM 2992 N N . HIS B 1 145 ? 15.352 16.672 -12.336 1 83.56 145 HIS B N 1
ATOM 2993 C CA . HIS B 1 145 ? 16.797 16.75 -12.148 1 83.56 145 HIS B CA 1
ATOM 2994 C C . HIS B 1 145 ? 17.469 15.477 -12.664 1 83.56 145 HIS B C 1
ATOM 2996 O O . HIS B 1 145 ? 18.703 15.43 -12.758 1 83.56 145 HIS B O 1
ATOM 3002 N N . ASN B 1 146 ? 16.609 14.531 -13.008 1 85.38 146 ASN B N 1
ATOM 3003 C CA . ASN B 1 146 ? 17.203 13.281 -13.477 1 85.38 146 ASN B CA 1
ATOM 3004 C C . ASN B 1 146 ? 17.797 13.438 -14.875 1 85.38 146 ASN B C 1
ATOM 3006 O O . ASN B 1 146 ? 17.203 14.086 -15.742 1 85.38 146 ASN B O 1
ATOM 3010 N N . GLU B 1 147 ? 18.891 12.852 -15.039 1 80.69 147 GLU B N 1
ATOM 3011 C CA . GLU B 1 147 ? 19.625 12.984 -16.297 1 80.69 147 GLU B CA 1
ATOM 3012 C C . GLU B 1 147 ? 18.797 12.461 -17.469 1 80.69 147 GLU B C 1
ATOM 3014 O O . GLU B 1 147 ? 18.672 13.125 -18.5 1 80.69 147 GLU B O 1
ATOM 3019 N N . GLU B 1 148 ? 18.25 11.305 -17.297 1 83.69 148 GLU B N 1
ATOM 3020 C CA . GLU B 1 148 ? 17.469 10.672 -18.359 1 83.69 148 GLU B CA 1
ATOM 3021 C C . GLU B 1 148 ? 15.969 10.844 -18.109 1 83.69 148 GLU B C 1
ATOM 3023 O O . GLU B 1 148 ? 15.523 10.852 -16.953 1 83.69 148 GLU B O 1
ATOM 3028 N N . PRO B 1 149 ? 15.289 10.984 -19.172 1 87.75 149 PRO B N 1
ATOM 3029 C CA . PRO B 1 149 ? 13.844 11.062 -18.984 1 87.75 149 PRO B CA 1
ATOM 3030 C C . PRO B 1 149 ? 13.258 9.789 -18.359 1 87.75 149 PRO B C 1
ATOM 3032 O O . PRO B 1 149 ? 13.719 8.688 -18.672 1 87.75 149 PRO B O 1
ATOM 3035 N N . LEU B 1 150 ? 12.344 10.031 -17.469 1 91.81 150 LEU B N 1
ATOM 3036 C CA . LEU B 1 150 ? 11.625 8.93 -16.844 1 91.81 150 LEU B CA 1
ATOM 3037 C C . LEU B 1 150 ? 10.211 8.82 -17.406 1 91.81 150 LEU B C 1
ATOM 3039 O O . LEU B 1 150 ? 9.578 9.828 -17.719 1 91.81 150 LEU B O 1
ATOM 3043 N N . THR B 1 151 ? 9.734 7.637 -17.594 1 94.38 151 THR B N 1
ATOM 3044 C CA . THR B 1 151 ? 8.445 7.383 -18.203 1 94.38 151 THR B CA 1
ATOM 3045 C C . THR B 1 151 ? 7.305 7.703 -17.234 1 94.38 151 THR B C 1
ATOM 3047 O O . THR B 1 151 ? 7.508 7.723 -16.031 1 94.38 151 THR B O 1
ATOM 3050 N N . PRO B 1 152 ? 6.098 7.91 -17.797 1 96.62 152 PRO B N 1
ATOM 3051 C CA . PRO B 1 152 ? 4.93 8.086 -16.922 1 96.62 152 PRO B CA 1
ATOM 3052 C C . PRO B 1 152 ? 4.715 6.91 -15.984 1 96.62 152 PRO B C 1
ATOM 3054 O O . PRO B 1 152 ? 4.324 7.102 -14.828 1 96.62 152 PRO B O 1
ATOM 3057 N N . LEU B 1 153 ? 5 5.699 -16.422 1 97.69 153 LEU B N 1
ATOM 3058 C CA . LEU B 1 153 ? 4.852 4.512 -15.586 1 97.69 153 LEU B CA 1
ATOM 3059 C C . LEU B 1 153 ? 5.832 4.543 -14.422 1 97.69 153 LEU B C 1
ATOM 3061 O O . LEU B 1 153 ? 5.449 4.273 -13.281 1 97.69 153 LEU B O 1
ATOM 3065 N N . TRP B 1 154 ? 7.07 4.906 -14.695 1 96.06 154 TRP B N 1
ATOM 3066 C CA . TRP B 1 154 ? 8.07 5.008 -13.633 1 96.06 154 TRP B CA 1
ATOM 3067 C C . TRP B 1 154 ? 7.645 6.02 -12.578 1 96.06 154 TRP B C 1
ATOM 3069 O O . TRP B 1 154 ? 7.711 5.742 -11.375 1 96.06 154 TRP B O 1
ATOM 3079 N N . ILE B 1 155 ? 7.191 7.172 -13.047 1 97 155 ILE B N 1
ATOM 3080 C CA . ILE B 1 155 ? 6.805 8.266 -12.156 1 97 155 ILE B CA 1
ATOM 3081 C C . ILE B 1 155 ? 5.641 7.828 -11.273 1 97 155 ILE B C 1
ATOM 3083 O O . ILE B 1 155 ? 5.652 8.047 -10.062 1 97 155 ILE B O 1
ATOM 3087 N N . THR B 1 156 ? 4.68 7.16 -11.922 1 98.12 156 THR B N 1
ATOM 3088 C CA . THR B 1 156 ? 3.518 6.668 -11.188 1 98.12 156 THR B CA 1
ATOM 3089 C C . THR B 1 156 ? 3.926 5.598 -10.188 1 98.12 156 THR B C 1
ATOM 3091 O O . THR B 1 156 ? 3.516 5.637 -9.023 1 98.12 156 THR B O 1
ATOM 3094 N N . MET B 1 157 ? 4.793 4.656 -10.547 1 98.06 157 MET B N 1
ATOM 3095 C CA . MET B 1 157 ? 5.254 3.586 -9.664 1 98.06 157 MET B CA 1
ATOM 3096 C C . MET B 1 157 ? 6.055 4.148 -8.492 1 98.06 157 MET B C 1
ATOM 3098 O O . MET B 1 157 ? 5.84 3.758 -7.348 1 98.06 157 MET B O 1
ATOM 3102 N N . ALA B 1 158 ? 6.957 5.09 -8.766 1 96.88 158 ALA B N 1
ATOM 3103 C CA . ALA B 1 158 ? 7.785 5.676 -7.719 1 96.88 158 ALA B CA 1
ATOM 3104 C C . ALA B 1 158 ? 6.934 6.426 -6.699 1 96.88 158 ALA B C 1
ATOM 3106 O O . ALA B 1 158 ? 7.145 6.301 -5.492 1 96.88 158 ALA B O 1
ATOM 3107 N N . THR B 1 159 ? 5.961 7.18 -7.215 1 98 159 THR B N 1
ATOM 3108 C CA . THR B 1 159 ? 5.074 7.938 -6.344 1 98 159 THR B CA 1
ATOM 3109 C C . THR B 1 159 ? 4.254 7.004 -5.457 1 98 159 THR B C 1
ATOM 3111 O O . THR B 1 159 ? 4.266 7.137 -4.234 1 98 159 THR B O 1
ATOM 3114 N N . GLU B 1 160 ? 3.607 6.043 -6.062 1 98.19 160 GLU B N 1
ATOM 3115 C CA . GLU B 1 160 ? 2.746 5.133 -5.312 1 98.19 160 GLU B CA 1
ATOM 3116 C C . GLU B 1 160 ? 3.562 4.254 -4.367 1 98.19 160 GLU B C 1
ATOM 3118 O O . GLU B 1 160 ? 3.109 3.93 -3.268 1 98.19 160 GLU B O 1
ATOM 3123 N N . GLN B 1 161 ? 4.75 3.832 -4.809 1 97.88 161 GLN B N 1
ATOM 3124 C CA . GLN B 1 161 ? 5.617 3.074 -3.91 1 97.88 161 GLN B CA 1
ATOM 3125 C C . GLN B 1 161 ? 5.898 3.854 -2.631 1 97.88 161 GLN B C 1
ATOM 3127 O O . GLN B 1 161 ? 5.789 3.311 -1.529 1 97.88 161 GLN B O 1
ATOM 3132 N N . GLN B 1 162 ? 6.258 5.125 -2.764 1 97 162 GLN B N 1
ATOM 3133 C CA . GLN B 1 162 ? 6.57 5.914 -1.577 1 97 162 GLN B CA 1
ATOM 3134 C C . GLN B 1 162 ? 5.324 6.16 -0.733 1 97 162 GLN B C 1
ATOM 3136 O O . GLN B 1 162 ? 5.395 6.18 0.498 1 97 162 GLN B O 1
ATOM 3141 N N . VAL B 1 163 ? 4.168 6.375 -1.376 1 98.25 163 VAL B N 1
ATOM 3142 C CA . VAL B 1 163 ? 2.912 6.531 -0.649 1 98.25 163 VAL B CA 1
ATOM 3143 C C . VAL B 1 163 ? 2.615 5.266 0.15 1 98.25 163 VAL B C 1
ATOM 3145 O O . VAL B 1 163 ? 2.348 5.332 1.352 1 98.25 163 VAL B O 1
ATOM 3148 N N . HIS B 1 164 ? 2.703 4.113 -0.468 1 98 164 HIS B N 1
ATOM 3149 C CA . HIS B 1 164 ? 2.438 2.838 0.19 1 98 164 HIS B CA 1
ATOM 3150 C C . HIS B 1 164 ? 3.469 2.553 1.275 1 98 164 HIS B C 1
ATOM 3152 O O . HIS B 1 164 ? 3.135 1.994 2.324 1 98 164 HIS B O 1
ATOM 3158 N N . ASN B 1 165 ? 4.703 2.941 1.025 1 98 165 ASN B N 1
ATOM 3159 C CA . ASN B 1 165 ? 5.727 2.768 2.051 1 98 165 ASN B CA 1
ATOM 3160 C C . ASN B 1 165 ? 5.414 3.59 3.299 1 98 165 ASN B C 1
ATOM 3162 O O . ASN B 1 165 ? 5.719 3.17 4.418 1 98 165 ASN B O 1
ATOM 3166 N N . THR B 1 166 ? 4.84 4.762 3.109 1 98.31 166 THR B N 1
ATOM 3167 C CA . THR B 1 166 ? 4.418 5.562 4.254 1 98.31 166 THR B CA 1
ATOM 3168 C C . THR B 1 166 ? 3.393 4.809 5.094 1 98.31 166 THR B C 1
ATOM 3170 O O . THR B 1 166 ? 3.512 4.746 6.32 1 98.31 166 THR B O 1
ATOM 3173 N N . VAL B 1 167 ? 2.455 4.18 4.477 1 98.5 167 VAL B N 1
ATOM 3174 C CA . VAL B 1 167 ? 1.447 3.373 5.156 1 98.5 167 VAL B CA 1
ATOM 3175 C C . VAL B 1 167 ? 2.115 2.189 5.848 1 98.5 167 VAL B C 1
ATOM 3177 O O . VAL B 1 167 ? 1.795 1.872 6.996 1 98.5 167 VAL B O 1
ATOM 3180 N N . VAL B 1 168 ? 3.057 1.583 5.184 1 98.56 168 VAL B N 1
ATOM 3181 C CA . VAL B 1 168 ? 3.77 0.427 5.719 1 98.56 168 VAL B CA 1
ATOM 3182 C C . VAL B 1 168 ? 4.531 0.826 6.98 1 98.56 168 VAL B C 1
ATOM 3184 O O . VAL B 1 168 ? 4.492 0.115 7.984 1 98.56 168 VAL B O 1
ATOM 3187 N N . ILE B 1 169 ? 5.199 1.959 6.918 1 98.69 169 ILE B N 1
ATOM 3188 C CA . ILE B 1 169 ? 5.969 2.445 8.055 1 98.69 169 ILE B CA 1
ATOM 3189 C C . ILE B 1 169 ? 5.051 2.607 9.266 1 98.69 169 ILE B C 1
ATOM 3191 O O . ILE B 1 169 ? 5.332 2.076 10.344 1 98.69 169 ILE B O 1
ATOM 3195 N N . ILE B 1 170 ? 3.943 3.219 9.094 1 98.81 170 ILE B N 1
ATOM 3196 C CA . ILE B 1 170 ? 3.014 3.512 10.18 1 98.81 170 ILE B CA 1
ATOM 3197 C C . ILE B 1 170 ? 2.373 2.215 10.672 1 98.81 170 ILE B C 1
ATOM 3199 O O . ILE B 1 170 ? 2.418 1.907 11.867 1 98.81 170 ILE B O 1
ATOM 3203 N N . SER B 1 171 ? 1.82 1.409 9.812 1 98.44 171 SER B N 1
ATOM 3204 C CA . SER B 1 171 ? 1.033 0.24 10.188 1 98.44 171 SER B CA 1
ATOM 3205 C C . SER B 1 171 ? 1.913 -0.843 10.805 1 98.44 171 SER B C 1
ATOM 3207 O O . SER B 1 171 ? 1.509 -1.511 11.758 1 98.44 171 SER B O 1
ATOM 3209 N N . SER B 1 172 ? 3.162 -1.004 10.242 1 98.62 172 SER B N 1
ATOM 3210 C CA . SER B 1 172 ? 4.047 -2.029 10.789 1 98.62 172 SER B CA 1
ATOM 3211 C C . SER B 1 172 ? 4.5 -1.678 12.195 1 98.62 172 SER B C 1
ATOM 3213 O O . SER B 1 172 ? 4.625 -2.559 13.055 1 98.62 172 SER B O 1
ATOM 3215 N N . TRP B 1 173 ? 4.75 -0.375 12.367 1 98.81 173 TRP B N 1
ATOM 3216 C CA . TRP B 1 173 ? 5.141 0.075 13.695 1 98.81 173 TRP B CA 1
ATOM 3217 C C . TRP B 1 173 ? 4.008 -0.123 14.695 1 98.81 173 TRP B C 1
ATOM 3219 O O . TRP B 1 173 ? 4.227 -0.615 15.805 1 98.81 173 TRP B O 1
ATOM 3229 N N . LEU B 1 174 ? 2.811 0.152 14.336 1 98.69 174 LEU B N 1
ATOM 3230 C CA . LEU B 1 174 ? 1.632 -0.06 15.172 1 98.69 174 LEU B CA 1
ATOM 3231 C C . LEU B 1 174 ? 1.418 -1.545 15.438 1 98.69 174 LEU B C 1
ATOM 3233 O O . LEU B 1 174 ? 1.135 -1.938 16.578 1 98.69 174 LEU B O 1
ATOM 3237 N N . GLU B 1 175 ? 1.592 -2.357 14.414 1 97.94 175 GLU B N 1
ATOM 3238 C CA . GLU B 1 175 ? 1.332 -3.791 14.5 1 97.94 175 GLU B CA 1
ATOM 3239 C C . GLU B 1 175 ? 2.322 -4.473 15.438 1 97.94 175 GLU B C 1
ATOM 3241 O O . GLU B 1 175 ? 2.006 -5.504 16.031 1 97.94 175 GLU B O 1
ATOM 3246 N N . THR B 1 176 ? 3.523 -3.914 15.5 1 97.75 176 THR B N 1
ATOM 3247 C CA . THR B 1 176 ? 4.527 -4.473 16.391 1 97.75 176 THR B CA 1
ATOM 3248 C C . THR B 1 176 ? 4.531 -3.734 17.734 1 97.75 176 THR B C 1
ATOM 3250 O O . THR B 1 176 ? 5.555 -3.691 18.422 1 97.75 176 THR B O 1
ATOM 3253 N N . ASP B 1 177 ? 3.486 -3.043 18.047 1 97.06 177 ASP B N 1
ATOM 3254 C CA . ASP B 1 177 ? 3.131 -2.439 19.328 1 97.06 177 ASP B CA 1
ATOM 3255 C C . ASP B 1 177 ? 4.07 -1.284 19.672 1 97.06 177 ASP B C 1
ATOM 3257 O O . ASP B 1 177 ? 4.293 -0.989 20.844 1 97.06 177 ASP B O 1
ATOM 3261 N N . MET B 1 178 ? 4.758 -0.762 18.703 1 97.81 178 MET B N 1
ATOM 3262 C CA . MET B 1 178 ? 5.598 0.419 18.875 1 97.81 178 MET B CA 1
ATOM 3263 C C . MET B 1 178 ? 6.617 0.203 19.984 1 97.81 178 MET B C 1
ATOM 3265 O O . MET B 1 178 ? 6.816 1.076 20.828 1 97.81 178 MET B O 1
ATOM 3269 N N . THR B 1 179 ? 7.207 -0.985 20 1 97.06 179 THR B N 1
ATOM 3270 C CA . THR B 1 179 ? 8.195 -1.337 21.016 1 97.06 179 THR B CA 1
ATOM 3271 C C . THR B 1 179 ? 9.508 -0.592 20.781 1 97.06 179 THR B C 1
ATOM 3273 O O . THR B 1 179 ? 10.336 -0.475 21.672 1 97.06 179 THR B O 1
ATOM 3276 N N . THR B 1 180 ? 9.742 -0.066 19.594 1 96.62 180 THR B N 1
ATOM 3277 C CA . THR B 1 180 ? 10.922 0.724 19.266 1 96.62 180 THR B CA 1
ATOM 3278 C C . THR B 1 180 ? 10.602 2.215 19.297 1 96.62 180 THR B C 1
ATOM 3280 O O . THR B 1 180 ? 9.438 2.611 19.203 1 96.62 180 THR B O 1
ATOM 3283 N N . SER B 1 181 ? 11.695 3.014 19.469 1 97.5 181 SER B N 1
ATOM 3284 C CA . SER B 1 181 ? 11.531 4.457 19.312 1 97.5 181 SER B CA 1
ATOM 3285 C C . SER B 1 181 ? 11.234 4.824 17.859 1 97.5 181 SER B C 1
ATOM 3287 O O . SER B 1 181 ? 11.5 4.035 16.953 1 97.5 181 SER B O 1
ATOM 3289 N N . PRO B 1 182 ? 10.641 5.992 17.656 1 98.19 182 PRO B N 1
ATOM 3290 C CA . PRO B 1 182 ? 10.461 6.465 16.281 1 98.19 182 PRO B CA 1
ATOM 3291 C C . PRO B 1 182 ? 11.758 6.445 15.477 1 98.19 182 PRO B C 1
ATOM 3293 O O . PRO B 1 182 ? 11.75 6.082 14.297 1 98.19 182 PRO B O 1
ATOM 32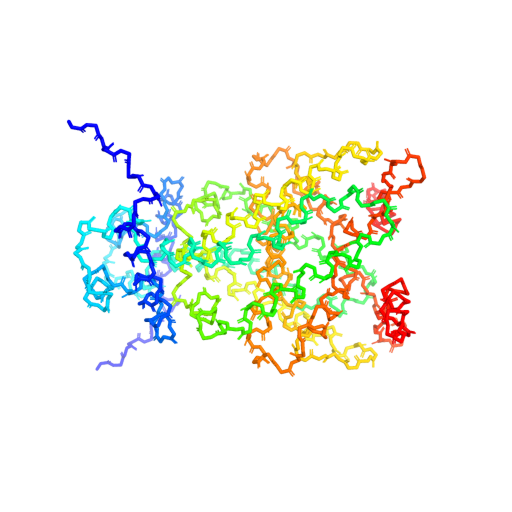96 N N . GLU B 1 183 ? 12.875 6.797 16.109 1 96.5 183 GLU B N 1
ATOM 3297 C CA . GLU B 1 183 ? 14.172 6.824 15.445 1 96.5 183 GLU B CA 1
ATOM 3298 C C . GLU B 1 183 ? 14.602 5.426 15 1 96.5 183 GLU B C 1
ATOM 3300 O O . GLU B 1 183 ? 15.008 5.23 13.859 1 96.5 183 GLU B O 1
ATOM 3305 N N . LEU B 1 184 ? 14.445 4.477 15.883 1 96.12 184 LEU B N 1
ATOM 3306 C CA . LEU B 1 184 ? 14.836 3.111 15.547 1 96.12 184 LEU B CA 1
ATOM 3307 C C . LEU B 1 184 ? 13.898 2.51 14.508 1 96.12 184 LEU B C 1
ATOM 3309 O O . LEU B 1 184 ? 14.328 1.766 13.633 1 96.12 184 LEU B O 1
ATOM 3313 N N . ALA B 1 185 ? 12.609 2.826 14.602 1 97.56 185 ALA B N 1
ATOM 3314 C CA . ALA B 1 185 ? 11.648 2.354 13.609 1 97.56 185 ALA B CA 1
ATOM 3315 C C . ALA B 1 185 ? 12 2.873 12.219 1 97.56 185 ALA B C 1
ATOM 3317 O O . ALA B 1 185 ? 12.023 2.105 11.25 1 97.56 185 ALA B O 1
ATOM 3318 N N . MET B 1 186 ? 12.289 4.176 12.164 1 96.44 186 MET B N 1
ATOM 3319 C CA . MET B 1 186 ? 12.617 4.758 10.859 1 96.44 186 MET B CA 1
ATOM 3320 C C . MET B 1 186 ? 13.953 4.234 10.352 1 96.44 186 MET B C 1
ATOM 3322 O O . MET B 1 186 ? 14.117 4 9.148 1 96.44 186 MET B O 1
ATOM 3326 N N . ASN B 1 187 ? 14.945 3.99 11.25 1 93.12 187 ASN B N 1
ATOM 3327 C CA . ASN B 1 187 ? 16.219 3.396 10.852 1 93.12 187 ASN B CA 1
ATOM 3328 C C . ASN B 1 187 ? 16.031 1.99 10.297 1 93.12 187 ASN B C 1
ATOM 3330 O O . ASN B 1 187 ? 16.719 1.592 9.359 1 93.12 187 ASN B O 1
ATOM 3334 N N . THR B 1 188 ? 15.133 1.277 10.914 1 93.75 188 THR B N 1
ATOM 3335 C CA . THR B 1 188 ? 14.797 -0.043 10.391 1 93.75 188 THR B CA 1
ATOM 3336 C C . THR B 1 188 ? 14.273 0.059 8.961 1 93.75 188 THR B C 1
ATOM 3338 O O . THR B 1 188 ? 14.734 -0.653 8.07 1 93.75 188 THR B O 1
ATOM 3341 N N . PHE B 1 189 ? 13.406 1.017 8.672 1 96.12 189 PHE B N 1
ATOM 3342 C CA . PHE B 1 189 ? 12.859 1.137 7.328 1 96.12 189 PHE B CA 1
ATOM 3343 C C . PHE B 1 189 ? 13.914 1.646 6.355 1 96.12 189 PHE B C 1
ATOM 3345 O O . PHE B 1 189 ? 13.891 1.301 5.172 1 96.12 189 PHE B O 1
ATOM 3352 N N . MET B 1 190 ? 14.797 2.453 6.824 1 91.31 190 MET B N 1
ATOM 3353 C CA . MET B 1 190 ? 15.852 2.971 5.961 1 91.31 190 MET B CA 1
ATOM 3354 C C . MET B 1 190 ? 16.656 1.832 5.348 1 91.31 190 MET B C 1
ATOM 3356 O O . MET B 1 190 ? 17.172 1.958 4.234 1 91.31 190 MET B O 1
ATOM 3360 N N . SER B 1 191 ? 16.703 0.723 6.008 1 87.94 191 SER B N 1
ATOM 3361 C CA . SER B 1 191 ? 17.406 -0.432 5.457 1 87.94 191 SER B CA 1
ATOM 3362 C C . SER B 1 191 ? 16.609 -1.075 4.328 1 87.94 191 SER B C 1
ATOM 3364 O O . SER B 1 191 ? 17.125 -1.945 3.619 1 87.94 191 SER B O 1
ATOM 3366 N N . LEU B 1 192 ? 15.375 -0.627 4.121 1 92.88 192 LEU B N 1
ATOM 3367 C CA . LEU B 1 192 ? 14.477 -1.206 3.129 1 92.88 192 LEU B CA 1
ATOM 3368 C C . LEU B 1 192 ? 14.203 -0.22 1.998 1 92.88 192 LEU B C 1
ATOM 3370 O O . LEU B 1 192 ? 13.5 -0.546 1.039 1 92.88 192 LEU B O 1
ATOM 3374 N N . ILE B 1 193 ? 14.727 0.961 2.07 1 90.56 193 ILE B N 1
ATOM 3375 C CA . ILE B 1 193 ? 14.383 2.043 1.158 1 90.56 193 ILE B CA 1
ATOM 3376 C C . ILE B 1 193 ? 14.852 1.702 -0.253 1 90.56 193 ILE B C 1
ATOM 3378 O O . ILE B 1 193 ? 15.945 1.16 -0.433 1 90.56 193 ILE B O 1
ATOM 3382 N N . PRO B 1 194 ? 14.016 1.962 -1.273 1 87.5 194 PRO B N 1
ATOM 3383 C CA . PRO B 1 194 ? 14.469 1.747 -2.65 1 87.5 194 PRO B CA 1
ATOM 3384 C C . PRO B 1 194 ? 15.617 2.672 -3.043 1 87.5 194 PRO B C 1
ATOM 3386 O O . PRO B 1 194 ? 15.672 3.818 -2.592 1 87.5 194 PRO B O 1
ATOM 3389 N N . PRO B 1 195 ? 16.422 2.256 -3.979 1 78.25 195 PRO B N 1
ATOM 3390 C CA . PRO B 1 195 ? 17.672 2.971 -4.285 1 78.25 195 PRO B CA 1
ATOM 3391 C C . PRO B 1 195 ? 17.422 4.352 -4.883 1 78.25 195 PRO B C 1
ATOM 3393 O O . PRO B 1 195 ? 18.203 5.277 -4.66 1 78.25 195 PRO B O 1
ATOM 3396 N N . TRP B 1 196 ? 16.359 4.488 -5.598 1 81.19 196 TRP B N 1
ATOM 3397 C CA . TRP B 1 196 ? 16.141 5.781 -6.238 1 81.19 196 TRP B CA 1
ATOM 3398 C C . TRP B 1 196 ? 15.984 6.883 -5.199 1 81.19 196 TRP B C 1
ATOM 3400 O O . TRP B 1 196 ? 16.297 8.047 -5.465 1 81.19 196 TRP B O 1
ATOM 3410 N N . GLN B 1 197 ? 15.547 6.516 -4.031 1 78.69 197 GLN B N 1
ATOM 3411 C CA . GLN B 1 197 ? 15.344 7.496 -2.971 1 78.69 197 GLN B CA 1
ATOM 3412 C C . GLN B 1 197 ? 16.672 7.883 -2.322 1 78.69 197 GLN B C 1
ATOM 3414 O O . GLN B 1 197 ? 16.734 8.859 -1.57 1 78.69 197 GLN B O 1
ATOM 3419 N N . LEU B 1 198 ? 17.719 7.129 -2.697 1 73.25 198 LEU B N 1
ATOM 3420 C CA . LEU B 1 198 ? 19.047 7.398 -2.16 1 73.25 198 LEU B CA 1
ATOM 3421 C C . LEU B 1 198 ? 19.828 8.305 -3.1 1 73.25 198 LEU B C 1
ATOM 3423 O O . LEU B 1 198 ? 20.906 8.781 -2.742 1 73.25 198 LEU B O 1
ATOM 3427 N N . ALA B 1 199 ? 19.328 8.531 -4.254 1 70.94 199 ALA B N 1
ATOM 3428 C CA . ALA B 1 199 ? 20.062 9.289 -5.27 1 70.94 199 ALA B CA 1
ATOM 3429 C C . ALA B 1 199 ? 20.219 10.75 -4.852 1 70.94 199 ALA B C 1
ATOM 3431 O O . ALA B 1 199 ? 19.281 11.359 -4.344 1 70.94 199 ALA B O 1
ATOM 3432 N N . LYS B 1 200 ? 21.453 11.188 -5.016 1 69.81 200 LYS B N 1
ATOM 3433 C CA . LYS B 1 200 ? 21.812 12.555 -4.637 1 69.81 200 LYS B CA 1
ATOM 3434 C C . LYS B 1 200 ? 21.984 13.438 -5.871 1 69.81 200 LYS B C 1
ATOM 3436 O O . LYS B 1 200 ? 22.344 12.945 -6.941 1 69.81 200 LYS B O 1
ATOM 3441 N N . LEU B 1 201 ? 21.703 14.648 -5.617 1 72 201 LEU B N 1
ATOM 3442 C CA . LEU B 1 201 ? 22.031 15.609 -6.656 1 72 201 LEU B CA 1
ATOM 3443 C C . LEU B 1 201 ? 23.547 15.742 -6.809 1 72 201 LEU B C 1
ATOM 3445 O O . LEU B 1 201 ? 24.266 15.875 -5.816 1 72 201 LEU B O 1
ATOM 3449 N N . SER B 1 202 ? 23.984 15.57 -8.047 1 72.06 202 SER B N 1
ATOM 3450 C CA . SER B 1 202 ? 25.391 15.789 -8.352 1 72.06 202 SER B CA 1
ATOM 3451 C C . SER B 1 202 ? 25.719 17.281 -8.406 1 72.06 202 SER B C 1
ATOM 3453 O O . SER B 1 202 ? 24.828 18.125 -8.266 1 72.06 202 SER B O 1
ATOM 3455 N N . ASP B 1 203 ? 27.031 17.516 -8.422 1 73.12 203 ASP B N 1
ATOM 3456 C CA . ASP B 1 203 ? 27.516 18.891 -8.438 1 73.12 203 ASP B CA 1
ATOM 3457 C C . ASP B 1 203 ? 26.953 19.672 -9.617 1 73.12 203 ASP B C 1
ATOM 3459 O O . ASP B 1 203 ? 26.766 20.891 -9.539 1 73.12 203 ASP B O 1
ATOM 3463 N N . ASP B 1 204 ? 26.609 18.969 -10.617 1 75.56 204 ASP B N 1
ATOM 3464 C CA . ASP B 1 204 ? 26.078 19.641 -11.805 1 75.56 204 ASP B CA 1
ATOM 3465 C C . ASP B 1 204 ? 24.562 19.797 -11.719 1 75.56 204 ASP B C 1
ATOM 3467 O O . ASP B 1 204 ? 23.922 20.234 -12.672 1 75.56 204 ASP B O 1
ATOM 3471 N N . GLY B 1 205 ? 24.062 19.406 -10.633 1 72.19 205 GLY B N 1
ATOM 3472 C CA . GLY B 1 205 ? 22.641 19.594 -10.391 1 72.19 205 GLY B CA 1
ATOM 3473 C C . GLY B 1 205 ? 21.781 18.5 -10.977 1 72.19 205 GLY B C 1
ATOM 3474 O O . GLY B 1 205 ? 20.578 18.672 -11.164 1 72.19 205 GLY B O 1
ATOM 3475 N N . ARG B 1 206 ? 22.484 17.406 -11.344 1 77.38 206 ARG B N 1
ATOM 3476 C CA . ARG B 1 206 ? 21.734 16.312 -11.945 1 77.38 206 ARG B CA 1
ATOM 3477 C C . ARG B 1 206 ? 21.766 15.078 -11.047 1 77.38 206 ARG B C 1
ATOM 3479 O O . ARG B 1 206 ? 22.594 14.977 -10.141 1 77.38 206 ARG B O 1
ATOM 3486 N N . ILE B 1 207 ? 20.719 14.305 -11.211 1 75.56 207 ILE B N 1
ATOM 3487 C CA . ILE B 1 207 ? 20.656 13.031 -10.516 1 75.56 207 ILE B CA 1
ATOM 3488 C C . ILE B 1 207 ? 20.938 11.891 -11.484 1 75.56 207 ILE B C 1
ATOM 3490 O O . ILE B 1 207 ? 20.391 11.852 -12.594 1 75.56 207 ILE B O 1
ATOM 3494 N N . TYR B 1 208 ? 21.875 11.102 -11.047 1 69.31 208 TYR B N 1
ATOM 3495 C CA . TYR B 1 208 ? 22.234 9.914 -11.812 1 69.31 208 TYR B CA 1
ATOM 3496 C C . TYR B 1 208 ? 21.766 8.648 -11.117 1 69.31 208 TYR B C 1
ATOM 3498 O O . TYR B 1 208 ? 22.281 8.297 -10.047 1 69.31 208 TYR B O 1
ATOM 3506 N N . LEU B 1 209 ? 20.688 8.117 -11.617 1 69.06 209 LEU B N 1
ATOM 3507 C CA . LEU B 1 209 ? 20.219 6.855 -11.055 1 69.06 209 LEU B CA 1
ATOM 3508 C C . LEU B 1 209 ? 21.125 5.707 -11.469 1 69.06 209 LEU B C 1
ATOM 3510 O O . LEU B 1 209 ? 21.531 5.617 -12.633 1 69.06 209 LEU B O 1
ATOM 3514 N N . ARG B 1 210 ? 21.766 5.141 -10.453 1 58.25 210 ARG B N 1
ATOM 3515 C CA . ARG B 1 210 ? 22.594 3.973 -10.758 1 58.25 210 ARG B CA 1
ATOM 3516 C C . ARG B 1 210 ? 21.75 2.854 -11.359 1 58.25 210 ARG B C 1
ATOM 3518 O O . ARG B 1 210 ? 20.672 2.527 -10.836 1 58.25 210 ARG B O 1
ATOM 3525 N N . ARG B 1 211 ? 21.859 2.762 -12.672 1 53.47 211 ARG B N 1
ATOM 3526 C CA . ARG B 1 211 ? 21.234 1.57 -13.242 1 53.47 211 ARG B CA 1
ATOM 3527 C C . ARG B 1 211 ? 21.766 0.306 -12.57 1 53.47 211 ARG B C 1
ATOM 3529 O O . ARG B 1 211 ? 22.969 0.148 -12.398 1 53.47 211 ARG B O 1
ATOM 3536 N N . THR B 1 212 ? 21.078 -0.174 -11.586 1 51.34 212 THR B N 1
ATOM 3537 C CA . THR B 1 212 ? 21.609 -1.395 -11 1 51.34 212 THR B CA 1
ATOM 3538 C C . THR B 1 212 ? 22.25 -2.277 -12.078 1 51.34 212 THR B C 1
ATOM 3540 O O . THR B 1 212 ? 21.531 -2.828 -12.922 1 51.34 212 THR B O 1
ATOM 3543 N N . ARG B 1 213 ? 23.562 -2.074 -12.406 1 48.56 213 ARG B N 1
ATOM 3544 C CA . ARG B 1 213 ? 24.297 -2.896 -13.359 1 48.56 213 ARG B CA 1
ATOM 3545 C C . ARG B 1 213 ? 23.781 -4.332 -13.359 1 48.56 213 ARG B C 1
ATOM 3547 O O . ARG B 1 213 ? 23.672 -4.957 -14.414 1 48.56 213 ARG B O 1
ATOM 3554 N N . ALA B 1 214 ? 23.516 -4.734 -12.227 1 50.47 214 ALA B N 1
ATOM 3555 C CA . ALA B 1 214 ? 23.078 -6.121 -12.094 1 50.47 214 ALA B CA 1
ATOM 3556 C C . ALA B 1 214 ? 21.75 -6.348 -12.82 1 50.47 214 ALA B C 1
ATOM 3558 O O . ALA B 1 214 ? 21.578 -7.344 -13.531 1 50.47 214 ALA B O 1
ATOM 3559 N N . LEU B 1 215 ? 20.875 -5.375 -12.695 1 58.66 215 LEU B N 1
ATOM 3560 C CA . LEU B 1 215 ? 19.594 -5.508 -13.375 1 58.66 215 LEU B CA 1
ATOM 3561 C C . LEU B 1 215 ? 19.766 -5.379 -14.883 1 58.66 215 LEU B C 1
ATOM 3563 O O . LEU B 1 215 ? 19.141 -6.121 -15.648 1 58.66 215 LEU B O 1
ATOM 3567 N N . HIS B 1 216 ? 20.609 -4.422 -15.281 1 56.5 216 HIS B N 1
ATOM 3568 C CA . HIS B 1 216 ? 20.859 -4.219 -16.703 1 56.5 216 HIS B CA 1
ATOM 3569 C C . HIS B 1 216 ? 21.453 -5.473 -17.344 1 56.5 216 HIS B C 1
ATOM 3571 O O . HIS B 1 216 ? 21 -5.898 -18.406 1 56.5 216 HIS B O 1
ATOM 3577 N N . ASP B 1 217 ? 22.438 -6 -16.641 1 55.53 217 ASP B N 1
ATOM 3578 C CA . ASP B 1 217 ? 23.109 -7.195 -17.156 1 55.53 217 ASP B CA 1
ATOM 3579 C C . ASP B 1 217 ? 22.141 -8.383 -17.203 1 55.53 217 ASP B C 1
ATOM 3581 O O . ASP B 1 217 ? 22.172 -9.156 -18.156 1 55.53 217 ASP B O 1
ATOM 3585 N N . MET B 1 218 ? 21.375 -8.461 -16.219 1 55.5 218 MET B N 1
ATOM 3586 C CA . MET B 1 218 ? 20.422 -9.562 -16.141 1 55.5 218 MET B CA 1
ATOM 3587 C C . MET B 1 218 ? 19.359 -9.445 -17.234 1 55.5 218 MET B C 1
ATOM 3589 O O . MET B 1 218 ? 18.984 -10.453 -17.844 1 55.5 218 MET B O 1
ATOM 3593 N N . LEU B 1 219 ? 19 -8.281 -17.5 1 60.56 219 LEU B N 1
ATOM 3594 C CA . LEU B 1 219 ? 17.922 -8.062 -18.453 1 60.56 219 LEU B CA 1
ATOM 3595 C C . LEU B 1 219 ? 18.438 -8.141 -19.891 1 60.56 219 LEU B C 1
ATOM 3597 O O . LEU B 1 219 ? 17.703 -8.539 -20.797 1 60.56 219 LEU B O 1
ATOM 3601 N N . THR B 1 220 ? 19.609 -7.719 -20.109 1 57.25 220 THR B N 1
ATOM 3602 C CA . THR B 1 220 ? 20.203 -7.766 -21.438 1 57.25 220 THR B CA 1
ATOM 3603 C C . THR B 1 220 ? 20.656 -9.18 -21.781 1 57.25 220 THR B C 1
ATOM 3605 O O . THR B 1 220 ? 20.672 -9.57 -22.953 1 57.25 220 THR B O 1
ATOM 3608 N N . SER B 1 221 ? 21.062 -9.906 -20.828 1 52.5 221 SER B N 1
ATOM 3609 C CA . SER B 1 221 ? 21.5 -11.273 -21.094 1 52.5 221 SER B CA 1
ATOM 3610 C C . SER B 1 221 ? 20.312 -12.172 -21.438 1 52.5 221 SER B C 1
ATOM 3612 O O . SER B 1 221 ? 20.469 -13.117 -22.219 1 52.5 221 SER B O 1
ATOM 3614 N N . SER B 1 222 ? 19.234 -11.961 -20.906 1 49.72 222 SER B N 1
ATOM 3615 C CA . SER B 1 222 ? 18.062 -12.797 -21.203 1 49.72 222 SER B CA 1
ATOM 3616 C C . SER B 1 222 ? 17.516 -12.516 -22.594 1 49.72 222 SER B C 1
ATOM 3618 O O . SER B 1 222 ? 16.703 -13.281 -23.109 1 49.72 222 SER B O 1
ATOM 3620 N N . SER B 1 223 ? 17.75 -11.367 -23.141 1 45.78 223 SER B N 1
ATOM 3621 C CA . SER B 1 223 ? 17.328 -11.086 -24.5 1 45.78 223 SER B CA 1
ATOM 3622 C C . SER B 1 223 ? 18.219 -11.805 -25.516 1 45.78 223 SER B C 1
ATOM 3624 O O . SER B 1 223 ? 17.906 -11.852 -26.703 1 45.78 223 SER B O 1
ATOM 3626 N N . LYS B 1 224 ? 19.438 -12.195 -25.109 1 42.69 224 LYS B N 1
ATOM 3627 C CA . LYS B 1 224 ? 20.359 -12.773 -26.094 1 42.69 224 LYS B CA 1
ATOM 3628 C C . LYS B 1 224 ? 20.141 -14.281 -26.203 1 42.69 224 LYS B C 1
ATOM 3630 O O . LYS B 1 224 ? 20.906 -14.977 -26.875 1 42.69 224 LYS B O 1
ATOM 3635 N N . THR B 1 225 ? 19.219 -14.797 -25.359 1 34.22 225 THR B N 1
ATOM 3636 C CA . THR B 1 225 ? 19.094 -16.219 -25.672 1 34.22 225 THR B CA 1
ATOM 3637 C C . THR B 1 225 ? 18.172 -16.422 -26.875 1 34.22 225 THR B C 1
ATOM 3639 O O . THR B 1 225 ? 17 -16.062 -26.844 1 34.22 225 THR B O 1
ATOM 3642 N N . PRO B 1 226 ? 18.688 -16.812 -27.969 1 37.03 226 PRO B N 1
ATOM 3643 C CA . PRO B 1 226 ? 17.922 -17.141 -29.172 1 37.03 226 PRO B CA 1
ATOM 3644 C C . PRO B 1 226 ? 16.844 -18.188 -28.906 1 37.03 226 PRO B C 1
ATOM 3646 O O . PRO B 1 226 ? 16.984 -19.016 -28 1 37.03 226 PRO B O 1
#

Radius of gyration: 24.23 Å; Cα contacts (8 Å, |Δi|>4): 508; chains: 2; bounding box: 59×66×52 Å

Solvent-accessible surface area (backbone atoms only — not comparable to full-atom values): 24715 Å² total; per-residue (Å²): 131,70,82,71,78,76,62,80,78,38,67,68,49,49,51,51,48,53,33,45,49,55,28,49,56,57,52,20,49,82,33,44,46,74,74,46,46,66,67,59,45,24,60,67,33,70,49,51,71,71,62,46,57,76,74,33,92,45,54,21,55,40,50,29,54,54,53,46,64,69,46,41,82,55,50,51,52,53,38,52,38,83,69,45,79,79,77,46,40,65,60,51,54,50,48,35,51,29,53,50,41,50,52,43,59,78,40,41,55,37,49,42,34,39,64,70,40,78,74,78,32,63,29,43,53,50,48,49,54,52,45,37,56,37,41,40,45,26,47,51,54,48,54,73,30,31,72,59,90,73,52,72,55,49,54,44,35,55,32,45,41,53,40,45,43,52,53,30,55,53,40,29,39,56,73,56,66,53,77,57,53,44,64,56,50,49,53,51,47,60,69,50,49,31,58,68,77,67,55,53,73,40,96,85,56,32,27,66,75,77,68,54,58,66,57,52,52,54,56,54,53,64,68,65,61,128,131,71,81,72,76,73,62,79,77,37,67,68,50,48,50,49,49,52,32,45,50,54,28,49,56,58,52,20,50,82,34,44,44,74,73,49,47,66,66,59,44,24,62,67,32,71,48,52,69,71,62,46,58,75,72,34,93,45,53,19,54,39,50,30,54,54,53,45,64,69,46,41,82,55,51,51,51,52,37,51,38,84,69,46,78,77,79,46,41,64,61,51,54,50,49,36,50,27,52,50,41,50,51,43,60,78,40,41,54,38,48,43,32,40,64,70,39,80,76,78,32,64,29,42,52,51,48,47,53,51,45,40,55,37,42,41,45,27,48,52,53,48,54,74,30,30,74,61,89,74,52,73,54,49,54,45,35,54,32,44,41,54,39,44,43,52,52,28,55,54,42,30,40,56,73,57,66,53,78,57,53,43,64,54,50,50,52,52,48,60,70,50,50,32,59,68,77,67,54,55,71,41,97,84,59,31,26,68,74,75,68,54,60,66,56,54,52,54,56,55,54,63,69,65,61,126

Organism: NCBI:txid2722751

Foldseek 3Di:
DPPPLPPCPPPVLVLLLVLLQVQLLVVLLPAAQQPQALVNSCVSSVHDSVSVVSQDDGSLVSNLVNLCVVLVVLLLCLLCLQVPPPQCSVVSVLVSQLVVLVSCVVSVSNVCSQQPDPDHTVSVVSNLVVLLVSLLSNLVSQQVQAPDHDDPVRSVCNSVVVSVVSSVLSNVCSVVVVPDRSNVSSVVCVVVDDCSSVWHQDPVSHTYRPPVVVVVCVVVVVVPPD/DPPPLPPCPPPVLVLLLVLLQVQLLVVLLPAAQQPQALVNSCVSSVHDSVSVVSQDDGSLVSNLVNLCVVLVVLLLCLLCLQVPPPLCSVVSVLVSQLVVLVSCVVSVSNVCSQQPDPDHTVSVVSNLVVLLVSLLSNLVSQQVQAPDHDDPVRSVCNSVVVSVVSSVLSNVCSVVVVPDRSNVSSVVCVVVDDCSSVWHQDPVSHTYRPPPVVVVVVVVVVVPPD

pLDDT: mean 88.56, std 15.41, range [33.5, 98.81]

Secondary structure (DSSP, 8-state):
-------TT-HHHHHHHHHHHHHHHHHTTTS-GGG--HHHHHHHHT--HHHHHTT-SSHHHHHHHHHHHHHHHHHGGGGGGGG-TTS-HHHHHHHHHHHHHHHHHHTHHHHHHHHTSSSPPHHHHHHHHHHHHHHHHHHHHHHHHBSS---HHHHHHHHHHHHHHHHHHHHHHHHTTT-S-HHHHHHHHHTT--GGGG--B-TTS-B-----HHHHHHHHHTTS--/-------TT-HHHHHHHHHHHHHHHHHTTTS-GGG--HHHHHHHHT--HHHHHTT-SSHHHHHHHHHHHHHHHHHGGGGGGGG-TTS-HHHHHHHHHHHHHHHHHHTHHHHHHHHTSSSPPHHHHHHHHHHHHHHHHHHHHHHHHBSS---HHHHHHHHHHHHHHHHHHHHHHHHTTT-S-HHHHHHHHHTT--GGGG--B-TTS-B-----HHHHHHHHHTTS--

Sequence (452 aa):
MTPQSTNTQDPRYLRSRILLREAILNLTTHKRPDDITIAELTKAAGVSRGTFYAHATTPAELLATILIAEISPNFSRISTLIHDESNQYLLRWRDIYIDLLKHVRTHNAIYRQVFLEKPESATLGYLTTYFRQAISSYVLGFVTHNEEPLTPLWITMATEQQVHNTVVIISSWLETDMTTSPELAMNTFMSLIPPWQLAKLSDDGRIYLRRTRALHDMLTSSSKTPMTPQSTNTQDPRYLRSRILLREAILNLTTHKRPDDITIAELTKAAGVSRGTFYAHATTPAELLATILIAEISPNFSRISTLIHDESNQYLLRWRDIYIDLLKHVRTHNAIYRQVFLEKPESATLGYLTTYFRQAISSYVLGFVTHNEEPLTPLWITMATEQQVHNTVVIISSWLETDMTTSPELAMNTFMSLIPPWQLAKLSDDGRIYLRRTRALHDMLTSSSKTP

InterPro domains:
  IPR001647 DNA-binding HTH domain, TetR-type [PS50977] (14-74)
  IPR009057 Homedomain-like superfamily [SSF46689] (11-71)
  IPR039532 Transcriptional regulator TetR, C-terminal, Firmicutes type [PF14278] (93-193)